Protein 8TND (pdb70)

Nearest PDB structures (foldseek):
  8tn1-assembly1_B  TM=9.957E-01  e=1.513E-16  synthetic construct
  8tn6-assembly1_C  TM=9.786E-01  e=1.488E-15  synthetic construct
  6x8n-assembly2_B  TM=9.108E-01  e=9.954E-04  synthetic construct
  8jh6-assembly1_B  TM=8.944E-01  e=1.155E-03  synthetic construct
  7jh6-assembly4_D  TM=4.848E-01  e=1.777E-02  synthetic construct

Sequence (441 aa):
SDAQEILSRLNSVLEAAWKTILNLASATDAAEKAYKEGREEDLATYLDQAASYQSQVDQYAVETVRLLAELKKVFPDEEADRALQIAEKLLKTVQEASKTLDTAVAAAANGDEETFAKAFNQFVSLGNQADTLFTQLQRTLTNLNKKSDAQEILSRLNSVLEAAWKTILNLASATDAAEKAYKEGREEDLATYLDQAASYQSQVDQYAVETVRLLAELKKVFPDEEADRALQIAEKLLKTVQEASKTLDTAVAAAANGDEETFAKAFNQFVSLGNQADTLFTQLQRTLTNLNKKSDAQEILSRLNSVLEAAWKTILNLASATDAAEKAYKEGREEDLATYLDQAASYQSQVDQYAVETVRLLAELKKVFPDEEADRALQIAEKLLKTVQEASKTLDTAVAAAANGDEETFAKAFNQFVSLGNQADTLFTQLQRTLTNLNKK

Solvent-accessible surface area: 22398 Å² total; per-residue (Å²): 160,52,12,126,102,6,11,68,98,0,72,63,6,9,106,32,4,91,118,11,37,93,62,20,49,69,8,18,98,23,0,45,120,0,60,157,103,56,81,116,151,55,15,20,81,79,0,30,86,1,23,60,53,6,37,84,10,14,51,53,6,5,32,1,0,52,20,0,18,66,7,69,153,64,112,112,77,141,58,2,43,120,0,10,87,13,1,27,126,7,1,150,12,4,22,79,3,13,90,8,2,26,59,0,4,16,6,36,7,62,67,51,102,140,53,5,28,134,2,5,91,76,7,58,57,14,32,95,90,12,56,88,14,5,45,53,0,80,154,4,5,94,88,30,39,150,238,108,90,15,57,102,6,1,64,155,0,58,68,20,8,127,35,4,93,113,8,40,14,17,22,42,9,4,15,50,5,1,50,88,0,72,168,99,59,74,125,148,17,14,21,21,7,0,28,42,0,26,53,26,6,33,75,11,14,48,57,6,4,50,1,0,51,24,0,23,81,0,81,154,62,41,136,83,133,112,0,28,144,0,10,105,10,1,27,127,8,1,137,8,4,20,63,3,15,89,14,2,25,59,0,5,16,6,36,12,63,69,48,105,135,53,4,28,133,3,10,97,71,8,52,53,20,32,98,89,14,64,87,17,7,46,48,0,73,149,26,2,94,132,22,33,151,229,105,71,24,108,95,3,11,60,129,1,55,66,17,10,89,31,3,75,91,10,35,9,17,22,42,9,3,16,46,6,0,51,93,0,73,163,102,59,78,130,142,20,16,44,31,10,2,92,31,0,27,55,30,5,66,76,9,17,92,57,5,66,56,1,28,140,1,1,44,43,0,70,182,70,84,104,41,154,42,0,64,118,0,12,96,14,1,68,112,8,44,127,4,4,96,78,2,12,149,19,2,88,57,0,49,51,3,31,87,119,63,56,132,152,56,6,30,140,3,10,103,79,8,55,57,23,31,95,91,12,66,74,22,5,61,51,2,69,127,3,12,77,55,2,57,145,214

Foldseek 3Di:
DPLVVLLVVLVVLLVVLVVLLVQLVVLLVQLVVCVVVVVLVSNLVSLVSNLVSLVSNLVSLVVNLVSLVVNCVVPVDPLSVVLNVLSVVLNVLSVVLNVLSVQLSVCSVVVNVVSNVVSSVVSVVSSVVSVVSSVVSVVSSCVVNVD/DVLLVLLVVLVVLLVVLVVLLVQLVVLLVQLVVCVVVVVLVSNLVSLVSNLVSLVVNLVSLVVNLVSLVVSVVPDPDCLSVVLNVLSVVLNVLSVLLNVLSVQLSVCSVVVNVVSNVVSSVSSVVSSVVSVVSSVVSVVSSVVVNVD/DALVVLLVVLVVLLVVLVVLLVQLVVLLVQLVVCVVVVPLVSNLVSLVSNLVSLVVNLVSLVVNLVSLVVNCVNPNDVLSVVLNVLSVVLNVLSVVLSVLSVQLNVCSVVVPVVSNVVSSVVSVVSSVVSVVSSVVNVVSSVCVVPD

Structure (mmCIF, N/CA/C/O backbone):
data_8TND
#
_entry.id   8TND
#
_cell.length_a   90.750
_cell.length_b   90.750
_cell.length_c   202.353
_cell.angle_alpha   90.000
_cell.angle_beta   90.000
_cell.angle_gamma   120.000
#
_symmetry.space_group_name_H-M   'P 61 2 2'
#
loop_
_entity.id
_entity.type
_entity.pdbx_description
1 polymer 'De novo designed protein'
2 non-polymer (2R)-2-(7-carbamoyl-1H-benzimidazol-2-yl)-2-methylpyrrolidinium
3 non-polymer 'SULFATE ION'
4 water water
#
loop_
_atom_site.group_PDB
_atom_site.id
_atom_site.type_symbol
_atom_site.label_atom_id
_atom_site.label_alt_id
_atom_site.label_comp_id
_atom_site.label_asym_id
_atom_site.label_entity_id
_atom_site.label_seq_id
_atom_site.pdbx_PDB_ins_code
_atom_site.Cartn_x
_atom_site.Cartn_y
_atom_site.Cartn_z
_atom_site.occupancy
_atom_site.B_iso_or_equiv
_atom_site.auth_seq_id
_atom_site.auth_comp_id
_atom_site.auth_asym_id
_atom_site.auth_atom_id
_atom_site.pdbx_PDB_model_num
ATOM 1 N N . SER A 1 1 ? 45.64430 14.15957 15.04489 1.000 69.86000 1 SER A N 1
ATOM 2 C CA . SER A 1 1 ? 46.71291 13.91140 14.03857 1.000 77.83000 1 SER A CA 1
ATOM 3 C C . SER A 1 1 ? 46.21749 13.95481 12.58541 1.000 71.61000 1 SER A C 1
ATOM 4 O O . SER A 1 1 ? 46.93769 13.52284 11.68215 1.000 74.77000 1 SER A O 1
ATOM 14 N N . ASP A 1 2 ? 45.00805 14.47223 12.34197 1.000 64.15000 2 ASP A N 1
ATOM 15 C CA . ASP A 1 2 ? 44.48147 14.48642 10.97998 1.000 55.61000 2 ASP A CA 1
ATOM 16 C C . ASP A 1 2 ? 43.21407 15.31587 10.80413 1.000 42.66000 2 ASP A C 1
ATOM 17 O O . ASP A 1 2 ? 43.01364 15.92654 9.74715 1.000 33.32000 2 ASP A O 1
ATOM 26 N N . ALA A 1 3 ? 42.33824 15.33374 11.80940 1.000 43.01000 3 ALA A N 1
ATOM 27 C CA . ALA A 1 3 ? 41.03645 15.96227 11.61775 1.000 40.39000 3 ALA A CA 1
ATOM 28 C C . ALA A 1 3 ? 41.15308 17.45797 11.36342 1.000 38.85000 3 ALA A C 1
ATOM 29 O O . ALA A 1 3 ? 40.35002 18.01567 10.60753 1.000 28.77000 3 ALA A O 1
ATOM 36 N N . GLN A 1 4 ? 42.12319 18.13253 11.98207 1.000 33.85000 4 GLN A N 1
ATOM 37 C CA . GLN A 1 4 ? 42.23834 19.57166 11.76749 1.000 38.22000 4 GLN A CA 1
ATOM 38 C C . GLN A 1 4 ? 42.65336 19.87181 10.33166 1.000 36.31000 4 GLN A C 1
ATOM 39 O O . GLN A 1 4 ? 42.16408 20.83267 9.72357 1.000 31.00000 4 GLN A O 1
ATOM 53 N N . GLU A 1 5 ? 43.53646 19.04647 9.76477 1.000 31.23000 5 GLU A N 1
ATOM 54 C CA . GLU A 1 5 ? 43.91788 19.21711 8.36936 1.000 36.47000 5 GLU A CA 1
ATOM 55 C C . GLU A 1 5 ? 42.75096 18.90009 7.44574 1.000 26.24000 5 GLU A C 1
ATOM 56 O O . GLU A 1 5 ? 42.53421 19.59727 6.44701 1.000 27.11000 5 GLU A O 1
ATOM 68 N N . ILE A 1 6 ? 41.99073 17.85245 7.75216 1.000 24.90000 6 ILE A N 1
ATOM 69 C CA . ILE A 1 6 ? 40.81455 17.54852 6.94069 1.000 22.26000 6 ILE A CA 1
ATOM 70 C C . ILE A 1 6 ? 39.87126 18.74288 6.91730 1.000 23.25000 6 ILE A C 1
ATOM 71 O O . ILE A 1 6 ? 39.39282 19.15292 5.85151 1.000 21.69000 6 ILE A O 1
ATOM 87 N N . LEU A 1 7 ? 39.60013 19.32444 8.09004 1.000 21.99000 7 LEU A N 1
ATOM 88 C CA . LEU A 1 7 ? 38.66194 20.43643 8.19727 1.000 21.03000 7 LEU A CA 1
ATOM 89 C C . LEU A 1 7 ? 39.17345 21.66244 7.45346 1.000 23.64000 7 LEU A C 1
ATOM 90 O O . LEU A 1 7 ? 38.39076 22.38974 6.82390 1.000 21.35000 7 LEU A O 1
ATOM 106 N N . SER A 1 8 ? 40.48071 21.90438 7.49647 1.000 21.44000 8 SER A N 1
ATOM 107 C CA . SER A 1 8 ? 41.04939 23.04339 6.78822 1.000 25.52000 8 SER A CA 1
ATOM 108 C C . SER A 1 8 ? 40.98329 22.83325 5.27859 1.000 25.72000 8 SER A C 1
ATOM 109 O O . SER A 1 8 ? 40.65375 23.76410 4.52855 1.000 22.74000 8 SER A O 1
ATOM 117 N N . ARG A 1 9 ? 41.30810 21.62576 4.80978 1.000 22.12000 9 ARG A N 1
ATOM 118 C CA . ARG A 1 9 ? 41.11402 21.30203 3.40033 1.000 22.56000 9 ARG A CA 1
ATOM 119 C C . ARG A 1 9 ? 39.65727 21.48553 2.98787 1.000 22.25000 9 ARG A C 1
ATOM 120 O O . ARG A 1 9 ? 39.38484 22.04051 1.91833 1.000 20.62000 9 ARG A O 1
ATOM 141 N N . LEU A 1 10 ? 38.71317 21.02772 3.80292 1.000 19.40000 10 LEU A N 1
ATOM 142 C CA . LEU A 1 10 ? 37.29821 21.19975 3.47672 1.000 18.89000 10 LEU A CA 1
ATOM 143 C C . LEU A 1 10 ? 36.95621 22.66954 3.29388 1.000 20.58000 10 LEU A C 1
ATOM 144 O O . LEU A 1 10 ? 36.23168 23.04042 2.36452 1.000 19.84000 10 LEU A O 1
ATOM 160 N N . ASN A 1 11 ? 37.42124 23.52345 4.20055 1.000 20.61000 11 ASN A N 1
ATOM 161 C CA . ASN A 1 11 ? 37.11644 24.94213 4.07079 1.000 21.28000 11 ASN A CA 1
ATOM 162 C C . ASN A 1 11 ? 37.69303 25.49735 2.77461 1.000 22.10000 11 ASN A C 1
ATOM 163 O O . ASN A 1 11 ? 37.03866 26.28477 2.07439 1.000 20.94000 11 ASN A O 1
ATOM 174 N N . SER A 1 12 ? 38.89341 25.05961 2.40359 1.000 17.84000 12 SER A N 1
ATOM 175 C CA . SER A 1 12 ? 39.51124 25.52780 1.17089 1.000 20.09000 12 SER A CA 1
ATOM 176 C C . SER A 1 12 ? 38.72831 25.03991 -0.04120 1.000 18.38000 12 SER A C 1
ATOM 177 O O . SER A 1 12 ? 38.55461 25.77568 -1.03025 1.000 18.81000 12 SER A O 1
ATOM 185 N N . VAL A 1 13 ? 38.29499 23.78258 -0.02159 1.000 18.49000 13 VAL A N 1
ATOM 186 C CA . VAL A 1 13 ? 37.53246 23.23955 -1.14210 1.000 17.89000 13 VAL A CA 1
ATOM 187 C C . VAL A 1 13 ? 36.22838 24.00037 -1.30134 1.000 16.67000 13 VAL A C 1
ATOM 188 O O . VAL A 1 13 ? 35.84130 24.36511 -2.42291 1.000 17.43000 13 VAL A O 1
ATOM 201 N N . LEU A 1 14 ? 35.51659 24.23546 -0.20156 1.000 16.55000 14 LEU A N 1
ATOM 202 C CA . LEU A 1 14 ? 34.23676 24.91607 -0.31173 1.000 17.75000 14 LEU A CA 1
ATOM 203 C C . LEU A 1 14 ? 34.41053 26.36733 -0.73441 1.000 18.31000 14 LEU A C 1
ATOM 204 O O . LEU A 1 14 ? 33.56216 26.90808 -1.46512 1.000 16.66000 14 LEU A O 1
ATOM 220 N N . GLU A 1 15 ? 35.49532 27.01798 -0.33157 1.000 18.24000 15 GLU A N 1
ATOM 221 C CA . GLU A 1 15 ? 35.72962 28.38207 -0.79779 1.000 19.64000 15 GLU A CA 1
ATOM 222 C C . GLU A 1 15 ? 35.98671 28.39420 -2.30233 1.000 19.36000 15 GLU A C 1
ATOM 223 O O . GLU A 1 15 ? 35.47142 29.25445 -3.03228 1.000 20.23000 15 GLU A O 1
ATOM 235 N N . ALA A 1 16 ? 36.77792 27.44577 -2.79403 1.000 17.45000 16 ALA A N 1
ATOM 236 C CA . ALA A 1 16 ? 37.03080 27.36783 -4.22540 1.000 17.90000 16 ALA A CA 1
ATOM 237 C C . ALA A 1 16 ? 35.76462 26.98849 -4.98466 1.000 15.66000 16 ALA A C 1
ATOM 238 O O . ALA A 1 16 ? 35.49423 27.52383 -6.07134 1.000 16.47000 16 ALA A O 1
ATOM 245 N N . ALA A 1 17 ? 34.97655 26.06607 -4.43891 1.000 15.07000 17 ALA A N 1
ATOM 246 C CA . ALA A 1 17 ? 33.74089 25.65192 -5.08469 1.000 14.95000 17 ALA A CA 1
ATOM 247 C C . ALA A 1 17 ? 32.76784 26.81103 -5.19633 1.000 15.46000 17 ALA A C 1
ATOM 248 O O . ALA A 1 17 ? 32.08110 26.94884 -6.21687 1.000 14.94000 17 ALA A O 1
ATOM 255 N N . TRP A 1 18 ? 32.70116 27.66742 -4.18635 1.000 15.42000 18 TRP A N 1
ATOM 256 C CA . TRP A 1 18 ? 31.76990 28.77921 -4.26273 1.000 16.01000 18 TRP A CA 1
ATOM 257 C C . TRP A 1 18 ? 32.17062 29.73886 -5.37657 1.000 16.06000 18 TRP A C 1
ATOM 258 O O . TRP A 1 18 ? 31.31055 30.22557 -6.11212 1.000 16.31000 18 TRP A O 1
ATOM 279 N N . LYS A 1 19 ? 33.46238 30.00177 -5.55498 1.000 15.34000 19 LYS A N 1
ATOM 280 C CA . LYS A 1 19 ? 33.87277 30.84841 -6.67572 1.000 17.39000 19 LYS A CA 1
ATOM 281 C C . LYS A 1 19 ? 33.48891 30.21036 -8.00630 1.000 16.63000 19 LYS A C 1
ATOM 282 O O . LYS A 1 19 ? 33.03589 30.89652 -8.93511 1.000 15.75000 19 LYS A O 1
ATOM 301 N N . THR A 1 20 ? 33.68054 28.90190 -8.13995 1.000 14.71000 20 THR A N 1
ATOM 302 C CA . THR A 1 20 ? 33.27513 28.20702 -9.35393 1.000 14.34000 20 THR A CA 1
ATOM 303 C C . THR A 1 20 ? 31.76912 28.30280 -9.57509 1.000 12.13000 20 THR A C 1
ATOM 304 O O . THR A 1 20 ? 31.32269 28.52881 -10.70560 1.000 13.63000 20 THR A O 1
ATOM 315 N N . ILE A 1 21 ? 30.98031 28.19077 -8.50930 1.000 13.43000 21 ILE A N 1
ATOM 316 C CA . ILE A 1 21 ? 29.53155 28.35030 -8.59489 1.000 14.07000 21 ILE A CA 1
ATOM 317 C C . ILE A 1 21 ? 29.17270 29.74718 -9.08187 1.000 14.59000 21 ILE A C 1
ATOM 318 O O . ILE A 1 21 ? 28.27787 29.92006 -9.92037 1.000 13.12000 21 ILE A O 1
ATOM 334 N N . LEU A 1 22 ? 29.86419 30.77328 -8.59175 1.000 14.22000 22 LEU A N 1
ATOM 335 C CA . LEU A 1 22 ? 29.61009 32.11712 -9.09789 1.000 14.82000 22 LEU A CA 1
ATOM 336 C C . LEU A 1 22 ? 29.92857 32.21239 -10.57240 1.000 13.65000 22 LEU A C 1
ATOM 337 O O . LEU A 1 22 ? 29.17212 32.82877 -11.34072 1.000 14.60000 22 LEU A O 1
ATOM 353 N N . ASN A 1 23 ? 31.02405 31.61968 -11.00321 1.000 13.96000 23 ASN A N 1
ATOM 354 C CA . ASN A 1 23 ? 31.36929 31.65905 -12.42129 1.000 16.29000 23 ASN A CA 1
ATOM 355 C C . ASN A 1 23 ? 30.33345 30.90775 -13.23630 1.000 14.70000 23 ASN A C 1
ATOM 356 O O . ASN A 1 23 ? 29.95465 31.33542 -14.33846 1.000 14.86000 23 ASN A O 1
ATOM 367 N N . LEU A 1 24 ? 29.86518 29.77868 -12.72976 1.000 14.62000 24 LEU A N 1
ATOM 368 C CA . LEU A 1 24 ? 28.81075 29.03652 -13.39143 1.000 12.89000 24 LEU A CA 1
ATOM 369 C C . LEU A 1 24 ? 27.54828 29.87649 -13.52689 1.000 13.90000 24 LEU A C 1
ATOM 370 O O . LEU A 1 24 ? 26.90326 29.86820 -14.58713 1.000 14.15000 24 LEU A O 1
ATOM 386 N N . ALA A 1 25 ? 27.19271 30.62544 -12.49720 1.000 13.04000 25 ALA A N 1
ATOM 387 C CA . ALA A 1 25 ? 26.00078 31.46145 -12.56786 1.000 14.51000 25 ALA A CA 1
ATOM 388 C C . ALA A 1 25 ? 26.14778 32.53060 -13.62836 1.000 14.77000 25 ALA A C 1
ATOM 389 O O . ALA A 1 25 ? 25.19645 32.84737 -14.34683 1.000 15.28000 25 ALA A O 1
ATOM 396 N N . SER A 1 26 ? 27.32444 33.12517 -13.74247 1.000 12.45000 26 SER A N 1
ATOM 397 C CA . SER A 1 26 ? 27.51769 34.13500 -14.77228 1.000 13.78000 26 SER A CA 1
ATOM 398 C C . SER A 1 26 ? 27.40825 33.53467 -16.16905 1.000 13.08000 26 SER A C 1
ATOM 399 O O . SER A 1 26 ? 26.85112 34.16994 -17.07841 1.000 13.46000 26 SER A O 1
ATOM 407 N N . ALA A 1 27 ? 27.97399 32.34723 -16.37846 1.000 11.88000 27 ALA A N 1
ATOM 408 C CA . ALA A 1 27 ? 27.88672 31.69213 -17.67440 1.000 12.51000 27 ALA A CA 1
ATOM 409 C C . ALA A 1 27 ? 26.45808 31.30556 -17.97607 1.000 12.58000 27 ALA A C 1
ATOM 410 O O . ALA A 1 27 ? 26.00898 31.42852 -19.11632 1.000 12.89000 27 ALA A O 1
ATOM 417 N N . THR A 1 28 ? 25.72160 30.86311 -16.97625 1.000 12.70000 28 THR A N 1
ATOM 418 C CA . THR A 1 28 ? 24.32128 30.47105 -17.13591 1.000 13.80000 28 THR A CA 1
ATOM 419 C C . THR A 1 28 ? 23.47587 31.68112 -17.51831 1.000 12.98000 28 THR A C 1
ATOM 420 O O . THR A 1 28 ? 22.63818 31.60938 -18.43293 1.000 13.47000 28 THR A O 1
ATOM 431 N N . ASP A 1 29 ? 23.68188 32.80640 -16.84048 1.000 12.99000 29 ASP A N 1
ATOM 432 C CA . ASP A 1 29 ? 22.94095 34.02337 -17.16399 1.000 14.49000 29 ASP A CA 1
ATOM 433 C C . ASP A 1 29 ? 23.24690 34.47172 -18.58382 1.000 13.43000 29 ASP A C 1
ATOM 434 O O . ASP A 1 29 ? 22.35061 34.88519 -19.33021 1.000 14.00000 29 ASP A O 1
ATOM 443 N N . ALA A 1 30 ? 24.50597 34.37303 -18.99642 1.000 12.24000 30 ALA A N 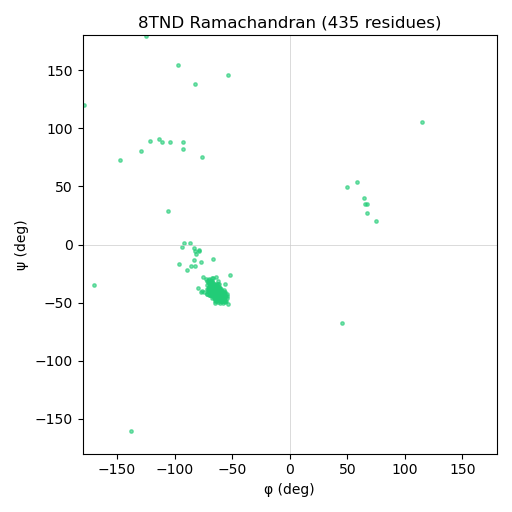1
ATOM 444 C CA . ALA A 1 30 ? 24.88875 34.80552 -20.32401 1.000 12.74000 30 ALA A CA 1
ATOM 445 C C . ALA A 1 30 ? 24.32016 33.86558 -21.38011 1.000 11.53000 30 ALA A C 1
ATOM 446 O O . ALA A 1 30 ? 23.88890 34.31132 -22.45022 1.000 13.08000 30 ALA A O 1
ATOM 453 N N . ALA A 1 31 ? 24.27090 32.56649 -21.08573 1.000 11.12000 31 ALA A N 1
ATOM 454 C CA . ALA A 1 31 ? 23.64866 31.62308 -22.00390 1.000 12.45000 31 ALA A CA 1
ATOM 455 C C . ALA A 1 31 ? 22.16328 31.92123 -22.15619 1.000 13.04000 31 ALA A C 1
ATOM 456 O O . ALA A 1 31 ? 21.64562 31.90788 -23.28018 1.000 13.51000 31 ALA A O 1
ATOM 463 N N . GLU A 1 32 ? 21.46363 32.19658 -21.06116 1.000 13.32000 32 GLU A N 1
ATOM 464 C CA . GLU A 1 32 ? 20.04004 32.51582 -21.15490 1.000 16.03000 32 GLU A CA 1
ATOM 465 C C . GLU A 1 32 ? 19.81202 33.73770 -22.03370 1.000 15.64000 32 GLU A C 1
ATOM 466 O O . GLU A 1 32 ? 18.91105 33.74072 -22.88640 1.000 16.21000 32 GLU A O 1
ATOM 478 N N . LYS A 1 33 ? 20.65235 34.75819 -21.89935 1.000 13.08000 33 LYS A N 1
ATOM 479 C CA . LYS A 1 33 ? 20.49672 35.95916 -22.68341 1.000 15.93000 33 LYS A CA 1
ATOM 480 C C . LYS A 1 33 ? 20.77167 35.66288 -24.14681 1.000 15.38000 33 LYS A C 1
ATOM 481 O O . LYS A 1 33 ? 20.03468 36.12456 -25.03904 1.000 16.32000 33 LYS A O 1
ATOM 500 N N . ALA A 1 34 ? 21.82171 34.89852 -24.43813 1.000 13.46000 34 ALA A N 1
ATOM 501 C CA . ALA A 1 34 ? 22.13896 34.57850 -25.82824 1.000 14.66000 34 ALA A CA 1
ATOM 502 C C . ALA A 1 34 ? 21.01998 33.76150 -26.46486 1.000 14.57000 34 ALA A C 1
ATOM 503 O O . ALA A 1 34 ? 20.67482 33.96211 -27.64048 1.000 15.13000 34 ALA A O 1
ATOM 510 N N . TYR A 1 35 ? 20.43878 32.83831 -25.71166 1.000 13.58000 35 TYR A N 1
ATOM 511 C CA . TYR A 1 35 ? 19.30159 32.05981 -26.18918 1.000 15.46000 35 TYR A CA 1
ATOM 512 C C . TYR A 1 35 ? 18.13234 32.97282 -26.52990 1.000 16.22000 35 TYR A C 1
ATOM 513 O O . TYR A 1 35 ? 17.55742 32.88965 -27.62446 1.000 16.39000 35 TYR A O 1
ATOM 531 N N . LYS A 1 36 ? 17.77336 33.85733 -25.61344 1.000 15.72000 36 LYS A N 1
ATOM 532 C CA . LYS A 1 36 ? 16.63299 34.74230 -25.85290 1.000 18.31000 36 LYS A CA 1
ATOM 533 C C . LYS A 1 36 ? 16.86760 35.63391 -27.05227 1.000 18.65000 36 LYS A C 1
ATOM 534 O O . LYS A 1 36 ? 15.93540 35.89715 -27.83242 1.000 20.56000 36 LYS A O 1
ATOM 553 N N . GLU A 1 37 ? 18.09049 36.10266 -27.25088 1.000 16.77000 37 GLU A N 1
ATOM 554 C CA . GLU A 1 37 ? 18.41852 36.98770 -28.35935 1.000 18.25000 37 GLU A CA 1
ATOM 555 C C . GLU A 1 37 ? 18.69431 36.23508 -29.65858 1.000 17.51000 37 GLU A C 1
ATOM 556 O O . GLU A 1 37 ? 18.87129 36.87515 -30.70664 1.000 19.53000 37 GLU A O 1
ATOM 568 N N . GLY A 1 38 ? 18.67674 34.90912 -29.63514 1.000 17.56000 38 GLY A N 1
ATOM 569 C CA . GLY A 1 38 ? 18.87465 34.12817 -30.83616 1.000 19.09000 38 GLY A CA 1
ATOM 570 C C . GLY A 1 38 ? 20.29617 34.07050 -31.33884 1.000 19.05000 38 GLY A C 1
ATOM 571 O O . GLY A 1 38 ? 20.52754 33.76040 -32.52005 1.000 20.65000 38 GLY A O 1
ATOM 575 N N . ARG A 1 39 ? 21.28484 34.35863 -30.48606 1.000 16.38000 39 ARG A N 1
ATOM 576 C CA . ARG A 1 39 ? 22.68256 34.36512 -30.91086 1.000 17.01000 39 ARG A CA 1
ATOM 577 C C . ARG A 1 39 ? 23.27634 32.98468 -30.63182 1.000 15.49000 39 ARG A C 1
ATOM 578 O O . ARG A 1 39 ? 23.86237 32.73048 -29.56665 1.000 14.43000 39 ARG A O 1
ATOM 599 N N . GLU A 1 40 ? 23.14668 32.07866 -31.58670 1.000 15.08000 40 GLU A N 1
ATOM 600 C CA . GLU A 1 40 ? 23.49389 30.67553 -31.37612 1.000 15.64000 40 GLU A CA 1
ATOM 601 C C . GLU A 1 40 ? 24.98078 30.45761 -31.15519 1.000 14.55000 40 GLU A C 1
ATOM 602 O O . GLU A 1 40 ? 25.35847 29.54806 -30.40553 1.000 15.13000 40 GLU A O 1
ATOM 614 N N . GLU A 1 41 ? 25.83767 31.19337 -31.82884 1.000 14.34000 41 GLU A N 1
ATOM 615 C CA . GLU A 1 41 ? 27.26460 30.99221 -31.64094 1.000 16.03000 41 GLU A CA 1
ATOM 616 C C . GLU A 1 41 ? 27.69715 31.47821 -30.26799 1.000 14.56000 41 GLU A C 1
ATOM 617 O O . GLU A 1 41 ? 28.50384 30.82112 -29.59388 1.000 16.46000 41 GLU A O 1
ATOM 629 N N . ASP A 1 42 ? 27.13770 32.59397 -29.80872 1.000 13.90000 42 ASP A N 1
ATOM 630 C CA . ASP A 1 42 ? 27.41313 33.04356 -28.45637 1.000 15.23000 42 ASP A CA 1
ATOM 631 C C . ASP A 1 42 ? 26.91826 32.00711 -27.46559 1.000 13.21000 42 ASP A C 1
ATOM 632 O O . ASP A 1 42 ? 27.59711 31.68654 -26.48510 1.000 13.86000 42 ASP A O 1
ATOM 641 N N . LEU A 1 43 ? 25.71139 31.50479 -27.66832 1.000 12.60000 43 LEU A N 1
ATOM 642 C CA . LEU A 1 43 ? 25.16537 30.49559 -26.78310 1.000 13.43000 43 LEU A CA 1
ATOM 643 C C . LEU A 1 43 ? 26.11101 29.31219 -26.67879 1.000 11.79000 43 LEU A C 1
ATOM 644 O O . LEU A 1 43 ? 26.33234 28.78371 -25.57272 1.000 12.55000 43 LEU A O 1
ATOM 660 N N . ALA A 1 44 ? 26.65860 28.85806 -27.79652 1.000 11.91000 44 ALA A N 1
ATOM 661 C CA . ALA A 1 44 ? 27.55648 27.70055 -27.76047 1.000 13.10000 44 ALA A CA 1
ATOM 662 C C . ALA A 1 44 ? 28.75097 27.97555 -26.87210 1.000 12.66000 44 ALA A C 1
ATOM 663 O O . ALA A 1 44 ? 29.17702 27.10348 -26.09950 1.000 13.31000 44 ALA A O 1
ATOM 670 N N . THR A 1 45 ? 29.31028 29.17308 -26.95328 1.000 12.62000 45 THR A N 1
ATOM 671 C CA . THR A 1 45 ? 30.46791 29.52017 -26.12780 1.000 14.23000 45 THR A CA 1
ATOM 672 C C . THR A 1 45 ? 30.08800 29.50834 -24.66103 1.000 13.09000 45 THR A C 1
ATOM 673 O O . THR A 1 45 ? 30.83154 28.98946 -23.81137 1.000 13.60000 45 THR A O 1
ATOM 684 N N . TYR A 1 46 ? 28.96034 30.10373 -24.33000 1.000 11.30000 46 TYR A N 1
ATOM 685 C CA . TYR A 1 46 ? 28.57704 30.17130 -22.93675 1.000 11.77000 46 TYR A CA 1
ATOM 686 C C . TYR A 1 46 ? 28.19493 28.80789 -22.39216 1.000 11.27000 46 TYR A C 1
ATOM 687 O O . TYR A 1 46 ? 28.49644 28.50714 -21.22790 1.000 12.13000 46 TYR A O 1
ATOM 705 N N . LEU A 1 47 ? 27.58908 27.95136 -23.20631 1.000 11.89000 47 LEU A N 1
ATOM 706 C CA . LEU A 1 47 ? 27.29000 26.59720 -22.75688 1.000 12.72000 47 LEU A CA 1
ATOM 707 C C . LEU A 1 47 ? 28.56645 25.79999 -22.53494 1.000 12.87000 47 LEU A C 1
ATOM 708 O O . LEU A 1 47 ? 28.65433 25.01718 -21.57247 1.000 12.95000 47 LEU A O 1
ATOM 724 N N . ASP A 1 48 ? 29.57180 25.99986 -23.35893 1.000 13.60000 48 ASP A N 1
ATOM 725 C CA . ASP A 1 48 ? 30.81409 25.27028 -23.13174 1.000 15.24000 48 ASP A CA 1
ATOM 726 C C . ASP A 1 48 ? 31.48498 25.74334 -21.86005 1.000 13.85000 48 ASP A C 1
ATOM 727 O O . ASP A 1 48 ? 32.02998 24.93892 -21.08799 1.000 14.37000 48 ASP A O 1
ATOM 736 N N . GLN A 1 49 ? 31.45590 27.03131 -21.59464 1.000 12.25000 49 GLN A N 1
ATOM 737 C CA . GLN A 1 49 ? 31.97718 27.53352 -20.32988 1.000 14.30000 49 GLN A CA 1
ATOM 738 C C . GLN A 1 49 ? 31.19250 26.96685 -19.15819 1.000 12.46000 49 GLN A C 1
ATOM 739 O O . GLN A 1 49 ? 31.77126 26.51961 -18.15593 1.000 13.37000 49 GLN A O 1
ATOM 753 N N . ALA A 1 50 ? 29.87241 26.98705 -19.23080 1.000 11.91000 50 ALA A N 1
ATOM 754 C CA . ALA A 1 50 ? 29.05844 26.42526 -18.16095 1.000 12.51000 50 ALA A CA 1
ATOM 755 C C . ALA A 1 50 ? 29.39438 24.96179 -17.92249 1.000 12.66000 50 ALA A C 1
ATOM 756 O O . ALA A 1 50 ? 29.53279 24.52125 -16.76967 1.000 13.32000 50 ALA A O 1
ATOM 763 N N . ALA A 1 51 ? 29.56948 24.18834 -18.98332 1.000 12.64000 51 ALA A N 1
ATOM 764 C CA . ALA A 1 51 ? 29.89066 22.77131 -18.81641 1.000 14.44000 51 ALA A CA 1
ATOM 765 C C . ALA A 1 51 ? 31.23699 22.59389 -18.12409 1.000 13.98000 51 ALA A C 1
ATOM 766 O O . ALA A 1 51 ? 31.40825 21.67860 -17.29657 1.000 14.08000 51 ALA A O 1
ATOM 773 N N . SER A 1 52 ? 32.20384 23.43460 -18.45023 1.000 13.38000 52 SER A N 1
ATOM 774 C CA . SER A 1 52 ? 33.50954 23.33606 -17.80813 1.000 13.93000 52 SER A CA 1
ATOM 775 C C . SER A 1 52 ? 33.38703 23.63634 -16.32387 1.000 14.98000 52 SER A C 1
ATOM 776 O O . SER A 1 52 ? 33.91732 22.89563 -15.48075 1.000 14.92000 52 SER A O 1
ATOM 784 N N . TYR A 1 53 ? 32.71312 24.73395 -15.96387 1.000 13.89000 53 TYR A N 1
ATOM 785 C CA . TYR A 1 53 ? 32.54684 25.06133 -14.55767 1.000 13.16000 53 TYR A CA 1
ATOM 786 C C . TYR A 1 53 ? 31.74487 23.98876 -13.84168 1.000 13.31000 53 TYR A C 1
ATOM 787 O O . TYR A 1 53 ? 32.06035 23.61301 -12.70816 1.000 12.57000 53 TYR A O 1
ATOM 805 N N . GLN A 1 54 ? 30.70390 23.47594 -14.46182 1.000 11.90000 54 GLN A N 1
ATOM 806 C CA . GLN A 1 54 ? 29.93081 22.42221 -13.83661 1.000 13.04000 54 GLN A CA 1
ATOM 807 C C . GLN A 1 54 ? 30.79804 21.20185 -13.55312 1.000 13.26000 54 GLN A C 1
ATOM 808 O O . GLN A 1 54 ? 30.65010 20.56424 -12.50014 1.000 13.36000 54 GLN A O 1
ATOM 822 N N . SER A 1 55 ? 31.68346 20.82828 -14.47573 1.000 14.07000 55 SER A N 1
ATOM 823 C CA . SER A 1 55 ? 32.55898 19.68227 -14.23125 1.000 14.02000 55 SER A CA 1
ATOM 824 C C . SER A 1 55 ? 33.45780 19.94756 -13.03424 1.000 15.17000 55 SER A C 1
ATOM 825 O O . SER A 1 55 ? 33.74516 19.03031 -12.24354 1.000 14.93000 55 SER A O 1
ATOM 833 N N . GLN A 1 56 ? 33.90198 21.18815 -12.86247 1.000 12.37000 56 GLN A N 1
ATOM 834 C CA . GLN A 1 56 ? 34.70247 21.53752 -11.69386 1.000 13.37000 56 GLN A CA 1
ATOM 835 C C . GLN A 1 56 ? 33.88677 21.48343 -10.40844 1.000 13.76000 56 GLN A C 1
ATOM 836 O O . GLN A 1 56 ? 34.38962 21.01048 -9.38076 1.000 14.28000 56 GLN A O 1
ATOM 850 N N . VAL A 1 57 ? 32.64690 21.96804 -10.41488 1.000 13.36000 57 VAL A N 1
ATOM 851 C CA . VAL A 1 57 ? 31.78899 21.83468 -9.24250 1.000 13.50000 57 VAL A CA 1
ATOM 852 C C . VAL A 1 57 ? 31.62110 20.37152 -8.89584 1.000 13.48000 57 VAL A C 1
ATOM 853 O O . VAL A 1 57 ? 31.66081 20.00127 -7.71252 1.000 13.63000 57 VAL A O 1
ATOM 866 N N . ASP A 1 58 ? 31.41646 19.52294 -9.88914 1.000 12.91000 58 ASP A N 1
ATOM 867 C CA . ASP A 1 58 ? 31.25343 18.08619 -9.68137 1.000 14.58000 58 ASP A CA 1
ATOM 868 C C . ASP A 1 58 ? 32.46967 17.51987 -8.96156 1.000 13.95000 58 ASP A C 1
ATOM 869 O O . ASP A 1 58 ? 32.34966 16.77912 -7.97510 1.000 14.58000 58 ASP A O 1
ATOM 878 N N . GLN A 1 59 ? 33.66219 17.90978 -9.41116 1.000 12.69000 59 GLN A N 1
ATOM 879 C CA . GLN A 1 59 ? 34.90120 17.44446 -8.79285 1.000 14.64000 59 GLN A CA 1
ATOM 880 C C . GLN A 1 59 ? 35.01049 17.93267 -7.35488 1.000 14.94000 59 GLN A C 1
ATOM 881 O O . GLN A 1 59 ? 35.40284 17.16741 -6.46865 1.000 13.71000 59 GLN A O 1
ATOM 895 N N . TYR A 1 60 ? 34.72044 19.20449 -7.09592 1.000 12.69000 60 TYR A N 1
ATOM 896 C CA . TYR A 1 60 ? 34.78754 19.70483 -5.72523 1.000 13.98000 60 TYR A CA 1
ATOM 897 C C . TYR A 1 60 ? 33.77828 19.00717 -4.84028 1.000 12.46000 60 TYR A C 1
ATOM 898 O O . TYR A 1 60 ? 34.05845 18.75339 -3.66375 1.000 13.00000 60 TYR A O 1
ATOM 916 N N . ALA A 1 61 ? 32.60395 18.69644 -5.34914 1.000 12.30000 61 ALA A N 1
ATOM 917 C CA . ALA A 1 61 ? 31.59231 18.01441 -4.55364 1.000 12.30000 61 ALA A CA 1
ATOM 918 C C . ALA A 1 61 ? 32.02126 16.59325 -4.19881 1.000 13.02000 61 ALA A C 1
ATOM 919 O O . ALA A 1 61 ? 31.76243 16.11049 -3.08843 1.000 13.79000 61 ALA A O 1
ATOM 926 N N . VAL A 1 62 ? 32.70655 15.92106 -5.11382 1.000 12.66000 62 VAL A N 1
ATOM 927 C CA . VAL A 1 62 ? 33.27949 14.60621 -4.84517 1.000 12.44000 62 VAL A CA 1
ATOM 928 C C . VAL A 1 62 ? 34.33833 14.71651 -3.75652 1.000 13.74000 62 VAL A C 1
ATOM 929 O O . VAL A 1 62 ? 34.37511 13.91851 -2.81274 1.000 13.49000 62 VAL A O 1
ATOM 942 N N . GLU A 1 63 ? 35.21636 15.70388 -3.87475 1.000 13.19000 63 GLU A N 1
ATOM 943 C CA . GLU A 1 63 ? 36.29010 15.90346 -2.90469 1.000 14.40000 63 GLU A CA 1
ATOM 944 C C . GLU A 1 63 ? 35.71693 16.18686 -1.52937 1.000 14.33000 63 GLU A C 1
ATOM 945 O O . GLU A 1 63 ? 36.25584 15.72421 -0.50624 1.000 15.29000 63 GLU A O 1
ATOM 957 N N . THR A 1 64 ? 34.61575 16.92690 -1.47734 1.000 13.16000 64 THR A N 1
ATOM 958 C CA . THR A 1 64 ? 33.94772 17.26558 -0.22585 1.000 12.79000 64 THR A CA 1
ATOM 959 C C . THR A 1 64 ? 33.42931 16.00360 0.44365 1.000 12.69000 64 THR A C 1
ATOM 960 O O . THR A 1 64 ? 33.61280 15.80768 1.66458 1.000 13.96000 64 THR A O 1
ATOM 971 N N . VAL A 1 65 ? 32.77727 15.12605 -0.32281 1.000 13.69000 65 VAL A N 1
ATOM 972 C CA . VAL A 1 65 ? 32.31513 13.86007 0.23122 1.000 13.24000 65 VAL A CA 1
ATOM 973 C C . VAL A 1 65 ? 33.49278 13.04967 0.74569 1.000 14.65000 65 VAL A C 1
ATOM 974 O O . VAL A 1 65 ? 33.42830 12.46307 1.83034 1.000 14.39000 65 VAL A O 1
ATOM 987 N N . ARG A 1 66 ? 34.56654 12.95859 -0.03281 1.000 14.47000 66 ARG A N 1
ATOM 988 C CA . ARG A 1 66 ? 35.68127 12.13350 0.40281 1.000 15.29000 66 ARG A CA 1
ATOM 989 C C . ARG A 1 66 ? 36.28419 12.67158 1.69499 1.000 15.71000 66 ARG A C 1
ATOM 990 O O . ARG A 1 66 ? 36.68306 11.89485 2.57204 1.000 16.41000 66 ARG A O 1
ATOM 1011 N N . LEU A 1 67 ? 36.39536 13.99362 1.83001 1.000 15.12000 67 LEU A N 1
ATOM 1012 C CA . LEU A 1 67 ? 36.97592 14.57464 3.03775 1.000 16.00000 67 LEU A CA 1
ATOM 1013 C C . LEU A 1 67 ? 36.08274 14.32968 4.23532 1.000 14.69000 67 LEU A C 1
ATOM 1014 O O . LEU A 1 67 ? 36.57338 13.95912 5.31620 1.000 15.88000 67 LEU A O 1
ATOM 1030 N N . LEU A 1 68 ? 34.77657 14.48424 4.07746 1.000 14.36000 68 LEU A N 1
ATOM 1031 C CA . LEU A 1 68 ? 33.88225 14.25479 5.20376 1.000 15.33000 68 LEU A CA 1
ATOM 1032 C C . LEU A 1 68 ? 33.75764 12.77464 5.51555 1.000 13.87000 68 LEU A C 1
ATOM 1033 O O . LEU A 1 68 ? 33.52732 12.40886 6.67662 1.000 16.12000 68 LEU A O 1
ATOM 1049 N N . ALA A 1 69 ? 33.89942 11.90670 4.51811 1.000 14.75000 69 ALA A N 1
ATOM 1050 C CA . ALA A 1 69 ? 33.92769 10.48153 4.80793 1.000 17.00000 69 ALA A CA 1
ATOM 1051 C C . ALA A 1 69 ? 35.15966 10.13851 5.62847 1.000 16.22000 69 ALA A C 1
ATOM 1052 O O . ALA A 1 69 ? 35.06992 9.35574 6.59389 1.000 18.70000 69 ALA A O 1
ATOM 1059 N N . GLU A 1 70 ? 36.30434 10.73695 5.30992 1.000 16.43000 70 GLU A N 1
ATOM 1060 C CA . GLU A 1 70 ? 37.49354 10.52127 6.11926 1.000 20.14000 70 GLU A CA 1
ATOM 1061 C C . GLU A 1 70 ? 37.27973 11.04244 7.52888 1.000 18.89000 70 GLU A C 1
ATOM 1062 O O . GLU A 1 70 ? 37.63068 10.37036 8.51313 1.000 18.89000 70 GLU A O 1
ATOM 1074 N N . LEU A 1 71 ? 36.70020 12.23098 7.66347 1.000 17.13000 71 LEU A N 1
ATOM 1075 C CA . LEU A 1 71 ? 36.47569 12.78368 8.99736 1.000 18.43000 71 LEU A CA 1
ATOM 1076 C C . LEU A 1 71 ? 35.60085 11.86093 9.83773 1.000 16.59000 71 LEU A C 1
ATOM 1077 O O . LEU A 1 71 ? 35.83939 11.67937 11.04830 1.000 18.52000 71 LEU A O 1
ATOM 1093 N N . LYS A 1 72 ? 34.58136 11.26850 9.22826 1.000 17.79000 72 LYS A N 1
ATOM 1094 C CA . LYS A 1 72 ? 33.67833 10.36749 9.93450 1.000 18.21000 72 LYS A CA 1
ATOM 1095 C C . LYS A 1 72 ? 34.37901 9.08327 10.36217 1.000 17.42000 72 LYS A C 1
ATOM 1096 O O . LYS A 1 72 ? 33.98925 8.47608 11.37855 1.000 19.94000 72 LYS A O 1
ATOM 1115 N N . LYS A 1 73 ? 35.39495 8.65660 9.63241 1.000 18.74000 73 LYS A N 1
ATOM 1116 C CA . LYS A 1 73 ? 36.16737 7.49632 10.06170 1.000 20.44000 73 LYS A CA 1
ATOM 1117 C C . LYS A 1 73 ? 36.98131 7.83615 11.30364 1.000 23.67000 73 LYS A C 1
ATOM 1118 O O . LYS A 1 73 ? 37.09579 7.01323 12.22089 1.000 26.26000 73 LYS A O 1
ATOM 1137 N N . VAL A 1 74 ? 37.53871 9.04760 11.36797 1.000 20.19000 74 VAL A N 1
ATOM 1138 C CA . VAL A 1 74 ? 38.38421 9.44572 12.49121 1.000 25.54000 74 VAL A CA 1
ATOM 1139 C C . VAL A 1 74 ? 37.54396 9.76974 13.71881 1.000 23.65000 74 VAL A C 1
ATOM 1140 O O . VAL A 1 74 ? 37.90938 9.41123 14.85254 1.000 26.22000 74 VAL A O 1
ATOM 1153 N N . PHE A 1 75 ? 36.40539 10.43294 13.53178 1.000 22.16000 75 PHE A N 1
ATOM 1154 C CA . PHE A 1 75 ? 35.52049 10.85742 14.61560 1.000 22.32000 75 PHE A CA 1
ATOM 1155 C C . PHE A 1 75 ? 34.10409 10.39912 14.31475 1.000 25.25000 75 PHE A C 1
ATOM 1156 O O . PHE A 1 75 ? 33.26582 11.16648 13.82429 1.000 24.28000 75 PHE A O 1
ATOM 1173 N N . PRO A 1 76 ? 33.80395 9.13836 14.58908 1.000 21.87000 76 PRO A N 1
ATOM 1174 C CA . PRO A 1 76 ? 32.48847 8.56235 14.24679 1.000 22.16000 76 PRO A CA 1
ATOM 1175 C C . PRO A 1 76 ? 31.34958 8.97309 15.16427 1.000 33.26000 76 PRO A C 1
ATOM 1176 O O . PRO A 1 76 ? 30.85371 8.21864 16.01591 1.000 33.19000 76 PRO A O 1
ATOM 1187 N N . ASP A 1 77 ? 30.89052 10.20200 14.99885 1.000 27.36000 77 ASP A N 1
ATOM 1188 C CA . ASP A 1 77 ? 29.80499 10.74744 15.79916 1.000 36.37000 77 ASP A CA 1
ATOM 1189 C C . ASP A 1 77 ? 28.67322 11.25070 14.90169 1.000 42.41000 77 ASP A C 1
ATOM 1190 O O . ASP A 1 77 ? 28.72654 11.16154 13.66751 1.000 30.01000 77 ASP A O 1
ATOM 1199 N N . GLU A 1 78 ? 27.62500 11.76373 15.55377 1.000 42.94000 78 GLU A N 1
ATOM 1200 C CA . GLU A 1 78 ? 26.43302 12.20452 14.83820 1.000 44.47000 78 GLU A CA 1
ATOM 1201 C C . GLU A 1 78 ? 26.71205 13.45807 14.02324 1.000 40.04000 78 GLU A C 1
ATOM 1202 O O . GLU A 1 78 ? 26.16030 13.62996 12.93132 1.000 40.47000 78 GLU A O 1
ATOM 1214 N N . GLU A 1 79 ? 27.55626 14.35222 14.53228 1.000 39.32000 79 GLU A N 1
ATOM 1215 C CA . GLU A 1 79 ? 27.88359 15.54726 13.76662 1.000 44.66000 79 GLU A CA 1
ATOM 1216 C C . GLU A 1 79 ? 28.51426 15.16195 12.43636 1.000 39.66000 79 GLU A C 1
ATOM 1217 O O . GLU A 1 79 ? 28.10846 15.64603 11.37024 1.000 30.64000 79 GLU A O 1
ATOM 1229 N N . ALA A 1 80 ? 29.50260 14.26676 12.48483 1.000 32.42000 80 ALA A N 1
ATOM 1230 C CA . ALA A 1 80 ? 30.20220 13.85935 11.27177 1.000 28.80000 80 ALA A CA 1
ATOM 1231 C C . ALA A 1 80 ? 29.26985 13.12572 10.32409 1.000 25.86000 80 ALA A C 1
ATOM 1232 O O . ALA A 1 80 ? 29.33004 13.33106 9.10846 1.000 21.29000 80 ALA A O 1
ATOM 1239 N N . ASP A 1 81 ? 28.40247 12.26601 10.84131 1.000 23.92000 81 ASP A N 1
ATOM 1240 C CA . ASP A 1 81 ? 27.51108 11.52617 9.96192 1.000 25.88000 81 ASP A CA 1
ATOM 1241 C C . ASP A 1 81 ? 26.51779 12.45902 9.28386 1.000 29.82000 81 ASP A C 1
ATOM 1242 O O . ASP A 1 81 ? 26.20459 12.29489 8.09205 1.000 24.24000 81 ASP A O 1
ATOM 1251 N N . ARG A 1 82 ? 26.02677 13.44985 10.02618 1.000 26.78000 82 ARG A N 1
ATOM 1252 C CA . ARG A 1 82 ? 25.08702 14.40679 9.46230 1.000 30.53000 82 ARG A CA 1
ATOM 1253 C C . ARG A 1 82 ? 25.75389 15.21907 8.36811 1.000 22.13000 82 ARG A C 1
ATOM 1254 O O . ARG A 1 82 ? 25.16660 15.42699 7.29837 1.000 23.27000 82 ARG A O 1
ATOM 1275 N N . ALA A 1 83 ? 26.96130 15.72121 8.62591 1.000 22.47000 83 ALA A N 1
ATOM 1276 C CA . ALA A 1 83 ? 27.66427 16.49405 7.60847 1.000 22.10000 83 ALA A CA 1
ATOM 1277 C C . ALA A 1 83 ? 27.88162 15.66387 6.34835 1.000 19.40000 83 ALA A C 1
ATOM 1278 O O . ALA A 1 83 ? 27.65098 16.14587 5.23099 1.000 17.84000 83 ALA A O 1
ATOM 1285 N N . LEU A 1 84 ? 28.29908 14.40944 6.49677 1.000 17.28000 84 LEU A N 1
ATOM 1286 C CA . LEU A 1 84 ? 28.52364 13.55115 5.33053 1.000 16.88000 84 LEU A CA 1
ATOM 1287 C C . LEU A 1 84 ? 27.22557 13.32660 4.56603 1.000 18.55000 84 LEU A C 1
ATOM 1288 O O . LEU A 1 84 ? 27.21910 13.32881 3.32477 1.000 16.46000 84 LEU A O 1
ATOM 1304 N N . GLN A 1 85 ? 26.10671 13.14442 5.26710 1.000 18.90000 85 GLN A N 1
ATOM 1305 C CA . GLN A 1 85 ? 24.86071 12.91212 4.55644 1.000 20.79000 85 GLN A CA 1
ATOM 1306 C C . GLN A 1 85 ? 24.46587 14.13459 3.73101 1.000 17.79000 85 GLN A C 1
ATOM 1307 O O . GLN A 1 85 ? 23.99044 13.99453 2.60110 1.000 17.66000 85 GLN A O 1
ATOM 1321 N N . ILE A 1 86 ? 24.68988 15.33563 4.25056 1.000 15.70000 86 ILE A N 1
ATOM 1322 C CA . ILE A 1 86 ? 24.37276 16.54103 3.48942 1.000 18.08000 86 ILE A CA 1
ATOM 1323 C C . ILE A 1 86 ? 25.27475 16.61541 2.27038 1.000 16.63000 86 ILE A C 1
ATOM 1324 O O . ILE A 1 86 ? 24.81680 16.91063 1.16124 1.000 16.06000 86 ILE A O 1
ATOM 1340 N N . ALA A 1 87 ? 26.56802 16.34669 2.45063 1.000 14.97000 87 ALA A N 1
ATOM 1341 C CA . ALA A 1 87 ? 27.50224 16.40564 1.33230 1.000 14.34000 87 ALA A CA 1
ATOM 1342 C C . ALA A 1 87 ? 27.16155 15.37253 0.27153 1.000 15.22000 87 ALA A C 1
ATOM 1343 O O . ALA A 1 87 ? 27.29692 15.64735 -0.92559 1.000 14.32000 87 ALA A O 1
ATOM 1350 N N . GLU A 1 88 ? 26.72377 14.18642 0.66750 1.000 14.38000 88 GLU A N 1
ATOM 1351 C CA . GLU A 1 88 ? 26.30413 13.17919 -0.29628 1.000 15.67000 88 GLU A CA 1
ATOM 1352 C C . GLU A 1 88 ? 25.06599 13.61929 -1.07309 1.000 16.10000 88 GLU A C 1
ATOM 1353 O O . GLU A 1 88 ? 24.96719 13.36464 -2.28279 1.000 15.83000 88 GLU A O 1
ATOM 1365 N N . LYS A 1 89 ? 24.12418 14.29420 -0.42375 1.000 16.88000 89 LYS A N 1
ATOM 1366 C CA . LYS A 1 89 ? 22.94900 14.79880 -1.12748 1.000 16.59000 89 LYS A CA 1
ATOM 1367 C C . LYS A 1 89 ? 23.32472 15.94536 -2.04556 1.000 15.47000 89 LYS A C 1
ATOM 1368 O O . LYS A 1 89 ? 22.80340 16.04817 -3.16717 1.000 14.91000 89 LYS A O 1
ATOM 1387 N N . LEU A 1 90 ? 24.25353 16.78868 -1.60857 1.000 14.39000 90 LEU A N 1
ATOM 1388 C CA . LEU A 1 90 ? 24.78432 17.83255 -2.47764 1.000 14.58000 90 LEU A CA 1
ATOM 1389 C C . LEU A 1 90 ? 25.40183 17.22623 -3.73045 1.000 14.99000 90 LEU A C 1
ATOM 1390 O O . LEU A 1 90 ? 25.11729 17.66939 -4.84666 1.000 14.86000 90 LEU A O 1
ATOM 1406 N N . LEU A 1 91 ? 26.24302 16.20913 -3.56502 1.000 13.55000 91 LEU A N 1
ATOM 1407 C CA . LEU A 1 91 ? 26.88871 15.59472 -4.72249 1.000 13.48000 91 LEU A CA 1
ATOM 1408 C C . LEU A 1 91 ? 25.84922 14.98400 -5.65544 1.000 14.44000 91 LEU A C 1
ATOM 1409 O O . LEU A 1 91 ? 25.95137 15.10696 -6.88479 1.000 14.39000 91 LEU A O 1
ATOM 1425 N N . LYS A 1 92 ? 24.84646 14.30768 -5.10542 1.000 15.39000 92 LYS A N 1
ATOM 1426 C CA . LYS A 1 92 ? 23.77890 13.75510 -5.93528 1.000 15.41000 92 LYS A CA 1
ATOM 1427 C C . LYS A 1 92 ? 23.11394 14.84163 -6.77126 1.000 14.81000 92 LYS A C 1
ATOM 1428 O O . LYS A 1 92 ? 22.85770 14.65407 -7.97529 1.000 15.31000 92 LYS A O 1
ATOM 1447 N N . THR A 1 93 ? 22.83295 15.98935 -6.15710 1.000 14.97000 93 THR A N 1
ATOM 1448 C CA . THR A 1 93 ? 22.11636 17.05568 -6.83227 1.000 15.47000 93 THR A CA 1
ATOM 1449 C C . THR A 1 93 ? 23.00806 17.70191 -7.87539 1.000 13.97000 93 THR A C 1
ATOM 1450 O O . THR A 1 93 ? 22.56933 17.98460 -8.99381 1.000 14.60000 93 THR A O 1
ATOM 1461 N N . VAL A 1 94 ? 24.26330 17.93338 -7.53937 1.000 13.54000 94 VAL A N 1
ATOM 1462 C CA . VAL A 1 94 ? 25.23021 18.46414 -8.49187 1.000 13.58000 94 VAL A CA 1
ATOM 1463 C C . VAL A 1 94 ? 25.35235 17.55235 -9.70697 1.000 13.88000 94 VAL A C 1
ATOM 1464 O O . VAL A 1 94 ? 25.38555 18.02068 -10.85407 1.000 13.83000 94 VAL A O 1
ATOM 1477 N N . GLN A 1 95 ? 25.42531 16.24064 -9.49622 1.000 13.01000 95 GLN A N 1
ATOM 1478 C CA . GLN A 1 95 ? 25.54702 15.34364 -10.64195 1.000 13.87000 95 GLN A CA 1
ATOM 1479 C C . GLN A 1 95 ? 24.25989 15.29261 -11.45361 1.000 14.03000 95 GLN A C 1
ATOM 1480 O O . GLN A 1 95 ? 24.31871 15.09863 -12.68365 1.000 13.49000 95 GLN A O 1
ATOM 1494 N N . GLU A 1 96 ? 23.10460 15.48739 -10.82929 1.000 14.35000 96 GLU A N 1
ATOM 1495 C CA . GLU A 1 96 ? 21.87473 15.58399 -11.60813 1.000 14.73000 96 GLU A CA 1
ATOM 1496 C C . GLU A 1 96 ? 21.88397 16.85468 -12.44417 1.000 14.96000 96 GLU A C 1
ATOM 1497 O O . GLU A 1 96 ? 21.51207 16.84171 -13.62489 1.000 15.30000 96 GLU A O 1
ATOM 1509 N N . ALA A 1 97 ? 22.36569 17.95043 -11.87303 1.000 13.37000 97 ALA A N 1
ATOM 1510 C CA . ALA A 1 97 ? 22.53212 19.17888 -12.64398 1.000 13.93000 97 ALA A CA 1
ATOM 1511 C C . ALA A 1 97 ? 23.49252 18.96348 -13.80813 1.000 13.85000 97 ALA A C 1
ATOM 1512 O O . ALA A 1 97 ? 23.24612 19.43419 -14.92645 1.000 14.72000 97 ALA A O 1
ATOM 1519 N N . SER A 1 98 ? 24.57089 18.23379 -13.58945 1.000 14.49000 98 SER A N 1
ATOM 1520 C CA . SER A 1 98 ? 25.55128 17.99838 -14.63565 1.000 15.11000 98 SER A CA 1
ATOM 1521 C C . SER A 1 98 ? 24.94968 17.21046 -15.79956 1.000 15.63000 98 SER A C 1
ATOM 1522 O O . SER A 1 98 ? 25.16844 17.54605 -16.97263 1.000 15.88000 98 SER A O 1
ATOM 1530 N N . LYS A 1 99 ? 24.17437 16.17214 -15.50603 1.000 13.83000 99 LYS A N 1
ATOM 1531 C CA . LYS A 1 99 ? 23.58090 15.35986 -16.56366 1.000 15.97000 99 LYS A CA 1
ATOM 1532 C C . LYS A 1 99 ? 22.56472 16.17777 -17.33712 1.000 14.49000 99 LYS A C 1
ATOM 1533 O O . LYS A 1 99 ? 22.40066 16.00304 -18.55020 1.000 14.93000 99 LYS A O 1
ATOM 1552 N N . THR A 1 100 ? 21.84015 17.03266 -16.64026 1.000 13.37000 100 THR A N 1
ATOM 1553 C CA . THR A 1 100 ? 20.81360 17.85339 -17.26998 1.000 13.20000 100 THR A CA 1
ATOM 1554 C C . THR A 1 100 ? 21.45095 18.91462 -18.14615 1.000 14.18000 100 THR A C 1
ATOM 1555 O O . THR A 1 100 ? 20.98241 19.17065 -19.26248 1.000 13.66000 100 THR A O 1
ATOM 1566 N N . LEU A 1 101 ? 22.53059 19.52602 -17.69591 1.000 12.87000 101 LEU A N 1
ATOM 1567 C CA . LEU A 1 101 ? 23.25372 20.44854 -18.54852 1.000 13.69000 101 LEU A CA 1
ATOM 1568 C C . LEU A 1 101 ? 23.77413 19.72970 -19.78015 1.000 14.67000 101 LEU A C 1
ATOM 1569 O O . LEU A 1 101 ? 23.69771 20.26251 -20.89861 1.000 13.91000 101 LEU A O 1
ATOM 1585 N N . ASP A 1 102 ? 24.26739 18.49855 -19.63700 1.000 14.00000 102 ASP A N 1
ATOM 1586 C CA . ASP A 1 102 ? 24.69189 17.73071 -20.80487 1.000 17.12000 102 ASP A CA 1
ATOM 1587 C C . ASP A 1 102 ? 23.56741 17.60948 -21.82186 1.000 14.60000 102 ASP A C 1
ATOM 1588 O O . ASP A 1 102 ? 23.78054 17.80078 -23.02633 1.000 14.64000 102 ASP A O 1
ATOM 1597 N N . THR A 1 103 ? 22.37703 17.24001 -21.37492 1.000 14.31000 103 THR A N 1
ATOM 1598 C CA . THR A 1 103 ? 21.23272 17.16564 -22.27658 1.000 15.78000 103 THR A CA 1
ATOM 1599 C C . THR A 1 103 ? 20.99709 18.49260 -22.98732 1.000 15.73000 103 THR A C 1
ATOM 1600 O O . THR A 1 103 ? 20.73428 18.51911 -24.20422 1.000 15.23000 103 THR A O 1
ATOM 1611 N N . ALA A 1 104 ? 21.09848 19.60304 -22.25774 1.000 14.11000 104 ALA A N 1
ATOM 1612 C CA . ALA A 1 104 ? 20.87900 20.91295 -22.85357 1.000 14.36000 104 ALA A CA 1
ATOM 1613 C C . ALA A 1 104 ? 21.94178 21.23845 -23.88219 1.000 12.01000 104 ALA A C 1
ATOM 1614 O O . ALA A 1 104 ? 21.62035 21.70105 -24.98590 1.000 13.77000 104 ALA A O 1
ATOM 1621 N N . VAL A 1 105 ? 23.20918 20.98328 -23.57295 1.000 13.36000 105 VAL A N 1
ATOM 1622 C CA . VAL A 1 105 ? 24.29718 21.25452 -24.50533 1.000 14.22000 105 VAL A CA 1
ATOM 1623 C C . VAL A 1 105 ? 24.14022 20.43319 -25.77768 1.000 13.84000 105 VAL A C 1
ATOM 1624 O O . VAL A 1 105 ? 24.32173 20.94541 -26.89662 1.000 14.07000 105 VAL A O 1
ATOM 1637 N N . ALA A 1 106 ? 23.78808 19.16269 -25.63652 1.000 13.26000 106 ALA A N 1
ATOM 1638 C CA . ALA A 1 106 ? 23.60332 18.33085 -26.80710 1.000 14.55000 106 ALA A CA 1
ATOM 1639 C C . ALA A 1 106 ? 22.43495 18.82698 -27.62663 1.000 15.10000 106 ALA A C 1
ATOM 1640 O O . ALA A 1 106 ? 22.50003 18.81819 -28.86040 1.000 15.56000 106 ALA A O 1
ATOM 1647 N N . ALA A 1 107 ? 21.34509 19.21285 -26.96775 1.000 14.56000 107 ALA A N 1
ATOM 1648 C CA . ALA A 1 107 ? 20.19109 19.69841 -27.71490 1.000 16.04000 107 ALA A CA 1
ATOM 1649 C C . ALA A 1 107 ? 20.53266 20.95934 -28.48705 1.000 15.66000 107 ALA A C 1
ATOM 1650 O O . ALA A 1 107 ? 20.13271 21.10297 -29.65719 1.000 18.15000 107 ALA A O 1
ATOM 1657 N N . ALA A 1 108 ? 21.26664 21.88516 -27.87904 1.000 15.10000 108 ALA A N 1
ATOM 1658 C CA . ALA A 1 108 ? 21.66803 23.09265 -28.57851 1.000 15.76000 108 ALA A CA 1
ATOM 1659 C C . ALA A 1 108 ? 22.54295 22.75006 -29.77552 1.000 16.08000 108 ALA A C 1
ATOM 1660 O O . ALA A 1 108 ? 22.40605 23.35032 -30.85006 1.000 18.24000 108 ALA A O 1
ATOM 1667 N N . ALA A 1 109 ? 23.44749 21.78927 -29.62413 1.000 15.36000 109 ALA A N 1
ATOM 1668 C CA . ALA A 1 109 ? 24.32263 21.39801 -30.72245 1.000 17.91000 109 ALA A CA 1
ATOM 1669 C C . ALA A 1 109 ? 23.52674 20.72568 -31.84083 1.000 16.90000 109 ALA A C 1
ATOM 1670 O O . ALA A 1 109 ? 23.83467 20.92598 -33.01927 1.000 21.34000 109 ALA A O 1
ATOM 1677 N N . ASN A 1 110 ? 22.50219 19.94170 -31.48272 1.000 19.15000 110 ASN A N 1
ATOM 1678 C CA . ASN A 1 110 ? 21.60567 19.20801 -32.38370 1.000 23.47000 110 ASN A CA 1
ATOM 1679 C C . ASN A 1 110 ? 20.53360 20.10871 -32.99373 1.000 25.27000 110 ASN A C 1
ATOM 1680 O O . ASN A 1 110 ? 19.75023 19.63126 -33.82995 1.000 28.17000 110 ASN A O 1
ATOM 1691 N N . GLY A 1 111 ? 20.45216 21.37459 -32.57940 1.000 20.60000 111 GLY A N 1
ATOM 1692 C CA . GLY A 1 111 ? 19.38883 22.26353 -33.02251 1.000 24.40000 111 GLY A CA 1
ATOM 1693 C C . GLY A 1 111 ? 17.98993 21.88581 -32.57430 1.000 25.15000 111 GLY A C 1
ATOM 1694 O O . GLY A 1 111 ? 17.02427 22.10224 -33.32371 1.000 27.95000 111 GLY A O 1
ATOM 1698 N N . ASP A 1 112 ? 17.83921 21.33072 -31.37984 1.000 22.51000 112 ASP A N 1
ATOM 1699 C CA . ASP A 1 112 ? 16.56204 20.88157 -30.82925 1.000 20.54000 112 ASP A CA 1
ATOM 1700 C C . ASP A 1 112 ? 16.17420 21.79610 -29.65804 1.000 22.37000 112 ASP A C 1
ATOM 1701 O O . ASP A 1 112 ? 16.47842 21.51996 -28.49285 1.000 20.39000 112 ASP A O 1
ATOM 1710 N N . GLU A 1 113 ? 15.48042 22.89684 -29.95665 1.000 22.05000 113 GLU A N 1
ATOM 1711 C CA . GLU A 1 113 ? 15.24563 23.92683 -28.94487 1.000 21.16000 113 GLU A CA 1
ATOM 1712 C C . GLU A 1 113 ? 14.28928 23.46952 -27.85330 1.000 24.73000 113 GLU A C 1
ATOM 1713 O O . GLU A 1 113 ? 14.44075 23.86019 -26.69045 1.000 24.51000 113 GLU A O 1
ATOM 1725 N N . GLU A 1 114 ? 13.28669 22.66319 -28.19017 1.000 25.16000 114 GLU A N 1
ATOM 1726 C CA . GLU A 1 114 ? 12.34846 22.21511 -27.16784 1.000 25.75000 114 GLU A CA 1
ATOM 1727 C C . GLU A 1 114 ? 13.07750 21.43051 -26.08059 1.000 23.38000 114 GLU A C 1
ATOM 1728 O O . GLU A 1 114 ? 12.86207 21.65676 -24.88434 1.000 25.32000 114 GLU A O 1
ATOM 1740 N N . THR A 1 115 ? 13.95795 20.51289 -26.47908 1.000 21.65000 115 THR A N 1
ATOM 1741 C CA . THR A 1 115 ? 14.72279 19.77446 -25.48235 1.000 20.64000 115 THR A CA 1
ATOM 1742 C C . THR A 1 115 ? 15.68220 20.69743 -24.74537 1.000 19.04000 115 THR A C 1
ATOM 1743 O O . THR A 1 115 ? 15.83738 20.57374 -23.52667 1.000 19.93000 115 THR A O 1
ATOM 1754 N N . PHE A 1 116 ? 16.31288 21.63074 -25.46471 1.000 17.17000 116 PHE A N 1
ATOM 1755 C CA . PHE A 1 116 ? 17.26389 22.55096 -24.84217 1.000 18.31000 116 PHE A CA 1
ATOM 1756 C C . PHE A 1 116 ? 16.58572 23.36856 -23.75633 1.000 19.30000 116 PHE A C 1
ATOM 1757 O O . PHE A 1 116 ? 17.09081 23.48475 -22.63759 1.000 16.87000 116 PHE A O 1
ATOM 1774 N N . ALA A 1 117 ? 15.43298 23.95930 -24.05541 1.000 20.56000 117 ALA A N 1
ATOM 1775 C CA . ALA A 1 117 ? 14.81531 24.85594 -23.08374 1.000 21.30000 117 ALA A CA 1
ATOM 1776 C C . ALA A 1 117 ? 14.35594 24.10393 -21.84857 1.000 21.58000 117 ALA A C 1
ATOM 1777 O O . ALA A 1 117 ? 14.54042 24.57258 -20.71656 1.000 21.14000 117 ALA A O 1
ATOM 1784 N N . LYS A 1 118 ? 13.76077 22.93091 -22.04328 1.000 19.64000 118 LYS A N 1
ATOM 1785 C CA . LYS A 1 118 ? 13.30043 22.11999 -20.92909 1.000 21.74000 118 LYS A CA 1
ATOM 1786 C C . LYS A 1 118 ? 14.47016 21.71624 -20.04435 1.000 18.79000 118 LYS A C 1
ATOM 1787 O O . LYS A 1 118 ? 14.40129 21.83063 -18.81772 1.000 20.30000 118 LYS A O 1
ATOM 1806 N N . ALA A 1 119 ? 15.54943 21.22391 -20.66150 1.000 18.35000 119 ALA A N 1
ATOM 1807 C CA . ALA A 1 119 ? 16.70686 20.77558 -19.89759 1.000 17.56000 119 ALA A CA 1
ATOM 1808 C C . ALA A 1 119 ? 17.39725 21.94858 -19.22200 1.000 14.94000 119 ALA A C 1
ATOM 1809 O O . ALA A 1 119 ? 17.84563 21.83837 -18.07183 1.000 16.46000 119 ALA A O 1
ATOM 1816 N N . PHE A 1 120 ? 17.52786 23.06943 -19.92348 1.000 15.24000 120 PHE A N 1
ATOM 1817 C CA . PHE A 1 120 ? 18.20813 24.21516 -19.32967 1.000 17.22000 120 PHE A CA 1
ATOM 1818 C C . PHE A 1 120 ? 17.45803 24.71400 -18.09615 1.000 17.40000 120 PHE A C 1
ATOM 1819 O O . PHE A 1 120 ? 18.06466 25.02604 -17.05571 1.000 17.99000 120 PHE A O 1
ATOM 1836 N N . ASN A 1 121 ? 16.13122 24.74721 -18.15567 1.000 17.80000 121 ASN A N 1
ATOM 1837 C CA . ASN A 1 121 ? 15.34698 25.17332 -17.00341 1.000 20.60000 121 ASN A CA 1
ATOM 1838 C C . ASN A 1 121 ? 15.41526 24.15697 -15.87319 1.000 18.47000 121 ASN A C 1
ATOM 1839 O O . ASN A 1 121 ? 15.44193 24.53951 -14.69620 1.000 21.13000 121 ASN A O 1
ATOM 1850 N N . GLN A 1 122 ? 15.46196 22.86527 -16.19755 1.000 18.89000 122 GLN A N 1
ATOM 1851 C CA . GLN A 1 122 ? 15.69389 21.86950 -15.16022 1.000 18.28000 122 GLN A CA 1
ATOM 1852 C C . GLN A 1 122 ? 17.06194 22.06755 -14.50676 1.000 17.05000 122 GLN A C 1
ATOM 1853 O O . GLN A 1 122 ? 17.20493 21.94670 -13.28988 1.000 19.08000 122 GLN A O 1
ATOM 1867 N N . PHE A 1 123 ? 18.07977 22.33928 -15.31256 1.000 15.28000 123 PHE A N 1
ATOM 1868 C CA . PHE A 1 123 ? 19.42225 22.59719 -14.79956 1.000 15.55000 123 PHE A CA 1
ATOM 1869 C C . PHE A 1 123 ? 19.41628 23.76741 -13.83051 1.000 16.17000 123 PHE A C 1
ATOM 1870 O O . PHE A 1 123 ? 20.04075 23.70601 -12.75526 1.000 17.03000 123 PHE A O 1
ATOM 1887 N N . VAL A 1 124 ? 18.73304 24.85414 -14.18039 1.000 17.87000 124 VAL A N 1
ATOM 1888 C CA . VAL A 1 124 ? 18.66679 25.99005 -13.26998 1.000 20.85000 124 VAL A CA 1
ATOM 1889 C C . VAL A 1 124 ? 18.01592 25.58161 -11.95291 1.000 17.20000 124 VAL A C 1
ATOM 1890 O O . VAL A 1 124 ? 18.50964 25.92776 -10.86425 1.000 19.66000 124 VAL A O 1
ATOM 1903 N N . SER A 1 125 ? 16.91843 24.83058 -12.00901 1.000 20.11000 125 SER A N 1
ATOM 1904 C CA . SER A 1 125 ? 16.23318 24.43413 -10.78202 1.000 22.86000 125 SER A CA 1
ATOM 1905 C C . SER A 1 125 ? 17.12699 23.56052 -9.90424 1.000 18.75000 125 SER A C 1
ATOM 1906 O O . SER A 1 125 ? 17.17221 23.71603 -8.67415 1.000 19.54000 125 SER A O 1
ATOM 1914 N N . LEU A 1 126 ? 17.82768 22.61033 -10.51730 1.000 18.71000 126 LEU A N 1
ATOM 1915 C CA . LEU A 1 126 ? 18.71883 21.74485 -9.75955 1.000 17.22000 126 LEU A CA 1
ATOM 1916 C C . LEU A 1 126 ? 19.86194 22.53348 -9.15067 1.000 16.30000 126 LEU A C 1
ATOM 1917 O O . LEU A 1 126 ? 20.30360 22.23085 -8.03638 1.000 17.11000 126 LEU A O 1
ATOM 1933 N N . GLY A 1 127 ? 20.36476 23.53994 -9.85897 1.000 16.19000 127 GLY A N 1
ATOM 1934 C CA . GLY A 1 127 ? 21.37584 24.41324 -9.29566 1.000 19.34000 127 GLY A CA 1
ATOM 1935 C C . GLY A 1 127 ? 20.89946 25.11812 -8.03970 1.000 18.83000 127 GLY A C 1
ATOM 1936 O O . GLY A 1 127 ? 21.64427 25.24585 -7.06298 1.000 18.66000 127 GLY A O 1
ATOM 1940 N N . ASN A 1 128 ? 19.65821 25.59624 -8.04766 1.000 18.11000 128 ASN A N 1
ATOM 1941 C CA . ASN A 1 128 ? 19.14263 26.26378 -6.86380 1.000 18.89000 128 ASN A CA 1
ATOM 1942 C C . ASN A 1 128 ? 18.97942 25.27392 -5.72019 1.000 16.82000 128 ASN A C 1
ATOM 1943 O O . ASN A 1 128 ? 19.25138 25.61209 -4.56641 1.000 17.82000 128 ASN A O 1
ATOM 1954 N N . GLN A 1 129 ? 18.56350 24.04419 -6.00833 1.000 18.20000 129 GLN A N 1
ATOM 1955 C CA . GLN A 1 129 ? 18.53793 23.00014 -4.99449 1.000 17.05000 129 GLN A CA 1
ATOM 1956 C C . GLN A 1 129 ? 19.92352 22.75051 -4.41564 1.000 16.51000 129 GLN A C 1
ATOM 1957 O O . GLN A 1 129 ? 20.07695 22.56003 -3.19492 1.000 17.46000 129 GLN A O 1
ATOM 1971 N N . ALA A 1 130 ? 20.94193 22.70039 -5.27821 1.000 15.08000 130 ALA A N 1
ATOM 1972 C CA . ALA A 1 130 ? 22.30536 22.47638 -4.81108 1.000 15.10000 130 ALA A CA 1
ATOM 1973 C C . ALA A 1 130 ? 22.76977 23.61958 -3.92558 1.000 17.51000 130 ALA A C 1
ATOM 1974 O O . ALA A 1 130 ? 23.45028 23.39364 -2.91136 1.000 16.29000 130 ALA A O 1
ATOM 1981 N N . ASP A 1 131 ? 22.42148 24.85713 -4.28540 1.000 18.83000 131 ASP A N 1
ATOM 1982 C CA . ASP A 1 131 ? 22.78344 26.00999 -3.46964 1.000 20.14000 131 ASP A CA 1
ATOM 1983 C C . ASP A 1 131 ? 22.23304 25.87906 -2.05234 1.000 17.38000 131 ASP A C 1
ATOM 1984 O O . ASP A 1 131 ? 22.93534 26.16114 -1.07158 1.000 18.37000 131 ASP A O 1
ATOM 1993 N N . THR A 1 132 ? 20.99414 25.40689 -1.91601 1.000 17.00000 132 THR A N 1
ATOM 1994 C CA . THR A 1 132 ? 20.41652 25.21355 -0.58945 1.000 19.61000 132 THR A CA 1
ATOM 1995 C C . THR A 1 132 ? 21.23597 24.22437 0.22821 1.000 17.78000 132 THR A C 1
ATOM 1996 O O . THR A 1 132 ? 21.52181 24.46231 1.41001 1.000 19.22000 132 THR A O 1
ATOM 2007 N N . LEU A 1 133 ? 21.60861 23.09814 -0.38085 1.000 16.62000 133 LEU A N 1
ATOM 2008 C CA . LEU A 1 133 ? 22.41432 22.09446 0.31237 1.000 16.41000 133 LEU A CA 1
ATOM 2009 C C . LEU A 1 133 ? 23.81047 22.61328 0.61571 1.000 15.41000 133 LEU A C 1
ATOM 2010 O O . LEU A 1 133 ? 24.37473 22.29714 1.66943 1.000 15.37000 133 LEU A O 1
ATOM 2026 N N . PHE A 1 134 ? 24.38715 23.40657 -0.27454 1.000 15.37000 134 PHE A N 1
ATOM 2027 C CA . PHE A 1 134 ? 25.70583 23.97462 -0.03972 1.000 15.90000 134 PHE A CA 1
ATOM 2028 C C . PHE A 1 134 ? 25.70317 24.85419 1.20692 1.000 18.03000 134 PHE A C 1
ATOM 2029 O O . PHE A 1 134 ? 26.56961 24.72963 2.09264 1.000 17.91000 134 PHE A O 1
ATOM 2046 N N . THR A 1 135 ? 24.70328 25.72663 1.32906 1.000 17.44000 135 THR A N 1
ATOM 2047 C CA . THR A 1 135 ? 24.64191 26.57865 2.51417 1.000 18.29000 135 THR A CA 1
ATOM 2048 C C . THR A 1 135 ? 24.35127 25.76661 3.76823 1.000 16.87000 135 THR A C 1
ATOM 2049 O O . THR A 1 135 ? 24.90445 26.05676 4.83514 1.000 19.03000 135 THR A O 1
ATOM 2060 N N . GLN A 1 136 ? 23.50700 24.74365 3.67006 1.000 16.06000 136 GLN A N 1
ATOM 2061 C CA . GLN A 1 136 ? 23.27720 23.86492 4.80255 1.000 18.48000 136 GLN A CA 1
ATOM 2062 C C . GLN A 1 136 ? 24.57558 23.20859 5.24239 1.000 19.65000 136 GLN A C 1
ATOM 2063 O O . GLN A 1 136 ? 24.84642 23.07061 6.44584 1.000 20.13000 136 GLN A O 1
ATOM 2077 N N . LEU A 1 137 ? 25.40070 22.79139 4.28218 1.000 17.74000 137 LEU A N 1
ATOM 2078 C CA . LEU A 1 137 ? 26.65996 22.14220 4.63220 1.000 17.07000 137 LEU A CA 1
ATOM 2079 C C . LEU A 1 137 ? 27.57903 23.12473 5.34880 1.000 19.15000 137 LEU A C 1
ATOM 2080 O O . LEU A 1 137 ? 28.16543 22.79208 6.40098 1.000 21.48000 137 LEU A O 1
ATOM 2096 N N . GLN A 1 138 ? 27.65606 24.35765 4.85637 1.000 19.32000 138 GLN A N 1
ATOM 2097 C CA . GLN A 1 138 ? 28.46906 25.38003 5.51001 1.000 21.80000 138 GLN A CA 1
ATOM 2098 C C . GLN A 1 138 ? 28.04701 25.57945 6.96628 1.000 22.72000 138 GLN A C 1
ATOM 2099 O O . GLN A 1 138 ? 28.90104 25.70935 7.86095 1.000 23.44000 138 GLN A O 1
ATOM 2113 N N . ARG A 1 139 ? 26.74091 25.58466 7.24016 1.000 20.77000 139 ARG A N 1
ATOM 2114 C CA . ARG A 1 139 ? 26.28872 25.79700 8.61288 1.000 22.77000 139 ARG A CA 1
ATOM 2115 C C . ARG A 1 139 ? 26.67790 24.62539 9.49486 1.000 28.51000 139 ARG A C 1
ATOM 2116 O O . ARG A 1 139 ? 27.04416 24.81002 10.66057 1.000 26.88000 139 ARG A O 1
ATOM 2137 N N . THR A 1 140 ? 26.60902 23.41139 8.96290 1.000 23.25000 140 THR A N 1
ATOM 2138 C CA . THR A 1 140 ? 26.99812 22.24261 9.74466 1.000 28.55000 140 THR A CA 1
ATOM 2139 C C . THR A 1 140 ? 28.49184 22.25546 10.03669 1.000 29.04000 140 THR A C 1
ATOM 2140 O O . THR A 1 140 ? 28.91452 21.91223 11.15039 1.000 27.61000 140 THR A O 1
ATOM 2151 N N . LEU A 1 141 ? 29.30417 22.67210 9.06660 1.000 25.25000 141 LEU A N 1
ATOM 2152 C CA . LEU A 1 141 ? 30.74877 22.69858 9.26443 1.000 30.36000 141 LEU A CA 1
ATOM 2153 C C . LEU A 1 141 ? 31.15557 23.74373 10.28803 1.000 30.90000 141 LEU A C 1
ATOM 2154 O O . LEU A 1 141 ? 32.15375 23.56025 10.99785 1.000 28.79000 141 LEU A O 1
ATOM 2170 N N . THR A 1 142 ? 30.40997 24.84357 10.37376 1.000 24.10000 142 THR A N 1
ATOM 2171 C CA . THR A 1 142 ? 30.64782 25.80049 11.44650 1.000 31.51000 142 THR A CA 1
ATOM 2172 C C . THR A 1 142 ? 30.55711 25.11860 12.80242 1.000 30.83000 142 THR A C 1
ATOM 2173 O O . THR A 1 142 ? 31.39982 25.35314 13.68007 1.000 27.82000 142 THR A O 1
ATOM 2184 N N . ASN A 1 143 ? 29.54038 24.27004 12.99410 1.000 24.97000 143 ASN A N 1
ATOM 2185 C CA . ASN A 1 143 ? 29.40304 23.52734 14.24244 1.000 31.53000 143 ASN A CA 1
ATOM 2186 C C . ASN A 1 143 ? 30.52348 22.51186 14.41453 1.000 35.76000 143 ASN A C 1
ATOM 2187 O O . ASN A 1 143 ? 30.89564 22.19277 15.54882 1.000 34.10000 143 ASN A O 1
ATOM 2198 N N . LEU A 1 144 ? 31.08078 22.00109 13.31667 1.000 34.03000 144 LEU A N 1
ATOM 2199 C CA . LEU A 1 144 ? 32.14898 21.00936 13.42557 1.000 32.45000 144 LEU A CA 1
ATOM 2200 C C . LEU A 1 144 ? 33.50305 21.64939 13.72498 1.000 32.46000 144 LEU A C 1
ATOM 2201 O O . LEU A 1 144 ? 34.29766 21.08206 14.48679 1.000 38.89000 144 LEU A O 1
ATOM 2217 N N . ASN A 1 145 ? 33.79247 22.81653 13.14131 1.000 35.16000 145 ASN A N 1
ATOM 2218 C CA . ASN A 1 145 ? 35.07316 23.48400 13.35938 1.000 36.85000 145 ASN A CA 1
ATOM 2219 C C . ASN A 1 145 ? 35.15180 24.14715 14.72816 1.000 42.23000 145 ASN A C 1
ATOM 2220 O O . ASN A 1 145 ? 36.25102 24.32125 15.26899 1.000 41.12000 145 ASN A O 1
ATOM 2231 N N . LYS A 1 146 ? 34.01006 24.55177 15.27563 1.000 38.39000 146 LYS A N 1
ATOM 2232 C CA . LYS A 1 146 ? 33.94538 25.20279 16.58437 1.000 45.18000 146 LYS A CA 1
ATOM 2233 C C . LYS A 1 146 ? 34.94865 26.35207 16.67693 1.000 51.63000 146 LYS A C 1
ATOM 2234 O O . LYS A 1 146 ? 35.71830 26.47887 17.63474 1.000 51.86000 146 LYS A O 1
ATOM 2253 N N . LYS A 1 147 ? 34.91333 27.20228 15.64917 1.000 50.63000 147 LYS A N 1
ATOM 2254 C CA . LYS A 1 147 ? 35.76691 28.38411 15.51925 1.000 56.61000 147 LYS A CA 1
ATOM 2255 C C . LYS A 1 147 ? 37.19164 27.99579 15.13750 1.000 54.49000 147 LYS A C 1
ATOM 2256 O O . LYS A 1 147 ? 37.50388 27.85644 13.95122 1.000 53.20000 147 LYS A O 1
ATOM 2275 N N . SER B 1 1 ? 36.87334 26.22258 -50.18679 1.000 65.33000 1 SER B N 1
ATOM 2276 C CA . SER B 1 1 ? 35.43096 26.27293 -49.81060 1.000 58.94000 1 SER B CA 1
ATOM 2277 C C . SER B 1 1 ? 35.29377 26.16375 -48.29950 1.000 56.78000 1 SER B C 1
ATOM 2278 O O . SER B 1 1 ? 36.16369 25.60161 -47.62898 1.000 55.56000 1 SER B O 1
ATOM 2288 N N . ASP B 1 2 ? 34.20212 26.70745 -47.75611 1.000 54.06000 2 ASP B N 1
ATOM 2289 C CA . ASP B 1 2 ? 33.94878 26.52916 -46.33282 1.000 53.30000 2 ASP B CA 1
ATOM 2290 C C . ASP B 1 2 ? 33.76792 25.05663 -45.99220 1.000 47.93000 2 ASP B C 1
ATOM 2291 O O . ASP B 1 2 ? 34.12865 24.63169 -44.89192 1.000 42.79000 2 ASP B O 1
ATOM 2300 N N . ALA B 1 3 ? 33.23599 24.26331 -46.92828 1.000 43.53000 3 ALA B N 1
ATOM 2301 C CA . ALA B 1 3 ? 32.97565 22.85445 -46.64679 1.000 42.78000 3 ALA B CA 1
ATOM 2302 C C . ALA B 1 3 ? 34.25476 22.10921 -46.28441 1.000 43.36000 3 ALA B C 1
ATOM 2303 O O . ALA B 1 3 ? 34.25904 21.27689 -45.36672 1.000 32.11000 3 ALA B O 1
ATOM 2310 N N . GLN B 1 4 ? 35.34937 22.37318 -46.99657 1.000 42.16000 4 GLN B N 1
ATOM 2311 C CA . GLN B 1 4 ? 36.59487 21.68044 -46.67532 1.000 45.81000 4 GLN B CA 1
ATOM 2312 C C . GLN B 1 4 ? 37.38726 22.36658 -45.56551 1.000 41.64000 4 GLN B C 1
ATOM 2313 O O . GLN B 1 4 ? 38.23438 21.71679 -44.93888 1.000 41.16000 4 GLN B O 1
ATOM 2327 N N . GLU B 1 5 ? 37.11740 23.64055 -45.27238 1.000 42.25000 5 GLU B N 1
ATOM 2328 C CA . GLU B 1 5 ? 37.61360 24.20518 -44.02077 1.000 43.54000 5 GLU B CA 1
ATOM 2329 C C . GLU B 1 5 ? 36.95832 23.51520 -42.82499 1.000 37.94000 5 GLU B C 1
ATOM 2330 O O . GLU B 1 5 ? 37.61813 23.23411 -41.81753 1.000 33.45000 5 GLU B O 1
ATOM 2342 N N . ILE B 1 6 ? 35.66022 23.23381 -42.92466 1.000 32.32000 6 ILE B N 1
ATOM 2343 C CA . ILE B 1 6 ? 34.95521 22.55541 -41.84131 1.000 30.05000 6 ILE B CA 1
ATOM 2344 C C . ILE B 1 6 ? 35.44722 21.12000 -41.69711 1.000 30.56000 6 ILE B C 1
ATOM 2345 O O . ILE B 1 6 ? 35.69587 20.64444 -40.58345 1.000 25.51000 6 ILE B O 1
ATOM 2361 N N . LEU B 1 7 ? 35.58382 20.39469 -42.81233 1.000 26.02000 7 LEU B N 1
ATOM 2362 C CA . LEU B 1 7 ? 36.09425 19.02663 -42.73760 1.000 27.86000 7 LEU B CA 1
ATOM 2363 C C . LEU B 1 7 ? 37.50578 18.99238 -42.17338 1.000 27.09000 7 LEU B C 1
ATOM 2364 O O . LEU B 1 7 ? 37.86548 18.06158 -41.43362 1.000 25.10000 7 LEU B O 1
ATOM 2380 N N . SER B 1 8 ? 38.30865 20.01389 -42.46869 1.000 27.49000 8 SER B N 1
ATOM 2381 C CA . SER B 1 8 ? 39.64772 20.09554 -41.90130 1.000 30.50000 8 SER B CA 1
ATOM 2382 C C . SER B 1 8 ? 39.58944 20.25583 -40.38393 1.000 27.49000 8 SER B C 1
ATOM 2383 O O . SER B 1 8 ? 40.27269 19.53123 -39.64098 1.000 26.80000 8 SER B O 1
ATOM 2391 N N . ARG B 1 9 ? 38.78835 21.21345 -39.90482 1.000 28.10000 9 ARG B N 1
ATOM 2392 C CA . ARG B 1 9 ? 38.60252 21.37347 -38.46367 1.000 27.71000 9 ARG B CA 1
ATOM 2393 C C . ARG B 1 9 ? 38.10595 20.08367 -37.82263 1.000 22.90000 9 ARG B C 1
ATOM 2394 O O . ARG B 1 9 ? 38.52298 19.73778 -36.70433 1.000 23.32000 9 ARG B O 1
ATOM 2415 N N . LEU B 1 10 ? 37.18691 19.38411 -38.48767 1.000 22.40000 10 LEU B N 1
ATOM 2416 C CA . LEU B 1 10 ? 36.66771 18.13093 -37.95093 1.000 20.52000 10 LEU B CA 1
ATOM 2417 C C . LEU B 1 10 ? 37.78001 17.10682 -37.78534 1.000 21.50000 10 LEU B C 1
ATOM 2418 O O . LEU B 1 10 ? 37.84959 16.41267 -36.76273 1.000 19.38000 10 LEU B O 1
ATOM 2434 N N . ASN B 1 11 ? 38.67903 17.00331 -38.75946 1.000 22.94000 11 ASN B N 1
ATOM 2435 C CA . ASN B 1 11 ? 39.77045 16.04291 -38.63249 1.000 22.68000 11 ASN B CA 1
ATOM 2436 C C . ASN B 1 11 ? 40.67849 16.38971 -37.45301 1.000 21.75000 11 ASN B C 1
ATOM 2437 O O . ASN B 1 11 ? 41.12573 15.49429 -36.72389 1.000 22.84000 11 ASN B O 1
ATOM 2448 N N . SER B 1 12 ? 40.89096 17.67764 -37.18959 1.000 20.75000 12 SER B N 1
ATOM 2449 C CA . SER B 1 12 ? 41.71068 18.08814 -36.05393 1.000 23.94000 12 SER B CA 1
ATOM 2450 C C . SER B 1 12 ? 41.02787 17.76509 -34.73008 1.000 21.04000 12 SER B C 1
ATOM 2451 O O . SER B 1 12 ? 41.67920 17.32347 -33.76629 1.000 20.50000 12 SER B O 1
ATOM 2459 N N . VAL B 1 13 ? 39.72224 18.00793 -34.65111 1.000 19.63000 13 VAL B N 1
ATOM 2460 C CA . VAL B 1 13 ? 38.97443 17.68864 -33.44034 1.000 19.03000 13 VAL B CA 1
ATOM 2461 C C . VAL B 1 13 ? 39.04362 16.19566 -33.16081 1.000 17.04000 13 VAL B C 1
ATOM 2462 O O . VAL B 1 13 ? 39.29524 15.76888 -32.01704 1.000 16.26000 13 VAL B O 1
ATOM 2475 N N . LEU B 1 14 ? 38.82717 15.37423 -34.18073 1.000 16.62000 14 LEU B N 1
ATOM 2476 C CA . LEU B 1 14 ? 38.80978 13.93214 -33.96782 1.000 16.27000 14 LEU B CA 1
ATOM 2477 C C . LEU B 1 14 ? 40.18286 13.39100 -33.62296 1.000 17.49000 14 LEU B C 1
ATOM 2478 O O . LEU B 1 14 ? 40.28629 12.47162 -32.80037 1.000 17.44000 14 LEU B O 1
ATOM 2494 N N . GLU B 1 15 ? 41.24708 13.95681 -34.18608 1.000 18.35000 15 GLU B N 1
ATOM 2495 C CA . GLU B 1 15 ? 42.58172 13.53138 -33.78780 1.000 19.10000 15 GLU B CA 1
ATOM 2496 C C . GLU B 1 15 ? 42.83333 13.84737 -32.32253 1.000 17.42000 15 GLU B C 1
ATOM 2497 O O . GLU B 1 15 ? 43.39799 13.03262 -31.58561 1.000 17.85000 15 GLU B O 1
ATOM 2509 N N . ALA B 1 16 ? 42.41428 15.02606 -31.87818 1.000 17.92000 16 ALA B N 1
ATOM 2510 C CA . ALA B 1 16 ? 42.57074 15.38499 -30.47965 1.000 16.88000 16 ALA B CA 1
ATOM 2511 C C . ALA B 1 16 ? 41.71083 14.49898 -29.59149 1.000 15.68000 16 ALA B C 1
ATOM 2512 O O . ALA B 1 16 ? 42.15161 14.07729 -28.52192 1.000 15.84000 16 ALA B O 1
ATOM 2519 N N . ALA B 1 17 ? 40.48146 14.21681 -30.00839 1.000 14.78000 17 ALA B N 1
ATOM 2520 C CA . ALA B 1 17 ? 39.61588 13.33065 -29.25997 1.000 15.33000 17 ALA B CA 1
ATOM 2521 C C . ALA B 1 17 ? 40.23605 11.95075 -29.11534 1.000 14.34000 17 ALA B C 1
ATOM 2522 O O . ALA B 1 17 ? 40.14561 11.34641 -28.03737 1.000 15.09000 17 ALA B O 1
ATOM 2529 N N . TRP B 1 18 ? 40.88236 11.43786 -30.16526 1.000 15.52000 18 TRP B N 1
ATOM 2530 C CA . TRP B 1 18 ? 41.46756 10.10553 -30.07558 1.000 16.09000 18 TRP B CA 1
ATOM 2531 C C . TRP B 1 18 ? 42.56007 10.06436 -29.01709 1.000 15.17000 18 TRP B C 1
ATOM 2532 O O . TRP B 1 18 ? 42.66600 9.09399 -28.25110 1.000 15.49000 18 TRP B O 1
ATOM 2553 N N . LYS B 1 19 ? 43.39106 11.10039 -28.94706 1.000 15.00000 19 LYS B N 1
ATOM 2554 C CA . LYS B 1 19 ? 44.42328 11.15578 -27.91827 1.000 15.50000 19 LYS B CA 1
ATOM 2555 C C . LYS B 1 19 ? 43.79249 11.14815 -26.53609 1.000 14.25000 19 LYS B C 1
ATOM 2556 O O . LYS B 1 19 ? 44.24858 10.44567 -25.62035 1.000 15.04000 19 LYS B O 1
ATOM 2575 N N . THR B 1 20 ? 42.71435 11.90419 -26.36441 1.000 14.17000 20 THR B N 1
ATOM 2576 C CA . THR B 1 20 ? 42.03631 11.92074 -25.08808 1.000 14.38000 20 THR B CA 1
ATOM 2577 C C . THR B 1 20 ? 41.45579 10.55544 -24.76790 1.000 12.93000 20 THR B C 1
ATOM 2578 O O . THR B 1 20 ? 41.50434 10.11785 -23.61705 1.000 12.88000 20 THR B O 1
ATOM 2589 N N . ILE B 1 21 ? 40.91830 9.86338 -25.76606 1.000 13.69000 21 ILE B N 1
ATOM 2590 C CA . ILE B 1 21 ? 40.37295 8.52716 -25.56245 1.000 13.35000 21 ILE B CA 1
ATOM 2591 C C . ILE B 1 21 ? 41.47041 7.56781 -25.11551 1.000 13.78000 21 ILE B C 1
ATOM 2592 O O . ILE B 1 21 ? 41.25075 6.72675 -24.23995 1.000 13.12000 21 ILE B O 1
ATOM 2608 N N . LEU B 1 22 ? 42.66865 7.68946 -25.67806 1.000 13.97000 22 LEU B N 1
ATOM 2609 C CA . LEU B 1 22 ? 43.76344 6.84223 -25.21931 1.000 13.61000 22 LEU B CA 1
ATOM 2610 C C . LEU B 1 22 ? 44.07217 7.12548 -23.76199 1.000 12.84000 22 LEU B C 1
ATOM 2611 O O . LEU B 1 22 ? 44.34214 6.19800 -22.99172 1.000 13.62000 22 LEU B O 1
ATOM 2627 N N . ASN B 1 23 ? 44.01401 8.39153 -23.34465 1.000 12.27000 23 ASN B N 1
ATOM 2628 C CA . ASN B 1 23 ? 44.25747 8.71477 -21.93561 1.000 14.83000 23 ASN B CA 1
ATOM 2629 C C . ASN B 1 23 ? 43.13869 8.18528 -21.04345 1.000 13.02000 23 ASN B 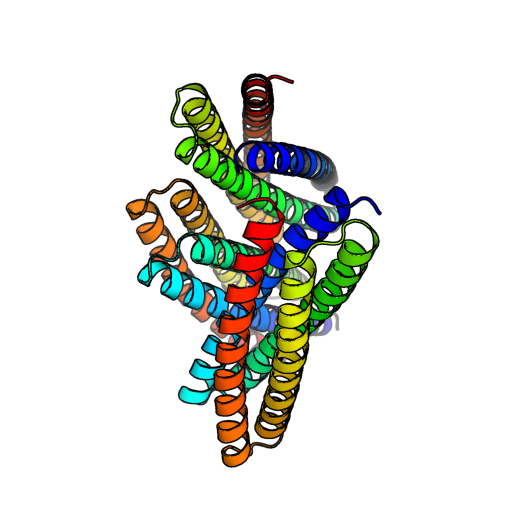C 1
ATOM 2630 O O . ASN B 1 23 ? 43.38829 7.69050 -19.93913 1.000 13.32000 23 ASN B O 1
ATOM 2641 N N . LEU B 1 24 ? 41.90258 8.28289 -21.50650 1.000 12.56000 24 LEU B N 1
ATOM 2642 C CA . LEU B 1 24 ? 40.77683 7.73270 -20.77190 1.000 12.05000 24 LEU B CA 1
ATOM 2643 C C . LEU B 1 24 ? 40.92749 6.22963 -20.61300 1.000 13.23000 24 LEU B C 1
ATOM 2644 O O . LEU B 1 24 ? 40.62639 5.69202 -19.55283 1.000 13.75000 24 LEU B O 1
ATOM 2660 N N . ALA B 1 25 ? 41.41006 5.54281 -21.64888 1.000 12.96000 25 ALA B N 1
ATOM 2661 C CA . ALA B 1 25 ? 41.62814 4.09200 -21.56979 1.000 13.60000 25 ALA B CA 1
ATOM 2662 C C . ALA B 1 25 ? 42.67962 3.74879 -20.52074 1.000 12.56000 25 ALA B C 1
ATOM 2663 O O . ALA B 1 25 ? 42.49528 2.82865 -19.71434 1.000 13.97000 25 ALA B O 1
ATOM 2670 N N . SER B 1 26 ? 43.76926 4.51023 -20.48312 1.000 13.12000 26 SER B N 1
ATOM 2671 C CA . SER B 1 26 ? 44.81000 4.29406 -19.49937 1.000 14.11000 26 SER B CA 1
ATOM 2672 C C . SER B 1 26 ? 44.24598 4.46582 -18.10167 1.000 12.52000 26 SER B C 1
ATOM 2673 O O . SER B 1 26 ? 44.52808 3.66862 -17.19961 1.000 12.97000 26 SER B O 1
ATOM 2681 N N . ALA B 1 27 ? 43.50308 5.55659 -17.87684 1.000 12.78000 27 ALA B N 1
ATOM 2682 C CA . ALA B 1 27 ? 42.97681 5.83460 -16.54761 1.000 13.33000 27 ALA B CA 1
ATOM 2683 C C . ALA B 1 27 ? 41.94902 4.78456 -16.13584 1.000 12.04000 27 ALA B C 1
ATOM 2684 O O . ALA B 1 27 ? 41.88234 4.39112 -14.96824 1.000 13.06000 27 ALA B O 1
ATOM 2691 N N . THR B 1 28 ? 41.14168 4.33058 -17.10053 1.000 12.64000 28 THR B N 1
ATOM 2692 C CA . THR B 1 28 ? 40.13040 3.30911 -16.82463 1.000 12.77000 28 THR B CA 1
ATOM 2693 C C . THR B 1 28 ? 40.80125 1.99844 -16.41715 1.000 12.24000 28 THR B C 1
ATOM 2694 O O . THR B 1 28 ? 40.41862 1.36989 -15.42425 1.000 12.91000 28 THR B O 1
ATOM 2705 N N . ASP B 1 29 ? 41.82701 1.59941 -17.15796 1.000 13.16000 29 ASP B N 1
ATOM 2706 C CA . ASP B 1 29 ? 42.55243 0.38098 -16.80966 1.000 14.38000 29 ASP B CA 1
ATOM 2707 C C . ASP B 1 29 ? 43.19378 0.49714 -15.43670 1.000 13.35000 29 ASP B C 1
ATOM 2708 O O . ASP B 1 29 ? 43.18873 -0.45026 -14.64919 1.000 13.45000 29 ASP B O 1
ATOM 2717 N N . ALA B 1 30 ? 43.77643 1.65505 -15.12570 1.000 12.77000 30 ALA B N 1
ATOM 2718 C CA . ALA B 1 30 ? 44.40764 1.84547 -13.83122 1.000 12.99000 30 ALA B CA 1
ATOM 2719 C C . ALA B 1 30 ? 43.38489 1.81540 -12.70284 1.000 11.51000 30 ALA B C 1
ATOM 2720 O O . ALA B 1 30 ? 43.66613 1.28070 -11.62982 1.000 12.70000 30 ALA B O 1
ATOM 2727 N N . ALA B 1 31 ? 42.19609 2.37931 -12.92551 1.000 12.34000 31 ALA B N 1
ATOM 2728 C CA . ALA B 1 31 ? 41.14299 2.32227 -11.92828 1.000 12.74000 31 ALA B CA 1
ATOM 2729 C C . ALA B 1 31 ? 40.73222 0.88358 -11.68872 1.000 12.44000 31 ALA B C 1
ATOM 2730 O O . ALA B 1 31 ? 40.55135 0.46892 -10.53878 1.000 13.36000 31 ALA B O 1
ATOM 2737 N N . GLU B 1 32 ? 40.56800 0.11515 -12.75808 1.000 13.18000 32 GLU B N 1
ATOM 2738 C CA . GLU B 1 32 ? 40.19766 -1.28863 -12.58578 1.000 15.03000 32 GLU B CA 1
ATOM 2739 C C . GLU B 1 32 ? 41.23030 -2.03401 -11.75218 1.000 15.75000 32 GLU B C 1
ATOM 2740 O O . GLU B 1 32 ? 40.88039 -2.83190 -10.87067 1.000 16.49000 32 GLU B O 1
ATOM 2752 N N . LYS B 1 33 ? 42.52011 -1.77568 -12.00086 1.000 14.27000 33 LYS B N 1
ATOM 2753 C CA . LYS B 1 33 ? 43.57849 -2.44206 -11.23868 1.000 15.38000 33 LYS B CA 1
ATOM 2754 C C . LYS B 1 33 ? 43.56027 -2.02635 -9.77287 1.000 17.06000 33 LYS B C 1
ATOM 2755 O O . LYS B 1 33 ? 43.67559 -2.86584 -8.87267 1.000 17.68000 33 LYS B O 1
ATOM 2774 N N . ALA B 1 34 ? 43.38735 -0.73872 -9.49022 1.000 14.78000 34 ALA B N 1
ATOM 2775 C CA . ALA B 1 34 ? 43.33824 -0.27899 -8.11542 1.000 15.94000 34 ALA B CA 1
ATOM 2776 C C . ALA B 1 34 ? 42.12209 -0.84620 -7.40175 1.000 13.29000 34 ALA B C 1
ATOM 2777 O O . ALA B 1 34 ? 42.18830 -1.20527 -6.21744 1.000 15.38000 34 ALA B O 1
ATOM 2784 N N . TYR B 1 35 ? 41.00321 -0.94540 -8.10473 1.000 14.17000 35 TYR B N 1
ATOM 2785 C CA . TYR B 1 35 ? 39.80599 -1.54852 -7.55051 1.000 14.86000 35 TYR B CA 1
ATOM 2786 C C . TYR B 1 35 ? 40.04839 -3.01471 -7.20100 1.000 14.85000 35 TYR B C 1
ATOM 2787 O O . TYR B 1 35 ? 39.76429 -3.44606 -6.07521 1.000 16.66000 35 TYR B O 1
ATOM 2805 N N . LYS B 1 36 ? 40.59902 -3.78046 -8.12377 1.000 16.10000 36 LYS B N 1
ATOM 2806 C CA . LYS B 1 36 ? 40.89076 -5.18183 -7.83549 1.000 18.48000 36 LYS B CA 1
ATOM 2807 C C . LYS B 1 36 ? 41.80210 -5.31241 -6.62131 1.000 20.68000 36 LYS B C 1
ATOM 2808 O O . LYS B 1 36 ? 41.61403 -6.21388 -5.78970 1.000 23.59000 36 LYS B O 1
ATOM 2827 N N . GLU B 1 37 ? 42.78943 -4.42729 -6.48121 1.000 18.88000 37 GLU B N 1
ATOM 2828 C CA . GLU B 1 37 ? 43.79830 -4.54489 -5.43062 1.000 21.06000 37 GLU B CA 1
ATOM 2829 C C . GLU B 1 37 ? 43.38134 -3.89937 -4.11642 1.000 20.05000 37 GLU B C 1
ATOM 2830 O O . GLU B 1 37 ? 44.14375 -3.96117 -3.14024 1.000 23.54000 37 GLU B O 1
ATOM 2842 N N . GLY B 1 38 ? 42.18138 -3.33407 -4.02621 1.000 17.04000 38 GLY B N 1
ATOM 2843 C CA . GLY B 1 38 ? 41.69772 -2.71381 -2.81413 1.000 17.82000 38 GLY B CA 1
ATOM 2844 C C . GLY B 1 38 ? 42.44157 -1.45958 -2.41606 1.000 17.81000 38 GLY B C 1
ATOM 2845 O O . GLY B 1 38 ? 42.50471 -1.12326 -1.22670 1.000 21.91000 38 GLY B O 1
ATOM 2849 N N . ARG B 1 39 ? 43.01391 -0.75812 -3.40105 1.000 18.31000 39 ARG B N 1
ATOM 2850 C CA . ARG B 1 39 ? 43.78393 0.46516 -3.17698 1.000 18.90000 39 ARG B CA 1
ATOM 2851 C C . ARG B 1 39 ? 42.80311 1.63553 -3.32087 1.000 17.43000 39 ARG B C 1
ATOM 2852 O O . ARG B 1 39 ? 42.69298 2.25793 -4.38419 1.000 17.18000 39 ARG B O 1
ATOM 2873 N N . GLU B 1 40 ? 42.06279 1.93162 -2.24307 1.000 17.04000 40 GLU B N 1
ATOM 2874 C CA . GLU B 1 40 ? 40.91567 2.83884 -2.34432 1.000 18.73000 40 GLU B CA 1
ATOM 2875 C C . GLU B 1 40 ? 41.34820 4.25641 -2.68180 1.000 17.20000 40 GLU B C 1
ATOM 2876 O O . GLU B 1 40 ? 40.67939 4.95961 -3.46274 1.000 15.72000 40 GLU B O 1
ATOM 2888 N N . GLU B 1 41 ? 42.42810 4.71979 -2.08529 1.000 17.04000 41 GLU B N 1
ATOM 2889 C CA . GLU B 1 41 ? 42.84871 6.08364 -2.33311 1.000 16.91000 41 GLU B CA 1
ATOM 2890 C C . GLU B 1 41 ? 43.38868 6.21118 -3.75180 1.000 14.93000 41 GLU B C 1
ATOM 2891 O O . GLU B 1 41 ? 43.13435 7.21160 -4.43118 1.000 15.49000 41 GLU B O 1
ATOM 2903 N N . ASP B 1 42 ? 44.11336 5.19859 -4.24005 1.000 14.21000 42 ASP B N 1
ATOM 2904 C CA . ASP B 1 42 ? 44.61354 5.25903 -5.60435 1.000 13.70000 42 ASP B CA 1
ATOM 2905 C C . ASP B 1 42 ? 43.44478 5.22553 -6.59125 1.000 13.90000 42 ASP B C 1
ATOM 2906 O O . ASP B 1 42 ? 43.44050 5.94258 -7.60631 1.000 13.48000 42 ASP B O 1
ATOM 2915 N N . LEU B 1 43 ? 42.44002 4.39956 -6.30754 1.000 13.13000 43 LEU B N 1
ATOM 2916 C CA . LEU B 1 43 ? 41.25520 4.32268 -7.14999 1.000 13.04000 43 LEU B CA 1
ATOM 2917 C C . LEU B 1 43 ? 40.59334 5.68932 -7.25690 1.000 13.23000 43 LEU B C 1
ATOM 2918 O O . LEU B 1 43 ? 40.18588 6.09248 -8.34621 1.000 12.57000 43 LEU B O 1
ATOM 2934 N N . ALA B 1 44 ? 40.47486 6.41869 -6.15150 1.000 13.18000 44 ALA B N 1
ATOM 2935 C CA . ALA B 1 44 ? 39.87218 7.74715 -6.20550 1.000 14.57000 44 ALA B CA 1
ATOM 2936 C C . ALA B 1 44 ? 40.62535 8.64043 -7.17768 1.000 13.39000 44 ALA B C 1
ATOM 2937 O O . ALA B 1 44 ? 40.00677 9.39036 -7.95062 1.000 13.97000 44 ALA B O 1
ATOM 2944 N N . THR B 1 45 ? 41.95325 8.59033 -7.16573 1.000 13.63000 45 THR B N 1
ATOM 2945 C CA . THR B 1 45 ? 42.72064 9.44929 -8.05244 1.000 14.33000 45 THR B CA 1
ATOM 2946 C C . THR B 1 45 ? 42.49482 9.05990 -9.49983 1.000 14.35000 45 THR B C 1
ATOM 2947 O O . THR B 1 45 ? 42.32301 9.92583 -10.37535 1.000 13.70000 45 THR B O 1
ATOM 2958 N N . TYR B 1 46 ? 42.49116 7.76105 -9.79713 1.000 12.24000 46 TYR B N 1
ATOM 2959 C CA . TYR B 1 46 ? 42.28661 7.32988 -11.16756 1.000 11.77000 46 TYR B CA 1
ATOM 2960 C C . TYR B 1 46 ? 40.88364 7.61531 -11.64910 1.000 11.98000 46 TYR B C 1
ATOM 2961 O O . TYR B 1 46 ? 40.70579 7.96490 -12.81955 1.000 12.20000 46 TYR B O 1
ATOM 2979 N N . LEU B 1 47 ? 39.89516 7.52940 -10.77434 1.000 11.84000 47 LEU B N 1
ATOM 2980 C CA . LEU B 1 47 ? 38.53482 7.89405 -11.15480 1.000 12.52000 47 LEU B CA 1
ATOM 2981 C C . LEU B 1 47 ? 38.42664 9.37696 -11.46237 1.000 12.05000 47 LEU B C 1
ATOM 2982 O O . LEU B 1 47 ? 37.72869 9.77073 -12.40940 1.000 12.52000 47 LEU B O 1
ATOM 2998 N N . ASP B 1 48 ? 39.12354 10.21558 -10.71313 1.000 12.33000 48 ASP B N 1
ATOM 2999 C CA . ASP B 1 48 ? 39.07997 11.64759 -11.01537 1.000 14.59000 48 ASP B CA 1
ATOM 3000 C C . ASP B 1 48 ? 39.75876 11.92497 -12.34124 1.000 12.99000 48 ASP B C 1
ATOM 3001 O O . ASP B 1 48 ? 39.28319 12.75484 -13.12685 1.000 13.53000 48 ASP B O 1
ATOM 3010 N N . GLN B 1 49 ? 40.86068 11.24468 -12.62134 1.000 12.17000 49 GLN B N 1
ATOM 3011 C CA . GLN B 1 49 ? 41.50581 11.39224 -13.91141 1.000 13.60000 49 GLN B CA 1
ATOM 3012 C C . GLN B 1 49 ? 40.58885 10.93987 -15.03518 1.000 12.26000 49 GLN B C 1
ATOM 3013 O O . GLN B 1 49 ? 40.45589 11.62196 -16.05640 1.000 13.20000 49 GLN B O 1
ATOM 3027 N N . ALA B 1 50 ? 39.93576 9.79592 -14.87080 1.000 11.98000 50 ALA B N 1
ATOM 3028 C CA . ALA B 1 50 ? 39.00922 9.31924 -15.88827 1.000 13.29000 50 ALA B CA 1
ATOM 3029 C C . ALA B 1 50 ? 37.90246 10.33220 -16.10373 1.000 12.41000 50 ALA B C 1
ATOM 3030 O O . ALA B 1 50 ? 37.54049 10.61401 -17.24907 1.000 13.11000 50 ALA B O 1
ATOM 3037 N N . ALA B 1 51 ? 37.36343 10.91512 -15.03112 1.000 12.65000 51 ALA B N 1
ATOM 3038 C CA . ALA B 1 51 ? 36.27170 11.87426 -15.17179 1.000 12.81000 51 ALA B CA 1
ATOM 3039 C C . ALA B 1 51 ? 36.74056 13.11925 -15.90738 1.000 13.27000 51 ALA B C 1
ATOM 3040 O O . ALA B 1 51 ? 35.98542 13.68873 -16.71261 1.000 12.59000 51 ALA B O 1
ATOM 3047 N N . SER B 1 52 ? 37.97307 13.54236 -15.67680 1.000 12.71000 52 SER B N 1
ATOM 3048 C CA . SER B 1 52 ? 38.51140 14.69298 -16.38463 1.000 14.08000 52 SER B CA 1
ATOM 3049 C C . SER B 1 52 ? 38.61569 14.39661 -17.87255 1.000 13.23000 52 SER B C 1
ATOM 3050 O O . SER B 1 52 ? 38.19536 15.20890 -18.72301 1.000 13.88000 52 SER B O 1
ATOM 3058 N N . TYR B 1 53 ? 39.19411 13.24804 -18.24203 1.000 12.94000 53 TYR B N 1
ATOM 3059 C CA . TYR B 1 53 ? 39.30341 12.90787 -19.65548 1.000 12.88000 53 TYR B CA 1
ATOM 3060 C C . TYR B 1 53 ? 37.94113 12.70873 -20.27512 1.000 12.23000 53 TYR B C 1
ATOM 3061 O O . TYR B 1 53 ? 37.72425 13.10451 -21.42896 1.000 12.72000 53 TYR B O 1
ATOM 3079 N N . GLN B 1 54 ? 37.00980 12.10375 -19.55355 1.000 12.10000 54 GLN B N 1
ATOM 3080 C CA . GLN B 1 54 ? 35.67411 11.91038 -20.09187 1.000 12.40000 54 GLN B CA 1
ATOM 3081 C C . GLN B 1 54 ? 35.00266 13.25816 -20.35771 1.000 13.01000 54 GLN B C 1
ATOM 3082 O O . GLN B 1 54 ? 34.32446 13.42587 -21.37363 1.000 12.92000 54 GLN B O 1
ATOM 3096 N N . SER B 1 55 ? 35.20061 14.23581 -19.48901 1.000 13.24000 55 SER B N 1
ATOM 3097 C CA . SER B 1 55 ? 34.64171 15.55891 -19.73517 1.000 13.65000 55 SER B CA 1
ATOM 3098 C C . SER B 1 55 ? 35.22610 16.16621 -21.00599 1.000 14.91000 55 SER B C 1
ATOM 3099 O O . SER B 1 55 ? 34.53245 16.87008 -21.76720 1.000 13.84000 55 SER B O 1
ATOM 3107 N N . GLN B 1 56 ? 36.50093 15.91657 -21.26804 1.000 12.92000 56 GLN B N 1
ATOM 3108 C CA . GLN B 1 56 ? 37.12437 16.41894 -22.48395 1.000 14.31000 56 GLN B CA 1
ATOM 3109 C C . GLN B 1 56 ? 36.58477 15.70684 -23.71464 1.000 12.94000 56 GLN B C 1
ATOM 3110 O O . GLN B 1 56 ? 36.33435 16.35147 -24.73564 1.000 13.22000 56 GLN B O 1
ATOM 3124 N N . VAL B 1 57 ? 36.36541 14.38885 -23.65117 1.000 12.58000 57 VAL B N 1
ATOM 3125 C CA . VAL B 1 57 ? 35.72317 13.67680 -24.75365 1.000 13.06000 57 VAL B CA 1
ATOM 3126 C C . VAL B 1 57 ? 34.34251 14.25267 -25.01303 1.000 12.10000 57 VAL B C 1
ATOM 3127 O O . VAL B 1 57 ? 33.96399 14.46103 -26.17181 1.000 13.15000 57 VAL B O 1
ATOM 3140 N N . ASP B 1 58 ? 33.56722 14.49092 -23.96489 1.000 12.88000 58 ASP B N 1
ATOM 3141 C CA . ASP B 1 58 ? 32.24474 15.08393 -24.11338 1.000 14.98000 58 ASP B CA 1
ATOM 3142 C C . ASP B 1 58 ? 32.33748 16.38946 -24.89726 1.000 13.62000 58 ASP B C 1
ATOM 3143 O O . ASP B 1 58 ? 31.55379 16.61867 -25.82622 1.000 13.45000 58 ASP B O 1
ATOM 3152 N N . GLN B 1 59 ? 33.30005 17.24993 -24.53962 1.000 12.81000 59 GLN B N 1
ATOM 3153 C CA . GLN B 1 59 ? 33.43649 18.54444 -25.20770 1.000 13.40000 59 GLN B CA 1
ATOM 3154 C C . GLN B 1 59 ? 33.78530 18.36239 -26.66732 1.000 13.64000 59 GLN B C 1
ATOM 3155 O O . GLN B 1 59 ? 33.23286 19.05167 -27.54049 1.000 13.40000 59 GLN B O 1
ATOM 3169 N N . TYR B 1 60 ? 34.70798 17.45124 -26.97215 1.000 12.33000 60 TYR B N 1
ATOM 3170 C CA . TYR B 1 60 ? 35.05216 17.19730 -28.36356 1.000 13.04000 60 TYR B CA 1
ATOM 3171 C C . TYR B 1 60 ? 33.86643 16.64009 -29.13219 1.000 12.80000 60 TYR B C 1
ATOM 3172 O O . TYR B 1 60 ? 33.70732 16.94172 -30.32883 1.000 13.01000 60 TYR B O 1
ATOM 3190 N N . ALA B 1 61 ? 33.06800 15.78797 -28.51451 1.000 12.39000 61 ALA B N 1
ATOM 3191 C CA . ALA B 1 61 ? 31.89847 15.23008 -29.17405 1.000 13.63000 61 ALA B CA 1
ATOM 3192 C C . ALA B 1 61 ? 30.86229 16.31088 -29.46929 1.000 13.17000 61 ALA B C 1
ATOM 3193 O O . ALA B 1 61 ? 30.21732 16.29338 -30.52444 1.000 13.09000 61 ALA B O 1
ATOM 3200 N N . VAL B 1 62 ? 30.68972 17.26734 -28.56780 1.000 12.97000 62 VAL B N 1
ATOM 3201 C CA . VAL B 1 62 ? 29.82359 18.41891 -28.83284 1.000 12.86000 62 VAL B CA 1
ATOM 3202 C C . VAL B 1 62 ? 30.37303 19.23324 -29.99525 1.000 12.70000 62 VAL B C 1
ATOM 3203 O O . VAL B 1 62 ? 29.62550 19.61964 -30.91098 1.000 13.81000 62 VAL B O 1
ATOM 3216 N N . GLU B 1 63 ? 31.67150 19.50666 -30.00709 1.000 12.84000 63 GLU B N 1
ATOM 3217 C CA . GLU B 1 63 ? 32.26003 20.28031 -31.09392 1.000 14.99000 63 GLU B CA 1
ATOM 3218 C C . GLU B 1 63 ? 32.08989 19.56480 -32.42655 1.000 14.54000 63 GLU B C 1
ATOM 3219 O O . GLU B 1 63 ? 31.91505 20.21569 -33.46500 1.000 15.24000 63 GLU B O 1
ATOM 3231 N N . THR B 1 64 ? 32.18731 18.23766 -32.43575 1.000 14.31000 64 THR B N 1
ATOM 3232 C CA . THR B 1 64 ? 32.03167 17.44565 -33.64974 1.000 14.79000 64 THR B CA 1
ATOM 3233 C C . THR B 1 64 ? 30.62214 17.59454 -34.20078 1.000 13.77000 64 THR B C 1
ATOM 3234 O O . THR B 1 64 ? 30.43805 17.80924 -35.42023 1.000 14.64000 64 THR B O 1
ATOM 3245 N N . VAL B 1 65 ? 29.60720 17.49030 -33.34640 1.000 13.88000 65 VAL B N 1
ATOM 3246 C CA . VAL B 1 65 ? 28.23126 17.71689 -33.77544 1.000 13.75000 65 VAL B CA 1
ATOM 3247 C C . VAL B 1 65 ? 28.07933 19.12753 -34.32692 1.000 15.09000 65 VAL B C 1
ATOM 3248 O O . VAL B 1 65 ? 27.48489 19.33254 -35.39298 1.000 15.68000 65 VAL B O 1
ATOM 3261 N N . ARG B 1 66 ? 28.62659 20.12912 -33.63758 1.000 13.58000 66 ARG B N 1
ATOM 3262 C CA . ARG B 1 66 ? 28.43900 21.50250 -34.09245 1.000 16.90000 66 ARG B CA 1
ATOM 3263 C C . ARG B 1 66 ? 29.07443 21.69660 -35.45391 1.000 14.67000 66 ARG B C 1
ATOM 3264 O O . ARG B 1 66 ? 28.50385 22.37557 -36.32712 1.000 17.60000 66 ARG B O 1
ATOM 3285 N N . LEU B 1 67 ? 30.25192 21.12196 -35.67665 1.000 15.20000 67 LEU B N 1
ATOM 3286 C CA . LEU B 1 67 ? 30.91191 21.25058 -36.97234 1.000 16.04000 67 LEU B CA 1
ATOM 3287 C C . LEU B 1 67 ? 30.12853 20.54913 -38.07529 1.000 15.53000 67 LEU B C 1
ATOM 3288 O O . LEU B 1 67 ? 30.03852 21.06698 -39.20718 1.000 16.22000 67 LEU B O 1
ATOM 3304 N N . LEU B 1 68 ? 29.58248 19.37472 -37.80490 1.000 14.40000 68 LEU B N 1
ATOM 3305 C CA . LEU B 1 68 ? 28.81398 18.67644 -38.83260 1.000 16.35000 68 LEU B CA 1
ATOM 3306 C C . LEU B 1 68 ? 27.47713 19.35464 -39.08027 1.000 19.11000 68 LEU B C 1
ATOM 3307 O O . LEU B 1 68 ? 26.97643 19.32231 -40.21485 1.000 19.32000 68 LEU B O 1
ATOM 3323 N N . ALA B 1 69 ? 26.87980 19.97742 -38.07056 1.000 17.82000 69 ALA B N 1
ATOM 3324 C CA . ALA B 1 69 ? 25.69644 20.79046 -38.30356 1.000 21.43000 69 ALA B CA 1
ATOM 3325 C C . ALA B 1 69 ? 26.03567 21.96297 -39.19967 1.000 19.49000 69 ALA B C 1
ATOM 3326 O O . ALA B 1 69 ? 25.24882 22.31995 -40.09059 1.000 21.86000 69 ALA B O 1
ATOM 3333 N N . GLU B 1 70 ? 27.21186 22.55773 -39.01868 1.000 18.36000 70 GLU B N 1
ATOM 3334 C CA . GLU B 1 70 ? 27.62530 23.65139 -39.88732 1.000 22.83000 70 GLU B CA 1
ATOM 3335 C C . GLU B 1 70 ? 27.86367 23.14107 -41.30421 1.000 21.12000 70 GLU B C 1
ATOM 3336 O O . GLU B 1 70 ? 27.42902 23.77235 -42.28235 1.000 22.35000 70 GLU B O 1
ATOM 3348 N N . LEU B 1 71 ? 28.52773 21.98663 -41.44113 1.000 20.83000 71 LEU B N 1
ATOM 3349 C CA . LEU B 1 71 ? 28.76817 21.41285 -42.76310 1.000 24.40000 71 LEU B CA 1
ATOM 3350 C C . LEU B 1 71 ? 27.46303 21.15997 -43.49737 1.000 23.84000 71 LEU B C 1
ATOM 3351 O O . LEU B 1 71 ? 27.35925 21.44051 -44.70253 1.000 22.55000 71 LEU B O 1
ATOM 3367 N N . LYS B 1 72 ? 26.46074 20.63085 -42.81032 1.000 20.76000 72 LYS B N 1
ATOM 3368 C CA . LYS B 1 72 ? 25.16485 20.36752 -43.41385 1.000 28.31000 72 LYS B CA 1
ATOM 3369 C C . LYS B 1 72 ? 24.50189 21.65230 -43.89353 1.000 29.71000 72 LYS B C 1
ATOM 3370 O O . LYS B 1 72 ? 23.80359 21.64256 -44.91942 1.000 29.16000 72 LYS B O 1
ATOM 3389 N N . LYS B 1 73 ? 24.71340 22.76627 -43.18574 1.000 24.69000 73 LYS B N 1
ATOM 3390 C CA . LYS B 1 73 ? 24.11355 24.02621 -43.61842 1.000 29.23000 73 LYS B CA 1
ATOM 3391 C C . LYS B 1 73 ? 24.75724 24.53759 -44.89670 1.000 31.37000 73 LYS B C 1
ATOM 3392 O O . LYS B 1 73 ? 24.08865 25.20946 -45.69217 1.000 27.63000 73 LYS B O 1
ATOM 3411 N N . VAL B 1 74 ? 26.03952 24.24416 -45.12485 1.000 28.57000 74 VAL B N 1
ATOM 3412 C CA . VAL B 1 74 ? 26.67086 24.66626 -46.37129 1.000 33.71000 74 VAL B CA 1
ATOM 3413 C C . VAL B 1 74 ? 26.37245 23.70793 -47.51758 1.000 39.98000 74 VAL B C 1
ATOM 3414 O O . VAL B 1 74 ? 26.52181 24.09159 -48.68195 1.000 39.87000 74 VAL B O 1
ATOM 3427 N N . PHE B 1 75 ? 25.94280 22.47784 -47.22407 1.000 35.89000 75 PHE B N 1
ATOM 3428 C CA . PHE B 1 75 ? 25.59248 21.52615 -48.27589 1.000 40.63000 75 PHE B CA 1
ATOM 3429 C C . PHE B 1 75 ? 24.16599 21.78027 -48.77521 1.000 45.59000 75 PHE B C 1
ATOM 3430 O O . PHE B 1 75 ? 23.25879 22.02183 -47.97519 1.000 40.24000 75 PHE B O 1
ATOM 3447 N N . PRO B 1 76 ? 23.93542 21.71464 -50.09614 1.000 50.38000 76 PRO B N 1
ATOM 3448 C CA . PRO B 1 76 ? 22.56724 21.88709 -50.61951 1.000 50.56000 76 PRO B CA 1
ATOM 3449 C C . PRO B 1 76 ? 21.70065 20.65064 -50.49319 1.000 52.15000 76 PRO B C 1
ATOM 3450 O O . PRO B 1 76 ? 20.50467 20.71119 -50.81894 1.000 50.89000 76 PRO B O 1
ATOM 3461 N N . ASP B 1 77 ? 22.26538 19.53905 -50.03914 1.000 52.03000 77 ASP B N 1
ATOM 3462 C CA . ASP B 1 77 ? 21.60828 18.24086 -50.09136 1.000 55.68000 77 ASP B CA 1
ATOM 3463 C C . ASP B 1 77 ? 21.86545 17.53487 -48.76284 1.000 54.46000 77 ASP B C 1
ATOM 3464 O O . ASP B 1 77 ? 22.21285 18.16403 -47.75794 1.000 49.76000 77 ASP B O 1
ATOM 3473 N N . GLU B 1 78 ? 21.70372 16.21040 -48.75234 1.000 54.48000 78 GLU B N 1
ATOM 3474 C CA . GLU B 1 78 ? 21.83091 15.40714 -47.54202 1.000 57.20000 78 GLU B CA 1
ATOM 3475 C C . GLU B 1 78 ? 23.12938 14.60326 -47.50473 1.000 54.10000 78 GLU B C 1
ATOM 3476 O O . GLU B 1 78 ? 23.18879 13.54084 -46.88096 1.000 59.74000 78 GLU B O 1
ATOM 3488 N N . GLU B 1 79 ? 24.18297 15.10052 -48.15212 1.000 49.49000 79 GLU B N 1
ATOM 3489 C CA . GLU B 1 79 ? 25.44025 14.36037 -48.16505 1.000 50.24000 79 GLU B CA 1
ATOM 3490 C C . GLU B 1 79 ? 26.00902 14.20356 -46.75727 1.000 45.33000 79 GLU B C 1
ATOM 3491 O O . GLU B 1 79 ? 26.57866 13.15746 -46.42601 1.000 38.15000 79 GLU B O 1
ATOM 3503 N N . ALA B 1 80 ? 25.86759 15.23001 -45.91778 1.000 39.91000 80 ALA B N 1
ATOM 3504 C CA . ALA B 1 80 ? 26.43054 15.22007 -44.57288 1.000 30.06000 80 ALA B CA 1
ATOM 3505 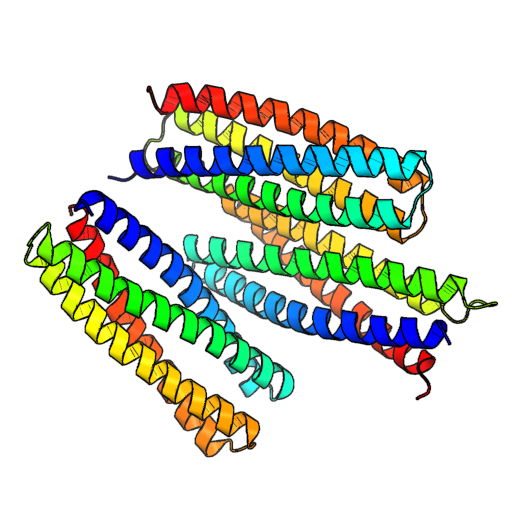C C . ALA B 1 80 ? 25.44470 14.74089 -43.52593 1.000 28.52000 80 ALA B C 1
ATOM 3506 O O . ALA B 1 80 ? 25.82960 14.61919 -42.35552 1.000 23.51000 80 ALA B O 1
ATOM 3513 N N . ASP B 1 81 ? 24.20083 14.43753 -43.90590 1.000 26.35000 81 ASP B N 1
ATOM 3514 C CA . ASP B 1 81 ? 23.19690 14.04973 -42.92239 1.000 33.04000 81 ASP B CA 1
ATOM 3515 C C . ASP B 1 81 ? 23.59024 12.76676 -42.19703 1.000 28.47000 81 ASP B C 1
ATOM 3516 O O . ASP B 1 81 ? 23.39132 12.64657 -40.98278 1.000 25.70000 81 ASP B O 1
ATOM 3525 N N . ARG B 1 82 ? 24.14908 11.79593 -42.91698 1.000 24.80000 82 ARG B N 1
ATOM 3526 C CA . ARG B 1 82 ? 24.54233 10.53636 -42.29830 1.000 27.64000 82 ARG B CA 1
ATOM 3527 C C . ARG B 1 82 ? 25.65645 10.75575 -41.27910 1.000 20.72000 82 ARG B C 1
ATOM 3528 O O . ARG B 1 82 ? 25.59009 10.23814 -40.15343 1.000 22.03000 82 ARG B O 1
ATOM 3549 N N . ALA B 1 83 ? 26.67799 11.52957 -41.64838 1.000 21.48000 83 ALA B N 1
ATOM 3550 C CA . ALA B 1 83 ? 27.75957 11.83208 -40.70991 1.000 19.05000 83 ALA B CA 1
ATOM 3551 C C . ALA B 1 83 ? 27.22204 12.53773 -39.47565 1.000 19.07000 83 ALA B C 1
ATOM 3552 O O . ALA B 1 83 ? 27.59402 12.19261 -38.34730 1.000 17.78000 83 ALA B O 1
ATOM 3559 N N . LEU B 1 84 ? 26.35163 13.52778 -39.66402 1.000 16.86000 84 LEU B N 1
ATOM 3560 C CA . LEU B 1 84 ? 25.77333 14.21344 -38.51348 1.000 17.90000 84 LEU B CA 1
ATOM 3561 C C . LEU B 1 84 ? 24.99914 13.24227 -37.63916 1.000 19.62000 84 LEU B C 1
ATOM 3562 O O . LEU B 1 84 ? 25.09689 13.29404 -36.40568 1.000 17.23000 84 LEU B O 1
ATOM 3578 N N . GLN B 1 85 ? 24.23812 12.32990 -38.23528 1.000 18.90000 85 GLN B N 1
ATOM 3579 C CA . GLN B 1 85 ? 23.46606 11.38908 -37.44590 1.000 19.72000 85 GLN B CA 1
ATOM 3580 C C . GLN B 1 85 ? 24.38495 10.48527 -36.62615 1.000 18.63000 85 GLN B C 1
ATOM 3581 O O . GLN B 1 85 ? 24.10591 10.21213 -35.44553 1.000 18.54000 85 GLN B O 1
ATOM 3595 N N . ILE B 1 86 ? 25.48795 10.02992 -37.22118 1.000 18.58000 86 ILE B N 1
ATOM 3596 C CA . ILE B 1 86 ? 26.45375 9.23214 -36.46939 1.000 18.41000 86 ILE B CA 1
ATOM 3597 C C . ILE B 1 86 ? 27.01534 10.05688 -35.32208 1.000 15.09000 86 ILE B C 1
ATOM 3598 O O . ILE B 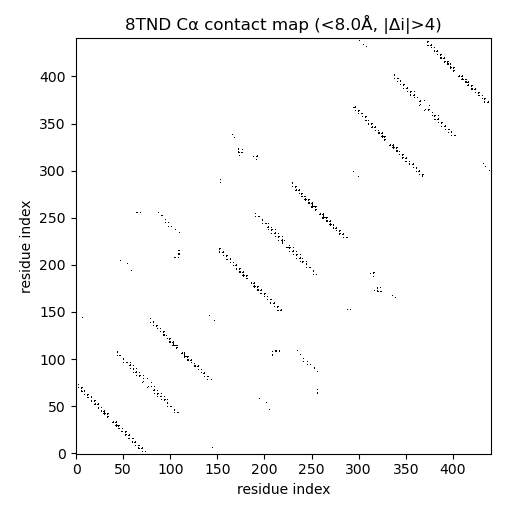1 86 ? 27.12475 9.58103 -34.18949 1.000 15.64000 86 ILE B O 1
ATOM 3614 N N . ALA B 1 87 ? 27.41070 11.28738 -35.61460 1.000 14.44000 87 ALA B N 1
ATOM 3615 C CA . ALA B 1 87 ? 28.00857 12.14525 -34.59085 1.000 14.30000 87 ALA B CA 1
ATOM 3616 C C . ALA B 1 87 ? 27.03856 12.42434 -33.46843 1.000 14.67000 87 ALA B C 1
ATOM 3617 O O . ALA B 1 87 ? 27.44857 12.50880 -32.30631 1.000 13.98000 87 ALA B O 1
ATOM 3624 N N . GLU B 1 88 ? 25.75883 12.57232 -33.77266 1.000 15.97000 88 GLU B N 1
ATOM 3625 C CA . GLU B 1 88 ? 24.77856 12.80530 -32.72566 1.000 17.22000 88 GLU B CA 1
ATOM 3626 C C . GLU B 1 88 ? 24.60844 11.56928 -31.85543 1.000 16.04000 88 GLU B C 1
ATOM 3627 O O . GLU B 1 88 ? 24.43528 11.68004 -30.63203 1.000 16.53000 88 GLU B O 1
ATOM 3639 N N . LYS B 1 89 ? 24.64516 10.38003 -32.45724 1.000 16.00000 89 LYS B N 1
ATOM 3640 C CA . LYS B 1 89 ? 24.55708 9.15051 -31.68009 1.000 15.94000 89 LYS B CA 1
ATOM 3641 C C . LYS B 1 89 ? 25.82209 8.94592 -30.85233 1.000 15.09000 89 LYS B C 1
ATOM 3642 O O . LYS B 1 89 ? 25.75262 8.49973 -29.69284 1.000 15.97000 89 LYS B O 1
ATOM 3661 N N . LEU B 1 90 ? 26.98037 9.28668 -31.42303 1.000 14.14000 90 LEU B N 1
ATOM 3662 C CA . LEU B 1 90 ? 28.22314 9.28571 -30.65227 1.000 13.97000 90 LEU B CA 1
ATOM 3663 C C . LEU B 1 90 ? 28.09797 10.18454 -29.42564 1.000 13.97000 90 LEU B C 1
ATOM 3664 O O . LEU B 1 90 ? 28.43368 9.78376 -28.30992 1.000 13.98000 90 LEU B O 1
ATOM 3680 N N . LEU B 1 91 ? 27.61022 11.40708 -29.61637 1.000 12.76000 91 LEU B N 1
ATOM 3681 C CA . LEU B 1 91 ? 27.49307 12.33114 -28.49619 1.000 13.81000 91 LEU B CA 1
ATOM 3682 C C . LEU B 1 91 ? 26.54154 11.78534 -27.44388 1.000 13.15000 91 LEU B C 1
ATOM 3683 O O . LEU B 1 91 ? 26.81054 11.88004 -26.23320 1.000 13.24000 91 LEU B O 1
ATOM 3699 N N . LYS B 1 92 ? 25.41421 11.21443 -27.85664 1.000 14.28000 92 LYS B N 1
ATOM 3700 C CA . LYS B 1 92 ? 24.47281 10.64155 -26.89915 1.000 14.85000 92 LYS B CA 1
ATOM 3701 C C . LYS B 1 92 ? 25.13807 9.54244 -26.07620 1.000 13.86000 92 LYS B C 1
ATOM 3702 O O . LYS B 1 92 ? 24.97521 9.47351 -24.84927 1.000 14.70000 92 LYS B O 1
ATOM 3721 N N . THR B 1 93 ? 25.93194 8.70355 -26.73231 1.000 13.76000 93 THR B N 1
ATOM 3722 C CA . THR B 1 93 ? 26.58101 7.58924 -26.05809 1.000 14.32000 93 THR B CA 1
ATOM 3723 C C . THR B 1 93 ? 27.67218 8.09123 -25.11576 1.000 13.25000 93 THR B C 1
ATOM 3724 O O . THR B 1 93 ? 27.80563 7.61689 -23.97479 1.000 13.44000 93 THR B O 1
ATOM 3735 N N . VAL B 1 94 ? 28.47521 9.04662 -25.57381 1.000 13.61000 94 VAL B N 1
ATOM 3736 C CA . VAL B 1 94 ? 29.50076 9.66449 -24.74600 1.000 12.82000 94 VAL B CA 1
ATOM 3737 C C . VAL B 1 94 ? 28.89144 10.31059 -23.51007 1.000 13.39000 94 VAL B C 1
ATOM 3738 O O . VAL B 1 94 ? 29.40792 10.15771 -22.39665 1.000 13.64000 94 VAL B O 1
ATOM 3751 N N . GLN B 1 95 ? 27.78153 11.02581 -23.66188 1.000 12.88000 95 GLN B N 1
ATOM 3752 C CA . GLN B 1 95 ? 27.16322 11.63978 -22.49145 1.000 14.49000 95 GLN B CA 1
ATOM 3753 C C . GLN B 1 95 ? 26.56676 10.59336 -21.55775 1.000 13.78000 95 GLN B C 1
ATOM 3754 O O . GLN B 1 95 ? 26.57679 10.79857 -20.33537 1.000 14.10000 95 GLN B O 1
ATOM 3768 N N . GLU B 1 96 ? 26.07091 9.47124 -22.08777 1.000 13.19000 96 GLU B N 1
ATOM 3769 C CA . GLU B 1 96 ? 25.64257 8.38482 -21.20671 1.000 14.39000 96 GLU B CA 1
ATOM 3770 C C . GLU B 1 96 ? 26.83450 7.81343 -20.44424 1.000 15.70000 96 GLU B C 1
ATOM 3771 O O . GLU B 1 96 ? 26.73177 7.52975 -19.23983 1.000 14.08000 96 GLU B O 1
ATOM 3783 N N . ALA B 1 97 ? 27.97748 7.66013 -21.11445 1.000 14.39000 97 ALA B N 1
ATOM 3784 C CA . ALA B 1 97 ? 29.17785 7.19866 -20.42781 1.000 13.91000 97 ALA B CA 1
ATOM 3785 C C . ALA B 1 97 ? 29.57226 8.17221 -19.33277 1.000 13.59000 97 ALA B C 1
ATOM 3786 O O . ALA B 1 97 ? 29.93246 7.76909 -18.22128 1.000 14.44000 97 ALA B O 1
ATOM 3793 N N . SER B 1 98 ? 29.44552 9.46562 -19.60235 1.000 13.49000 98 SER B N 1
ATOM 3794 C CA . SER B 1 98 ? 29.78632 10.47800 -18.61009 1.000 15.04000 98 SER B CA 1
ATOM 3795 C C . SER B 1 98 ? 28.89116 10.37640 -17.37901 1.000 13.89000 98 SER B C 1
ATOM 3796 O O . SER B 1 98 ? 29.36593 10.45025 -16.23595 1.000 14.10000 98 SER B O 1
ATOM 3804 N N . LYS B 1 99 ? 27.59291 10.23572 -17.58900 1.000 13.23000 99 LYS B N 1
ATOM 3805 C CA . LYS B 1 99 ? 26.64389 10.14986 -16.48677 1.000 15.32000 99 LYS B CA 1
ATOM 3806 C C . LYS B 1 99 ? 26.91458 8.91205 -15.64324 1.000 14.35000 99 LYS B C 1
ATOM 3807 O O . LYS B 1 99 ? 26.84922 8.95613 -14.40348 1.000 15.03000 99 LYS B O 1
ATOM 3826 N N . THR B 1 100 ? 27.19183 7.79430 -16.29561 1.000 13.32000 100 THR B N 1
ATOM 3827 C CA . THR B 1 100 ? 27.40031 6.55037 -15.57073 1.000 13.28000 100 THR B CA 1
ATOM 3828 C C . THR B 1 100 ? 28.72460 6.58447 -14.83567 1.000 13.82000 100 THR B C 1
ATOM 3829 O O . THR B 1 100 ? 28.80673 6.12938 -13.69295 1.000 13.76000 100 THR B O 1
ATOM 3840 N N . LEU B 1 101 ? 29.76524 7.15552 -15.43756 1.000 13.19000 101 LEU B N 1
ATOM 3841 C CA . LEU B 1 101 ? 31.00880 7.34124 -14.69844 1.000 14.74000 101 LEU B CA 1
ATOM 3842 C C . LEU B 1 101 ? 30.78085 8.22286 -13.47873 1.000 14.60000 101 LEU B C 1
ATOM 3843 O O . LEU B 1 101 ? 31.31991 7.95610 -12.39371 1.000 14.05000 101 LEU B O 1
ATOM 3859 N N . ASP B 1 102 ? 29.96224 9.25850 -13.59388 1.000 13.93000 102 ASP B N 1
ATOM 3860 C CA . ASP B 1 102 ? 29.68870 10.10444 -12.43790 1.000 16.01000 102 ASP B CA 1
ATOM 3861 C C . ASP B 1 102 ? 29.03171 9.30232 -11.32596 1.000 14.04000 102 ASP B C 1
ATOM 3862 O O . ASP B 1 102 ? 29.39435 9.43928 -10.14667 1.000 14.70000 102 ASP B O 1
ATOM 3871 N N . THR B 1 103 ? 28.06469 8.45945 -11.67234 1.000 13.95000 103 THR B N 1
ATOM 3872 C CA . THR B 1 103 ? 27.44645 7.56976 -10.69390 1.000 15.71000 103 THR B CA 1
ATOM 3873 C C . THR B 1 103 ? 28.48909 6.68782 -10.02109 1.000 14.62000 103 THR B C 1
ATOM 3874 O O . THR B 1 103 ? 28.46621 6.50505 -8.79209 1.000 14.84000 103 THR B O 1
ATOM 3885 N N . ALA B 1 104 ? 29.43119 6.16829 -10.78947 1.000 13.36000 104 ALA B N 1
ATOM 3886 C CA . ALA B 1 104 ? 30.49253 5.34126 -10.22453 1.000 13.64000 104 ALA B CA 1
ATOM 3887 C C . ALA B 1 104 ? 31.37652 6.13520 -9.28170 1.000 13.07000 104 ALA B C 1
ATOM 3888 O O . ALA B 1 104 ? 31.70150 5.67072 -8.18496 1.000 14.22000 104 ALA B O 1
ATOM 3895 N N . VAL B 1 105 ? 31.80990 7.32665 -9.67714 1.000 13.66000 105 VAL B N 1
ATOM 3896 C CA . VAL B 1 105 ? 32.64048 8.16356 -8.82324 1.000 13.92000 105 VAL B CA 1
ATOM 3897 C C . VAL B 1 105 ? 31.92892 8.47515 -7.51847 1.000 13.90000 105 VAL B C 1
ATOM 3898 O O . VAL B 1 105 ? 32.52576 8.38963 -6.43211 1.000 14.24000 105 VAL B O 1
ATOM 3911 N N . ALA B 1 106 ? 30.65338 8.81405 -7.57868 1.000 14.02000 106 ALA B N 1
ATOM 3912 C CA . ALA B 1 106 ? 29.92637 9.09899 -6.35174 1.000 15.35000 106 ALA B CA 1
ATOM 3913 C C . ALA B 1 106 ? 29.80799 7.84641 -5.49741 1.000 15.19000 106 ALA B C 1
ATOM 3914 O O . ALA B 1 106 ? 29.94703 7.91315 -4.25754 1.000 15.71000 106 ALA B O 1
ATOM 3921 N N . ALA B 1 107 ? 29.52820 6.70133 -6.10615 1.000 14.61000 107 ALA B N 1
ATOM 3922 C CA . ALA B 1 107 ? 29.38394 5.46931 -5.32931 1.000 16.34000 107 ALA B CA 1
ATOM 3923 C C . ALA B 1 107 ? 30.69373 5.09449 -4.64832 1.000 16.84000 107 ALA B C 1
ATOM 3924 O O . ALA B 1 107 ? 30.69592 4.66482 -3.48236 1.000 18.68000 107 ALA B O 1
ATOM 3931 N N . ALA B 1 108 ? 31.81875 5.24239 -5.33429 1.000 15.29000 108 ALA B N 1
ATOM 3932 C CA . ALA B 1 108 ? 33.10624 4.97575 -4.71119 1.000 18.12000 108 ALA B CA 1
ATOM 3933 C C . ALA B 1 108 ? 33.34339 5.91336 -3.53681 1.000 17.09000 108 ALA B C 1
ATOM 3934 O O . ALA B 1 108 ? 33.81556 5.47934 -2.46919 1.000 18.18000 108 ALA B O 1
ATOM 3941 N N . ALA B 1 109 ? 32.96808 7.18982 -3.67080 1.000 15.63000 109 ALA B N 1
ATOM 3942 C CA . ALA B 1 109 ? 33.14066 8.16525 -2.59912 1.000 18.32000 109 ALA B CA 1
ATOM 3943 C C . ALA B 1 109 ? 32.22228 7.86056 -1.42352 1.000 18.60000 109 ALA B C 1
ATOM 3944 O O . ALA B 1 109 ? 32.60536 8.08969 -0.25486 1.000 19.86000 109 ALA B O 1
ATOM 3951 N N . ASN B 1 110 ? 31.02725 7.33649 -1.70208 1.000 18.60000 110 ASN B N 1
ATOM 3952 C CA . ASN B 1 110 ? 30.03838 6.98437 -0.69005 1.000 24.25000 110 ASN B CA 1
ATOM 3953 C C . ASN B 1 110 ? 30.32446 5.62446 -0.07178 1.000 22.49000 110 ASN B C 1
ATOM 3954 O O . ASN B 1 110 ? 29.64712 5.25161 0.90105 1.000 28.82000 110 ASN B O 1
ATOM 3965 N N . GLY B 1 111 ? 31.30994 4.89075 -0.57606 1.000 20.95000 111 GLY B N 1
ATOM 3966 C CA . GLY B 1 111 ? 31.57399 3.53664 -0.11576 1.000 27.66000 111 GLY B CA 1
ATOM 3967 C C . GLY B 1 111 ? 30.45538 2.55685 -0.39352 1.000 31.23000 111 GLY B C 1
ATOM 3968 O O . GLY B 1 111 ? 30.13979 1.71857 0.46259 1.000 30.53000 111 GLY B O 1
ATOM 3972 N N . ASP B 1 112 ? 29.83655 2.64592 -1.56835 1.000 23.54000 112 ASP B N 1
ATOM 3973 C CA . ASP B 1 112 ? 28.79259 1.71924 -2.01124 1.000 27.05000 112 ASP B CA 1
ATOM 3974 C C . ASP B 1 112 ? 29.29755 0.90907 -3.20499 1.000 25.76000 112 ASP B C 1
ATOM 3975 O O . ASP B 1 112 ? 29.12022 1.28429 -4.37147 1.000 21.55000 112 ASP B O 1
ATOM 3984 N N . GLU B 1 113 ? 29.89726 -0.23869 -2.92038 1.000 24.24000 113 GLU B N 1
ATOM 3985 C CA . GLU B 1 113 ? 30.60147 -0.98460 -3.94536 1.000 23.68000 113 GLU B CA 1
ATOM 3986 C C . GLU B 1 113 ? 29.66285 -1.61265 -4.97658 1.000 25.22000 113 GLU B C 1
ATOM 3987 O O . GLU B 1 113 ? 30.01260 -1.72738 -6.16311 1.000 25.09000 113 GLU B O 1
ATOM 3999 N N . GLU B 1 114 ? 28.46952 -2.01954 -4.56148 1.000 24.92000 114 GLU B N 1
ATOM 4000 C CA . GLU B 1 114 ? 27.55674 -2.64628 -5.50909 1.000 26.07000 114 GLU B CA 1
ATOM 4001 C C . GLU B 1 114 ? 27.11547 -1.64244 -6.57763 1.000 19.80000 114 GLU B C 1
ATOM 4002 O O . GLU B 1 114 ? 27.07782 -1.96915 -7.77294 1.000 22.48000 114 GLU B O 1
ATOM 4014 N N . THR B 1 115 ? 26.78637 -0.42866 -6.15192 1.000 19.85000 115 THR B N 1
ATOM 4015 C CA . THR B 1 115 ? 26.44095 0.61661 -7.11341 1.000 19.45000 115 THR B CA 1
ATOM 4016 C C . THR B 1 115 ? 27.64986 1.00328 -7.95190 1.000 17.90000 115 THR B C 1
ATOM 4017 O O . THR B 1 115 ? 27.51709 1.22836 -9.16412 1.000 16.39000 115 THR B O 1
ATOM 4028 N N . PHE B 1 116 ? 28.82650 1.13237 -7.32453 1.000 16.99000 116 PHE B N 1
ATOM 4029 C CA . PHE B 1 116 ? 30.04304 1.42964 -8.08129 1.000 15.39000 116 PHE B CA 1
ATOM 4030 C C . PHE B 1 116 ? 30.26202 0.44688 -9.21114 1.000 16.66000 116 PHE B C 1
ATOM 4031 O O . PHE B 1 116 ? 30.49140 0.84000 -10.35750 1.000 17.64000 116 PHE B O 1
ATOM 4048 N N . ALA B 1 117 ? 30.21755 -0.84986 -8.91623 1.000 17.99000 117 ALA B N 1
ATOM 4049 C CA . ALA B 1 117 ? 30.54929 -1.83699 -9.92427 1.000 20.59000 117 ALA B CA 1
ATOM 4050 C C . ALA B 1 117 ? 29.54511 -1.81520 -11.05563 1.000 18.45000 117 ALA B C 1
ATOM 4051 O O . ALA B 1 117 ? 29.91859 -1.91865 -12.22937 1.000 20.22000 117 ALA B O 1
ATOM 4058 N N . LYS B 1 118 ? 28.26307 -1.68240 -10.71474 1.000 19.67000 118 LYS B N 1
ATOM 4059 C CA . LYS B 1 118 ? 27.23425 -1.66123 -11.73997 1.000 19.80000 118 LYS B CA 1
ATOM 4060 C C . LYS B 1 118 ? 27.46147 -0.49081 -12.68673 1.000 16.26000 118 LYS B C 1
ATOM 4061 O O . LYS B 1 118 ? 27.45984 -0.65880 -13.90426 1.000 19.08000 118 LYS B O 1
ATOM 4080 N N . ALA B 1 119 ? 27.68676 0.69735 -12.11937 1.000 15.56000 119 ALA B N 1
ATOM 4081 C CA . ALA B 1 119 ? 27.88563 1.88237 -12.95138 1.000 16.00000 119 ALA B CA 1
ATOM 4082 C C . ALA B 1 119 ? 29.19737 1.81508 -13.72382 1.000 15.47000 119 ALA B C 1
ATOM 4083 O O . ALA B 1 119 ? 29.24508 2.18913 -14.90564 1.000 15.92000 119 ALA B O 1
ATOM 4090 N N . PHE B 1 120 ? 30.27623 1.37123 -13.08209 1.000 15.99000 120 PHE B N 1
ATOM 4091 C CA . PHE B 1 120 ? 31.55970 1.30250 -13.77434 1.000 15.55000 120 PHE B CA 1
ATOM 4092 C C . PHE B 1 120 ? 31.50759 0.33800 -14.94838 1.000 17.96000 120 PHE B C 1
ATOM 4093 O O . PHE B 1 120 ? 32.03281 0.62551 -16.03526 1.000 18.27000 120 PHE B O 1
ATOM 4110 N N . ASN B 1 121 ? 30.83874 -0.80335 -14.77425 1.000 19.90000 121 ASN B N 1
ATOM 4111 C CA . ASN B 1 121 ? 30.71132 -1.75589 -15.86689 1.000 21.00000 121 ASN B CA 1
ATOM 4112 C C . ASN B 1 121 ? 29.84801 -1.19801 -16.98655 1.000 20.57000 121 ASN B C 1
ATOM 4113 O O . ASN B 1 121 ? 30.13973 -1.42662 -18.16302 1.000 20.69000 121 ASN B O 1
ATOM 4124 N N . GLN B 1 122 ? 28.79101 -0.45119 -16.65686 1.000 19.94000 122 GLN B N 1
ATOM 4125 C CA . GLN B 1 122 ? 28.03664 0.23094 -17.70354 1.000 20.14000 122 GLN B CA 1
ATOM 4126 C C . GLN B 1 122 ? 28.91349 1.23900 -18.44333 1.000 18.62000 122 GLN B C 1
ATOM 4127 O O . GLN B 1 122 ? 28.83737 1.34767 -19.67022 1.000 18.53000 122 GLN B O 1
ATOM 4141 N N . PHE B 1 123 ? 29.72243 2.00447 -17.71055 1.000 15.59000 123 PHE B N 1
ATOM 4142 C CA . PHE B 1 123 ? 30.61343 2.97920 -18.33746 1.000 15.62000 123 PHE B CA 1
ATOM 4143 C C . PHE B 1 123 ? 31.54185 2.29124 -19.32542 1.000 16.57000 123 PHE B C 1
ATOM 4144 O O . PHE B 1 123 ? 31.72004 2.76232 -20.45698 1.000 15.73000 123 PHE B O 1
ATOM 4161 N N . VAL B 1 124 ? 32.08927 1.13789 -18.95129 1.000 17.02000 124 VAL B N 1
ATOM 4162 C CA . VAL B 1 124 ? 32.96595 0.41252 -19.86775 1.000 16.61000 124 VAL B CA 1
ATOM 4163 C C . VAL B 1 124 ? 32.20706 -0.01326 -21.11838 1.000 18.77000 124 VAL B C 1
ATOM 4164 O O . VAL B 1 124 ? 32.70230 0.12803 -22.24158 1.000 17.90000 124 VAL B O 1
ATOM 4177 N N . SER B 1 125 ? 30.99007 -0.52680 -20.96059 1.000 18.20000 125 SER B N 1
ATOM 4178 C CA . SER B 1 125 ? 30.24564 -0.99083 -22.13126 1.000 18.20000 125 SER B CA 1
ATOM 4179 C C . SER B 1 125 ? 29.87475 0.17101 -23.04775 1.000 19.02000 125 SER B C 1
ATOM 4180 O O . SER B 1 125 ? 29.95868 0.05875 -24.27563 1.000 19.53000 125 SER B O 1
ATOM 4188 N N . LEU B 1 126 ? 29.44342 1.29056 -22.46583 1.000 17.21000 126 LEU B N 1
ATOM 4189 C CA . LEU B 1 126 ? 29.13832 2.47051 -23.25932 1.000 16.82000 126 LEU B CA 1
ATOM 4190 C C . LEU B 1 126 ? 30.36869 2.96467 -23.99942 1.000 17.34000 126 LEU B C 1
ATOM 4191 O O . LEU B 1 126 ? 30.27664 3.40195 -25.15106 1.000 18.35000 126 LEU B O 1
ATOM 4207 N N . GLY B 1 127 ? 31.53449 2.88370 -23.36784 1.000 17.10000 127 GLY B N 1
ATOM 4208 C CA . GLY B 1 127 ? 32.76225 3.26613 -24.04285 1.000 18.37000 127 GLY B CA 1
ATOM 4209 C C . GLY B 1 127 ? 33.03903 2.42025 -25.27032 1.000 18.50000 127 GLY B C 1
ATOM 4210 O O . GLY B 1 127 ? 33.50180 2.92658 -26.29791 1.000 17.93000 127 GLY B O 1
ATOM 4214 N N . ASN B 1 128 ? 32.79086 1.11162 -25.17546 1.000 17.90000 128 ASN B N 1
ATOM 4215 C CA . ASN B 1 128 ? 32.95429 0.26009 -26.34921 1.000 18.98000 128 ASN B CA 1
ATOM 4216 C C . ASN B 1 128 ? 31.96900 0.63912 -27.45259 1.000 19.03000 128 ASN B C 1
ATOM 4217 O O . ASN B 1 128 ? 32.32780 0.65025 -28.64336 1.000 18.85000 128 ASN B O 1
ATOM 4228 N N . GLN B 1 129 ? 30.71908 0.93490 -27.08629 1.000 18.81000 129 GLN B N 1
ATOM 4229 C CA . GLN B 1 129 ? 29.74906 1.40941 -28.06804 1.000 17.71000 129 GLN B CA 1
ATOM 4230 C C . GLN B 1 129 ? 30.19913 2.71945 -28.70670 1.000 18.26000 129 GLN B C 1
ATOM 4231 O O . GLN B 1 129 ? 30.00287 2.93804 -29.90881 1.000 17.44000 129 GLN B O 1
ATOM 4245 N N . ALA B 1 130 ? 30.73355 3.63749 -27.89096 1.000 15.89000 130 ALA B N 1
ATOM 4246 C CA . ALA B 1 130 ? 31.22813 4.89929 -28.41355 1.000 17.94000 130 ALA B CA 1
ATOM 4247 C C . ALA B 1 130 ? 32.38794 4.67817 -29.37185 1.000 17.69000 130 ALA B C 1
ATOM 4248 O O . ALA B 1 130 ? 32.48791 5.35892 -30.39626 1.000 17.60000 130 ALA B O 1
ATOM 4255 N N . ASP B 1 131 ? 33.27050 3.72576 -29.06575 1.000 17.94000 131 ASP B N 1
ATOM 4256 C CA . ASP B 1 131 ? 34.39685 3.44412 -29.95239 1.000 19.78000 131 ASP B CA 1
ATOM 4257 C C . ASP B 1 131 ? 33.91866 3.00109 -31.33206 1.000 17.58000 131 ASP B C 1
ATOM 4258 O O . ASP B 1 131 ? 34.44295 3.44271 -32.36585 1.000 18.30000 131 ASP B O 1
ATOM 4267 N N . THR B 1 132 ? 32.91011 2.14655 -31.36754 1.000 17.82000 132 THR B N 1
ATOM 4268 C CA . THR B 1 132 ? 32.33411 1.72385 -32.63870 1.000 18.63000 132 THR B CA 1
ATOM 4269 C C . THR B 1 132 ? 31.81077 2.91417 -33.43546 1.000 18.84000 132 THR B C 1
ATOM 4270 O O . THR B 1 132 ? 32.05490 3.03009 -34.63521 1.000 18.48000 132 THR B O 1
ATOM 4281 N N . LEU B 1 133 ? 31.07493 3.81255 -32.78567 1.000 16.86000 133 LEU B N 1
ATOM 4282 C CA . LEU B 1 133 ? 30.56321 4.99243 -33.47710 1.000 16.56000 133 LEU B CA 1
ATOM 4283 C C . LEU B 1 133 ? 31.69160 5.92688 -33.90757 1.000 14.78000 133 LEU B C 1
ATOM 4284 O O . LEU B 1 133 ? 31.63343 6.53139 -34.98728 1.000 16.09000 133 LEU B O 1
ATOM 4300 N N . PHE B 1 134 ? 32.72049 6.07970 -33.08166 1.000 15.94000 134 PHE B N 1
ATOM 4301 C CA . PHE B 1 134 ? 33.84248 6.93921 -33.42527 1.000 15.62000 134 PHE B CA 1
ATOM 4302 C C . PHE B 1 134 ? 34.52898 6.46495 -34.70713 1.000 16.09000 134 PHE B C 1
ATOM 4303 O O . PHE B 1 134 ? 34.81611 7.26050 -35.61352 1.000 17.22000 134 PHE B O 1
ATOM 4320 N N . THR B 1 135 ? 34.80673 5.16072 -34.80165 1.000 17.35000 135 THR B N 1
ATOM 4321 C CA . THR B 1 135 ? 35.45506 4.64913 -36.01060 1.000 18.36000 135 THR B CA 1
ATOM 4322 C C . THR B 1 135 ? 34.52571 4.73235 -37.21927 1.000 16.96000 135 THR B C 1
ATOM 4323 O O . THR B 1 135 ? 34.96948 5.02739 -38.34728 1.000 18.17000 135 THR B O 1
ATOM 4334 N N . GLN B 1 136 ? 33.23249 4.50694 -37.00869 1.000 16.25000 136 GLN B N 1
ATOM 4335 C CA . GLN B 1 136 ? 32.28069 4.69162 -38.09665 1.000 16.62000 136 GLN B CA 1
ATOM 4336 C C . GLN B 1 136 ? 32.28840 6.12998 -38.58048 1.000 18.52000 136 GLN B C 1
ATOM 4337 O O . GLN B 1 136 ? 32.23080 6.39623 -39.78794 1.000 18.80000 136 GLN B O 1
ATOM 4351 N N . LEU B 1 137 ? 32.35655 7.07872 -37.65284 1.000 16.10000 137 LEU B N 1
ATOM 4352 C CA . LEU B 1 137 ? 32.35710 8.46767 -38.07188 1.000 16.15000 137 LEU B CA 1
ATOM 4353 C C . LEU B 1 137 ? 33.60797 8.78360 -38.86842 1.000 16.67000 137 LEU B C 1
ATOM 4354 O O . LEU B 1 137 ? 33.52282 9.44301 -39.91247 1.000 17.93000 137 LEU B O 1
ATOM 4370 N N . GLN B 1 138 ? 34.77275 8.30892 -38.42647 1.000 17.21000 138 GLN B N 1
ATOM 4371 C CA . GLN B 1 138 ? 35.99527 8.54421 -39.18290 1.000 20.33000 138 GLN B CA 1
ATOM 4372 C C . GLN B 1 138 ? 35.87949 8.00612 -40.60174 1.000 21.89000 138 GLN B C 1
ATOM 4373 O O . GLN B 1 138 ? 36.31204 8.66145 -41.55875 1.000 21.77000 138 GLN B O 1
ATOM 4387 N N . ARG B 1 139 ? 35.30195 6.81308 -40.76422 1.000 19.36000 139 ARG B N 1
ATOM 4388 C CA . ARG B 1 139 ? 35.19724 6.25116 -42.11174 1.000 20.76000 139 ARG B CA 1
ATOM 4389 C C . ARG B 1 139 ? 34.28616 7.10429 -42.97299 1.000 21.39000 139 ARG B C 1
ATOM 4390 O O . ARG B 1 139 ? 34.55610 7.31799 -44.16392 1.000 24.19000 139 ARG B O 1
ATOM 4411 N N . THR B 1 140 ? 33.17925 7.56766 -42.39652 1.000 21.43000 140 THR B N 1
ATOM 4412 C CA . THR B 1 140 ? 32.22263 8.36871 -43.14344 1.000 21.90000 140 THR B CA 1
ATOM 4413 C C . THR B 1 140 ? 32.84480 9.68422 -43.57845 1.000 26.09000 140 THR B C 1
ATOM 4414 O O . THR B 1 140 ? 32.63281 10.14298 -44.71054 1.000 24.50000 140 THR B O 1
ATOM 4425 N N . LEU B 1 141 ? 33.64138 10.29138 -42.70815 1.000 20.19000 141 LEU B N 1
ATOM 4426 C CA . LEU B 1 141 ? 34.27244 11.56056 -43.03765 1.000 24.89000 141 LEU B CA 1
ATOM 4427 C C . LEU B 1 141 ? 35.33619 11.38860 -44.11130 1.000 31.26000 141 LEU B C 1
ATOM 4428 O O . LEU B 1 141 ? 35.50955 12.26979 -44.95783 1.000 26.14000 141 LEU B O 1
ATOM 4444 N N . THR B 1 142 ? 36.07943 10.27822 -44.08185 1.000 27.93000 142 THR B N 1
ATOM 4445 C CA . THR B 1 142 ? 37.07029 10.04494 -45.13037 1.000 33.41000 142 THR B CA 1
ATOM 4446 C C . THR B 1 142 ? 36.42066 10.08866 -46.50270 1.000 36.31000 142 THR B C 1
ATOM 4447 O O . THR B 1 142 ? 37.02730 10.57353 -47.46527 1.000 36.77000 142 THR B O 1
ATOM 4458 N N . ASN B 1 143 ? 35.17765 9.63347 -46.60404 1.000 33.96000 143 ASN B N 1
ATOM 4459 C CA . ASN B 1 143 ? 34.48350 9.61926 -47.87912 1.000 38.98000 143 ASN B CA 1
ATOM 4460 C C . ASN B 1 143 ? 33.97621 10.99774 -48.27511 1.000 42.73000 143 ASN B C 1
ATOM 4461 O O . ASN B 1 143 ? 33.63369 11.20715 -49.44466 1.000 43.94000 143 ASN B O 1
ATOM 4472 N N . LEU B 1 144 ? 33.92887 11.94413 -47.33330 1.000 36.70000 144 LEU B N 1
ATOM 4473 C CA . LEU B 1 144 ? 33.57986 13.32428 -47.64383 1.000 42.88000 144 LEU B CA 1
ATOM 4474 C C . LEU B 1 144 ? 34.79147 14.17715 -48.00410 1.000 47.10000 144 LEU B C 1
ATOM 4475 O O . LEU B 1 144 ? 34.62745 15.20538 -48.67025 1.000 50.06000 144 LEU B O 1
ATOM 4491 N N . ASN B 1 145 ? 35.99727 13.77800 -47.58445 1.000 45.49000 145 ASN B N 1
ATOM 4492 C CA . ASN B 1 145 ? 37.19302 14.59566 -47.76025 1.000 51.41000 145 ASN B CA 1
ATOM 4493 C C . ASN B 1 145 ? 37.82592 14.44969 -49.14003 1.000 63.70000 145 ASN B C 1
ATOM 4494 O O . ASN B 1 145 ? 38.67513 15.27378 -49.49813 1.000 68.12000 145 ASN B O 1
ATOM 4505 N N . LYS B 1 146 ? 37.42828 13.43991 -49.91854 1.000 66.29000 146 LYS B N 1
ATOM 4506 C CA . LYS B 1 146 ? 38.00664 13.14750 -51.22953 1.000 71.75000 146 LYS B CA 1
ATOM 4507 C C . LYS B 1 146 ? 39.53375 13.18554 -51.24748 1.000 79.85000 146 LYS B C 1
ATOM 4508 O O . LYS B 1 146 ? 40.17606 12.14732 -51.44321 1.000 79.78000 146 LYS B O 1
ATOM 4527 N N . LYS B 1 147 ? 40.12468 14.36405 -51.06865 1.000 78.04000 147 LYS B N 1
ATOM 4528 C CA . LYS B 1 147 ? 41.58080 14.48540 -51.03034 1.000 75.43000 147 LYS B CA 1
ATOM 4529 C C . LYS B 1 147 ? 42.00427 15.87923 -50.57612 1.000 68.91000 147 LYS B C 1
ATOM 4530 O O . LYS B 1 147 ? 41.70480 16.87712 -51.23168 1.000 76.49000 147 LYS B O 1
ATOM 4549 N N . SER C 1 1 ? 58.80501 30.36513 5.01619 1.000 61.22000 1 SER C N 1
ATOM 4550 C CA . SER C 1 1 ? 59.86365 31.13397 5.73975 1.000 64.91000 1 SER C CA 1
ATOM 4551 C C . SER C 1 1 ? 59.89288 30.75586 7.22339 1.000 63.54000 1 SER C C 1
ATOM 4552 O O . SER C 1 1 ? 60.93083 30.85707 7.88087 1.000 61.41000 1 SER C O 1
ATOM 4562 N N . ASP C 1 2 ? 58.74761 30.32483 7.74387 1.000 59.86000 2 ASP C N 1
ATOM 4563 C CA . ASP C 1 2 ? 58.66279 29.69444 9.05305 1.000 52.22000 2 ASP C CA 1
ATOM 4564 C C . ASP C 1 2 ? 58.66858 28.18019 8.86886 1.000 45.30000 2 ASP C C 1
ATOM 4565 O O . ASP C 1 2 ? 58.30593 27.66437 7.80630 1.000 40.24000 2 ASP C O 1
ATOM 4574 N N . ALA C 1 3 ? 59.12199 27.47162 9.90492 1.000 43.97000 3 ALA C N 1
ATOM 4575 C CA . ALA C 1 3 ? 59.22170 26.02021 9.82199 1.000 39.40000 3 ALA C CA 1
ATOM 4576 C C . ALA C 1 3 ? 57.89570 25.39210 9.42059 1.000 42.59000 3 ALA C C 1
ATOM 4577 O O . ALA C 1 3 ? 57.86095 24.47315 8.59245 1.000 36.39000 3 ALA C O 1
ATOM 4584 N N . GLN C 1 4 ? 56.78845 25.87370 9.99079 1.000 39.92000 4 GLN C N 1
ATOM 4585 C CA . GLN C 1 4 ? 55.50506 25.22211 9.74569 1.000 43.51000 4 GLN C CA 1
ATOM 4586 C C . GLN C 1 4 ? 55.00281 25.47119 8.32913 1.000 39.80000 4 GLN C C 1
ATOM 4587 O O . GLN C 1 4 ? 54.38269 24.58409 7.72834 1.000 34.24000 4 GLN C O 1
ATOM 4601 N N . GLU C 1 5 ? 55.26190 26.65400 7.77324 1.000 36.06000 5 GLU C N 1
ATOM 4602 C CA . GLU C 1 5 ? 54.86812 26.89472 6.38976 1.000 38.38000 5 GLU C CA 1
ATOM 4603 C C . GLU C 1 5 ? 55.69180 26.04234 5.42986 1.000 35.05000 5 GLU C C 1
ATOM 4604 O O . GLU C 1 5 ? 55.17099 25.56145 4.41439 1.000 30.94000 5 GLU C O 1
ATOM 4616 N N . ILE C 1 6 ? 56.97464 25.83948 5.72434 1.000 28.23000 6 ILE C N 1
ATOM 4617 C CA . ILE C 1 6 ? 57.78470 24.99871 4.83894 1.000 29.40000 6 ILE C CA 1
ATOM 4618 C C . ILE C 1 6 ? 57.27733 23.56269 4.87083 1.000 31.19000 6 ILE C C 1
ATOM 4619 O O . ILE C 1 6 ? 57.16014 22.90171 3.82672 1.000 26.74000 6 ILE C O 1
ATOM 4635 N N . LEU C 1 7 ? 56.96000 23.05652 6.06197 1.000 29.33000 7 LEU C N 1
ATOM 4636 C CA . LEU C 1 7 ? 56.39106 21.72128 6.17880 1.000 29.98000 7 LEU C CA 1
ATOM 4637 C C . LEU C 1 7 ? 55.07194 21.62515 5.43382 1.000 32.15000 7 LEU C C 1
ATOM 4638 O O . LEU C 1 7 ? 54.79923 20.61850 4.77063 1.000 28.54000 7 LEU C O 1
ATOM 4654 N N . SER C 1 8 ? 54.24375 22.66251 5.51830 1.000 30.56000 8 SER C N 1
ATOM 4655 C CA . SER C 1 8 ? 52.97482 22.63790 4.80291 1.000 33.83000 8 SER C CA 1
ATOM 4656 C C . SER C 1 8 ? 53.21446 22.55410 3.30103 1.000 31.25000 8 SER C C 1
ATOM 4657 O O . SER C 1 8 ? 52.52759 21.80815 2.59229 1.000 31.54000 8 SER C O 1
ATOM 4665 N N . ARG C 1 9 ? 54.20540 23.29398 2.80196 1.000 26.69000 9 ARG C N 1
ATOM 4666 C CA . ARG C 1 9 ? 54.54776 23.21162 1.38836 1.000 28.15000 9 ARG C CA 1
ATOM 4667 C C . ARG C 1 9 ? 55.05523 21.82466 1.03301 1.000 23.62000 9 ARG C C 1
ATOM 4668 O O . ARG C 1 9 ? 54.71771 21.29139 -0.03831 1.000 24.66000 9 ARG C O 1
ATOM 4689 N N . LEU C 1 10 ? 55.88918 21.22897 1.88717 1.000 25.34000 10 LEU C N 1
ATOM 4690 C CA . LEU C 1 10 ? 56.40069 19.88869 1.60787 1.000 25.25000 10 LEU C CA 1
ATOM 4691 C C . LEU C 1 10 ? 55.27260 18.87641 1.56196 1.000 27.16000 10 LEU C C 1
ATOM 4692 O O . LEU C 1 10 ? 55.26325 17.97383 0.71601 1.000 22.63000 10 LEU C O 1
ATOM 4708 N N . ASN C 1 11 ? 54.31511 18.99058 2.47979 1.000 26.97000 11 ASN C N 1
ATOM 4709 C CA . ASN C 1 11 ? 53.19919 18.05293 2.47656 1.000 30.52000 11 ASN C CA 1
ATOM 4710 C C . ASN C 1 11 ? 52.41732 18.16155 1.17873 1.000 24.92000 11 ASN C C 1
ATOM 4711 O O . ASN C 1 11 ? 52.03568 17.14245 0.58441 1.000 25.23000 11 ASN C O 1
ATOM 4722 N N . SER C 1 12 ? 52.20527 19.38471 0.70350 1.000 24.30000 12 SER C N 1
ATOM 4723 C CA . SER C 1 12 ? 51.47549 19.59509 -0.53982 1.000 27.11000 12 SER C CA 1
ATOM 4724 C C . SER C 1 12 ? 52.25114 19.05335 -1.73367 1.000 23.84000 12 SER C C 1
ATOM 4725 O O . SER C 1 12 ? 51.66500 18.46241 -2.66189 1.000 22.74000 12 SER C O 1
ATOM 4733 N N . VAL C 1 13 ? 53.56356 19.28298 -1.75703 1.000 21.74000 13 VAL C N 1
ATOM 4734 C CA . VAL C 1 13 ? 54.37286 18.80015 -2.87479 1.000 21.53000 13 VAL C CA 1
ATOM 4735 C C . VAL C 1 13 ? 54.33473 17.28224 -2.93331 1.000 21.54000 13 VAL C C 1
ATOM 4736 O O . VAL C 1 13 ? 54.18797 16.69722 -4.01473 1.000 19.96000 13 VAL C O 1
ATOM 4749 N N . LEU C 1 14 ? 54.45497 16.61187 -1.79491 1.000 20.27000 14 LEU C N 1
ATOM 4750 C CA . LEU C 1 14 ? 54.48630 15.15508 -1.82042 1.000 21.08000 14 LEU C CA 1
ATOM 4751 C C . LEU C 1 14 ? 53.12221 14.58157 -2.16045 1.000 22.67000 14 LEU C C 1
ATOM 4752 O O . LEU C 1 14 ? 53.04177 13.53531 -2.81356 1.000 21.02000 14 LEU C O 1
ATOM 4768 N N . GLU C 1 15 ? 52.04757 15.25083 -1.74975 1.000 21.84000 15 GLU C N 1
ATOM 4769 C CA . GLU C 1 15 ? 50.71298 14.82449 -2.14820 1.000 23.21000 15 GLU C CA 1
ATOM 4770 C C . GLU C 1 15 ? 50.55993 14.90295 -3.66050 1.000 20.56000 15 GLU C C 1
ATOM 4771 O O . GLU C 1 15 ? 50.04743 13.96987 -4.30044 1.000 21.02000 15 GLU C O 1
ATOM 4783 N N . ALA C 1 16 ? 50.97138 16.03418 -4.25043 1.000 20.50000 16 ALA C N 1
ATOM 4784 C CA . ALA C 1 16 ? 50.86682 16.21609 -5.69066 1.000 19.04000 16 ALA C CA 1
ATOM 4785 C C . ALA C 1 16 ? 51.76388 15.23755 -6.41376 1.000 17.07000 16 ALA C C 1
ATOM 4786 O O . ALA C 1 16 ? 51.36091 14.65496 -7.43080 1.000 17.40000 16 ALA C O 1
ATOM 4793 N N . ALA C 1 17 ? 52.95676 15.02065 -5.89472 1.000 16.13000 17 ALA C N 1
ATOM 4794 C CA . ALA C 1 17 ? 53.88713 14.08470 -6.50593 1.000 16.28000 17 ALA C CA 1
ATOM 4795 C C . ALA C 1 17 ? 53.32602 12.67261 -6.53131 1.000 16.50000 17 ALA C C 1
ATOM 4796 O O . ALA C 1 17 ? 53.50321 11.95600 -7.52922 1.000 15.80000 17 ALA C O 1
ATOM 4803 N N . TRP C 1 18 ? 52.63290 12.25089 -5.47552 1.000 16.64000 18 TRP C N 1
ATOM 4804 C CA . TRP C 1 18 ? 52.08616 10.89843 -5.49053 1.000 18.24000 18 TRP C CA 1
ATOM 4805 C C . TRP C 1 18 ? 51.00815 10.75811 -6.55527 1.000 15.53000 18 TRP C C 1
ATOM 4806 O O . TRP C 1 18 ? 50.95423 9.74139 -7.24465 1.000 16.89000 18 TRP C O 1
ATOM 4827 N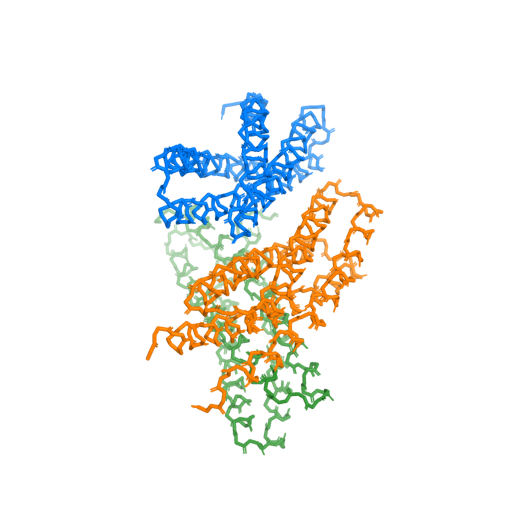 N . LYS C 1 19 ? 50.18495 11.77833 -6.75562 1.000 14.93000 19 LYS C N 1
ATOM 4828 C CA . LYS C 1 19 ? 49.20956 11.71055 -7.83331 1.000 16.86000 19 LYS C CA 1
ATOM 4829 C C . LYS C 1 19 ? 49.91227 11.61667 -9.17975 1.000 14.82000 19 LYS C C 1
ATOM 4830 O O . LYS C 1 19 ? 49.49150 10.86223 -10.06819 1.000 15.45000 19 LYS C O 1
ATOM 4849 N N . THR C 1 20 ? 50.98856 12.38791 -9.37139 1.000 14.35000 20 THR C N 1
ATOM 4850 C CA . THR C 1 20 ? 51.73948 12.31103 -10.61419 1.000 13.59000 20 THR C CA 1
ATOM 4851 C C . THR C 1 20 ? 52.37354 10.93772 -10.78543 1.000 13.10000 20 THR C C 1
ATOM 4852 O O . THR C 1 20 ? 52.37825 10.41391 -11.90198 1.000 13.30000 20 THR C O 1
ATOM 4863 N N . ILE C 1 21 ? 52.88440 10.33674 -9.71548 1.000 13.37000 21 ILE C N 1
ATOM 4864 C CA . ILE C 1 21 ? 53.43155 8.98799 -9.79349 1.000 14.42000 21 ILE C CA 1
ATOM 4865 C C . ILE C 1 21 ? 52.35038 8.00246 -10.20476 1.000 14.16000 21 ILE C C 1
ATOM 4866 O O . ILE C 1 21 ? 52.60313 7.08614 -10.99565 1.000 14.66000 21 ILE C O 1
ATOM 4882 N N . LEU C 1 22 ? 51.13709 8.15037 -9.65268 1.000 13.34000 22 LEU C N 1
ATOM 4883 C CA . LEU C 1 22 ? 50.03348 7.29660 -10.09377 1.000 14.45000 22 LEU C CA 1
ATOM 4884 C C . LEU C 1 22 ? 49.78578 7.45250 -11.59153 1.000 13.48000 22 LEU C C 1
ATOM 4885 O O . LEU C 1 22 ? 49.54159 6.46387 -12.29411 1.000 13.82000 22 LEU C O 1
ATOM 4901 N N . ASN C 1 23 ? 49.81574 8.67896 -12.10903 1.000 13.33000 23 ASN C N 1
ATOM 4902 C CA . ASN C 1 23 ? 49.64520 8.88704 -13.54224 1.000 14.72000 23 ASN C CA 1
ATOM 4903 C C . ASN C 1 23 ? 50.78222 8.27385 -14.33399 1.000 12.41000 23 ASN C C 1
ATOM 4904 O O . ASN C 1 23 ? 50.55775 7.70569 -15.40322 1.000 13.63000 23 ASN C O 1
ATOM 4915 N N . LEU C 1 24 ? 52.00739 8.39870 -13.84759 1.000 12.70000 24 LEU C N 1
ATOM 4916 C CA . LEU C 1 24 ? 53.13545 7.74323 -14.48946 1.000 12.58000 24 LEU C CA 1
ATOM 4917 C C . LEU C 1 24 ? 52.93636 6.23685 -14.53338 1.000 12.11000 24 LEU C C 1
ATOM 4918 O O . LEU C 1 24 ? 53.19339 5.60921 -15.57204 1.000 13.87000 24 LEU C O 1
ATOM 4934 N N . ALA C 1 25 ? 52.45816 5.64674 -13.43960 1.000 13.41000 25 ALA C N 1
ATOM 4935 C CA . ALA C 1 25 ? 52.21156 4.20308 -13.42213 1.000 13.58000 25 ALA C CA 1
ATOM 4936 C C . ALA C 1 25 ? 51.13690 3.81142 -14.42636 1.000 13.23000 25 ALA C C 1
ATOM 4937 O O . ALA C 1 25 ? 51.27032 2.79436 -15.11455 1.000 14.19000 25 ALA C O 1
ATOM 4944 N N . SER C 1 26 ? 50.07794 4.60610 -14.56222 1.000 12.63000 26 SER C N 1
ATOM 4945 C CA . SER C 1 26 ? 49.03417 4.25300 -15.51299 1.000 14.24000 26 SER C CA 1
ATOM 4946 C C . SER C 1 26 ? 49.54757 4.35488 -16.94596 1.000 13.75000 26 SER C C 1
ATOM 4947 O O . SER C 1 26 ? 49.25418 3.48849 -17.77934 1.000 13.63000 26 SER C O 1
ATOM 4955 N N . ALA C 1 27 ? 50.32196 5.40409 -17.25660 1.000 12.34000 27 ALA C N 1
ATOM 4956 C CA . ALA C 1 27 ? 50.87759 5.56908 -18.59962 1.000 13.53000 27 ALA C CA 1
ATOM 4957 C C . ALA C 1 27 ? 51.85227 4.45115 -18.92769 1.000 12.50000 27 ALA C C 1
ATOM 4958 O O . ALA C 1 27 ? 51.86564 3.93942 -20.05571 1.000 14.02000 27 ALA C O 1
ATOM 4965 N N . THR C 1 28 ? 52.65269 4.05477 -17.94692 1.000 13.49000 28 THR C N 1
ATOM 4966 C CA . THR C 1 28 ? 53.62693 2.97478 -18.09913 1.000 14.65000 28 THR C CA 1
ATOM 4967 C C . THR C 1 28 ? 52.91146 1.65057 -18.34485 1.000 14.32000 28 THR C C 1
ATOM 4968 O O . THR C 1 28 ? 53.30711 0.87744 -19.23740 1.000 14.22000 28 THR C O 1
ATOM 4979 N N . ASP C 1 29 ? 51.84248 1.38775 -17.58972 1.000 13.31000 29 ASP C N 1
ATOM 4980 C CA . ASP C 1 29 ? 51.05769 0.17066 -17.80830 1.000 14.27000 29 ASP C CA 1
ATOM 4981 C C . ASP C 1 29 ? 50.45942 0.15806 -19.21141 1.000 12.70000 29 ASP C C 1
ATOM 4982 O O . ASP C 1 29 ? 50.46068 -0.87822 -19.90906 1.000 13.99000 29 ASP C O 1
ATOM 4991 N N . ALA C 1 30 ? 49.96500 1.30459 -19.66742 1.000 12.53000 30 ALA C N 1
ATOM 4992 C CA . ALA C 1 30 ? 49.34162 1.40626 -20.97780 1.000 12.98000 30 ALA C CA 1
ATOM 4993 C C . ALA C 1 30 ? 50.37841 1.24151 -22.06976 1.000 11.82000 30 ALA C C 1
ATOM 4994 O O . ALA C 1 30 ? 50.10895 0.59376 -23.08930 1.000 13.45000 30 ALA C O 1
ATOM 5001 N N . ALA C 1 31 ? 51.57644 1.77594 -21.87150 1.000 11.98000 31 ALA C N 1
ATOM 5002 C CA . ALA C 1 31 ? 52.65422 1.56292 -22.82973 1.000 12.44000 31 ALA C CA 1
ATOM 5003 C C . ALA C 1 31 ? 53.02975 0.08813 -22.89604 1.000 12.85000 31 ALA C C 1
ATOM 5004 O O . ALA C 1 31 ? 53.20764 -0.45669 -23.99443 1.000 14.02000 31 ALA C O 1
ATOM 5011 N N . GLU C 1 32 ? 53.12544 -0.57911 -21.75026 1.000 13.67000 32 GLU C N 1
ATOM 5012 C CA . GLU C 1 32 ? 53.44508 -2.00789 -21.72963 1.000 14.83000 32 GLU C CA 1
ATOM 5013 C C . GLU C 1 32 ? 52.40970 -2.80076 -22.50616 1.000 15.73000 32 GLU C C 1
ATOM 5014 O O . GLU C 1 32 ? 52.75690 -3.70308 -23.27661 1.000 14.86000 32 GLU C O 1
ATOM 5026 N N . LYS C 1 33 ? 51.13277 -2.45935 -22.34282 1.000 14.84000 33 LYS C N 1
ATOM 5027 C CA . LYS C 1 33 ? 50.07022 -3.16918 -23.03397 1.000 15.72000 33 LYS C CA 1
ATOM 5028 C C . LYS C 1 33 ? 50.16092 -2.94509 -24.52939 1.000 15.63000 33 LYS C C 1
ATOM 5029 O O . LYS C 1 33 ? 50.01471 -3.89022 -25.31507 1.000 17.09000 33 LYS C O 1
ATOM 5048 N N . ALA C 1 34 ? 50.40564 -1.71462 -24.95258 1.000 13.59000 34 ALA C N 1
ATOM 5049 C CA . ALA C 1 34 ? 50.50235 -1.41996 -26.36980 1.000 14.80000 34 ALA C CA 1
ATOM 5050 C C . ALA C 1 34 ? 51.70878 -2.10193 -26.99362 1.000 14.33000 34 ALA C C 1
ATOM 5051 O O . ALA C 1 34 ? 51.64327 -2.57510 -28.14023 1.000 15.72000 34 ALA C O 1
ATOM 5058 N N . TYR C 1 35 ? 52.81385 -2.13780 -26.27438 1.000 14.52000 35 TYR C N 1
ATOM 5059 C CA . TYR C 1 35 ? 54.00832 -2.84799 -26.71186 1.000 15.89000 35 TYR C CA 1
ATOM 5060 C C . TYR C 1 35 ? 53.72580 -4.32882 -26.89541 1.000 15.93000 35 TYR C C 1
ATOM 5061 O O . TYR C 1 35 ? 54.05973 -4.90702 -27.94236 1.000 16.91000 35 TYR C O 1
ATOM 5079 N N . LYS C 1 36 ? 53.06873 -4.94892 -25.93090 1.000 15.55000 36 LYS C N 1
ATOM 5080 C CA . LYS C 1 36 ? 52.76312 -6.37673 -26.02944 1.000 17.52000 36 LYS C CA 1
ATOM 5081 C C . LYS C 1 36 ? 51.77856 -6.66725 -27.15114 1.000 20.61000 36 LYS C C 1
ATOM 5082 O O . LYS C 1 36 ? 51.86231 -7.72908 -27.79845 1.000 22.18000 36 LYS C O 1
ATOM 5101 N N . GLU C 1 37 ? 50.84841 -5.76053 -27.42062 1.000 17.50000 37 GLU C N 1
ATOM 5102 C CA . GLU C 1 37 ? 49.83424 -5.97260 -28.43965 1.000 19.69000 37 GLU C CA 1
ATOM 5103 C C . GLU C 1 37 ? 50.25740 -5.44542 -29.80030 1.000 18.30000 37 GLU C C 1
ATOM 5104 O O . GLU C 1 37 ? 49.50028 -5.57391 -30.77304 1.000 21.84000 37 GLU C O 1
ATOM 5116 N N . GLY C 1 38 ? 51.46045 -4.90118 -29.92012 1.000 18.36000 38 GLY C N 1
ATOM 5117 C CA . GLY C 1 38 ? 51.95727 -4.45021 -31.20357 1.000 18.54000 38 GLY C CA 1
ATOM 5118 C C . GLY C 1 38 ? 51.23241 -3.27027 -31.80512 1.000 19.68000 38 GLY C C 1
ATOM 5119 O O . GLY C 1 38 ? 51.11906 -3.17048 -33.02716 1.000 20.84000 38 GLY C O 1
ATOM 5123 N N . ARG C 1 39 ? 50.76972 -2.34143 -30.98006 1.000 16.07000 39 ARG C N 1
ATOM 5124 C CA . ARG C 1 39 ? 50.11123 -1.12358 -31.44116 1.000 17.10000 39 ARG C CA 1
ATOM 5125 C C . ARG C 1 39 ? 51.11369 0.02067 -31.29086 1.000 14.96000 39 ARG C C 1
ATOM 5126 O O . ARG C 1 39 ? 51.17783 0.68186 -30.23674 1.000 14.71000 39 ARG C O 1
ATOM 5147 N N . GLU C 1 40 ? 51.92202 0.24905 -32.31708 1.000 15.67000 40 GLU C N 1
ATOM 5148 C CA . GLU C 1 40 ? 53.05572 1.15206 -32.19277 1.000 15.92000 40 GLU C CA 1
ATOM 5149 C C . GLU C 1 40 ? 52.65384 2.61141 -32.05207 1.000 16.00000 40 GLU C C 1
ATOM 5150 O O . GLU C 1 40 ? 53.39230 3.38607 -31.42289 1.000 15.83000 40 GLU C O 1
ATOM 5162 N N . GLU C 1 41 ? 51.54249 3.03764 -32.63953 1.000 14.41000 41 GLU C N 1
ATOM 5163 C CA . GLU C 1 41 ? 51.11264 4.42218 -32.46895 1.000 15.81000 41 GLU C CA 1
ATOM 5164 C C . GLU C 1 41 ? 50.60404 4.64370 -31.05164 1.000 14.56000 41 GLU C C 1
ATOM 5165 O O . GLU C 1 41 ? 50.92805 5.65571 -30.42283 1.000 15.37000 41 GLU C O 1
ATOM 5177 N N . ASP C 1 42 ? 49.82701 3.70491 -30.52074 1.000 13.75000 42 ASP C N 1
ATOM 5178 C CA . ASP C 1 42 ? 49.40965 3.80828 -29.13135 1.000 13.59000 42 ASP C CA 1
ATOM 5179 C C . ASP C 1 42 ? 50.63658 3.84896 -28.24218 1.000 12.88000 42 ASP C C 1
ATOM 5180 O O . ASP C 1 42 ? 50.69506 4.62768 -27.27837 1.000 13.28000 42 ASP C O 1
ATOM 5189 N N . LEU C 1 43 ? 51.60041 2.98382 -28.49589 1.000 12.95000 43 LEU C N 1
ATOM 5190 C CA . LEU C 1 43 ? 52.80772 2.94274 -27.68840 1.000 13.49000 43 LEU C CA 1
ATOM 5191 C C . LEU C 1 43 ? 53.51039 4.28653 -27.70162 1.000 12.45000 43 LEU C C 1
ATOM 5192 O O . LEU C 1 43 ? 53.91527 4.79565 -26.63669 1.000 12.75000 43 LEU C O 1
ATOM 5208 N N . ALA C 1 44 ? 53.66008 4.88610 -28.87236 1.000 12.14000 44 ALA C N 1
ATOM 5209 C CA . ALA C 1 44 ? 54.31797 6.18047 -28.96933 1.000 13.56000 44 ALA C CA 1
ATOM 5210 C C . ALA C 1 44 ? 53.59982 7.22514 -28.12185 1.000 12.77000 44 ALA C C 1
ATOM 5211 O O . ALA C 1 44 ? 54.25631 8.02079 -27.43063 1.000 12.70000 44 ALA C O 1
ATOM 5218 N N . THR C 1 45 ? 52.26662 7.24776 -28.16281 1.000 13.32000 45 THR C N 1
ATOM 5219 C CA . THR C 1 45 ? 51.50099 8.20562 -27.37529 1.000 14.16000 45 THR C CA 1
ATOM 5220 C C . THR C 1 45 ? 51.70855 7.97348 -25.89191 1.000 13.45000 45 THR C C 1
ATOM 5221 O O . THR C 1 45 ? 51.94424 8.92387 -25.12588 1.000 12.91000 45 THR C O 1
ATOM 5232 N N . TYR C 1 46 ? 51.63165 6.73261 -25.44885 1.000 11.78000 46 TYR C N 1
ATOM 5233 C CA . TYR C 1 46 ? 51.75633 6.46455 -24.03211 1.000 12.50000 46 TYR C CA 1
ATOM 5234 C C . TYR C 1 46 ? 53.17713 6.70484 -23.53905 1.000 11.77000 46 TYR C C 1
ATOM 5235 O O . TYR C 1 46 ? 53.35453 7.10433 -22.37950 1.000 12.64000 46 TYR C O 1
ATOM 5253 N N . LEU C 1 47 ? 54.20082 6.47548 -24.35913 1.000 12.45000 47 LEU C N 1
ATOM 5254 C CA . LEU C 1 47 ? 55.55656 6.82458 -23.95556 1.000 13.12000 47 LEU C CA 1
ATOM 5255 C C . LEU C 1 47 ? 55.68890 8.32688 -23.78955 1.000 12.23000 47 LEU C C 1
ATOM 5256 O O . LEU C 1 47 ? 56.34722 8.77972 -22.83810 1.000 13.33000 47 LEU C O 1
ATOM 5272 N N . ASP C 1 48 ? 55.07310 9.10928 -24.65954 1.000 12.09000 48 ASP C N 1
ATOM 5273 C CA . ASP C 1 48 ? 55.12254 10.56561 -24.53789 1.000 13.29000 48 ASP C CA 1
ATOM 5274 C C . ASP C 1 48 ? 54.41173 11.00893 -23.26609 1.000 13.58000 48 ASP C C 1
ATOM 5275 O O . ASP C 1 48 ? 54.87814 11.90970 -22.54885 1.000 13.43000 48 ASP C O 1
ATOM 5284 N N . GLN C 1 49 ? 53.28244 10.38223 -22.95433 1.000 12.58000 49 GLN C N 1
ATOM 5285 C CA . GLN C 1 49 ? 52.56737 10.70054 -21.72748 1.000 13.81000 49 GLN C CA 1
ATOM 5286 C C . GLN C 1 49 ? 53.39678 10.33328 -20.51219 1.000 12.51000 49 GLN C C 1
ATOM 5287 O O . GLN C 1 49 ? 53.46736 11.10208 -19.54021 1.000 13.42000 49 GLN C O 1
ATOM 5301 N N . ALA C 1 50 ? 53.99037 9.14764 -20.49904 1.000 11.84000 50 ALA C N 1
ATOM 5302 C CA . ALA C 1 50 ? 54.85021 8.72859 -19.40441 1.000 11.98000 50 ALA C CA 1
ATOM 5303 C C . ALA C 1 50 ? 55.99035 9.71690 -19.21720 1.000 11.56000 50 ALA C C 1
ATOM 5304 O O . ALA C 1 50 ? 56.31279 10.09502 -18.08508 1.000 12.67000 50 ALA C O 1
ATOM 5311 N N . ALA C 1 51 ? 56.63013 10.14620 -20.30020 1.000 12.15000 51 ALA C N 1
ATOM 5312 C CA . ALA C 1 51 ? 57.73981 11.08171 -20.17619 1.000 12.52000 51 ALA C CA 1
ATOM 5313 C C . ALA C 1 51 ? 57.25906 12.39842 -19.58525 1.000 12.34000 51 ALA C C 1
ATOM 5314 O O . ALA C 1 51 ? 57.98171 13.03079 -18.80292 1.000 12.81000 51 ALA C O 1
ATOM 5321 N N . SER C 1 52 ? 56.04718 12.82049 -19.89178 1.000 12.23000 52 SER C N 1
ATOM 5322 C CA . SER C 1 52 ? 55.55914 14.07096 -19.34222 1.000 13.80000 52 SER C CA 1
ATOM 5323 C C . SER C 1 52 ? 55.38547 13.93913 -17.84313 1.000 13.67000 52 SER C C 1
ATOM 5324 O O . SER C 1 52 ? 55.82229 14.81256 -17.06049 1.000 14.44000 52 SER C O 1
ATOM 5332 N N . TYR C 1 53 ? 54.78811 12.83676 -17.38332 1.000 11.90000 53 TYR C N 1
ATOM 5333 C CA . TYR C 1 53 ? 54.62288 12.66743 -15.95030 1.000 12.63000 53 TYR C CA 1
ATOM 5334 C C . TYR C 1 53 ? 55.96165 12.45919 -15.26924 1.000 11.99000 53 TYR C C 1
ATOM 5335 O O . TYR C 1 53 ? 56.16260 12.92786 -14.13965 1.000 12.21000 53 TYR C O 1
ATOM 5353 N N . GLN C 1 54 ? 56.88517 11.74390 -15.89559 1.000 13.07000 54 GLN C N 1
ATOM 5354 C CA . GLN C 1 54 ? 58.20494 11.56094 -15.31822 1.000 12.34000 54 GLN C CA 1
ATOM 5355 C C . GLN C 1 54 ? 58.89533 12.90768 -15.13502 1.000 12.87000 54 GLN C C 1
ATOM 5356 O O . GLN C 1 54 ? 59.55023 13.14538 -14.10375 1.000 14.11000 54 GLN C O 1
ATOM 5370 N N . SER C 1 55 ? 58.75557 13.80191 -16.08497 1.000 12.75000 55 SER C N 1
ATOM 5371 C CA . SER C 1 55 ? 59.38691 15.11470 -15.93843 1.000 15.90000 55 SER C CA 1
ATOM 5372 C C . SER C 1 55 ? 58.75363 15.91456 -14.81535 1.000 15.00000 55 SER C C 1
ATOM 5373 O O . SER C 1 55 ? 59.45684 16.66543 -14.10946 1.000 14.32000 55 SER C O 1
ATOM 5381 N N . GLN C 1 56 ? 57.45903 15.72543 -14.57623 1.000 12.37000 56 GLN C N 1
ATOM 5382 C CA . GLN C 1 56 ? 56.79522 16.37726 -13.45842 1.000 13.39000 56 GLN C CA 1
ATOM 5383 C C . GLN C 1 56 ? 57.25008 15.78116 -12.14769 1.000 13.03000 56 GLN C C 1
ATOM 5384 O O . GLN C 1 56 ? 57.46681 16.52032 -11.17365 1.000 14.02000 56 GLN C O 1
ATOM 5398 N N . VAL C 1 57 ? 57.42326 14.46630 -12.05957 1.000 12.27000 57 VAL C N 1
ATOM 5399 C CA . VAL C 1 57 ? 57.99127 13.86912 -10.85331 1.000 12.55000 57 VAL C CA 1
ATOM 5400 C C . VAL C 1 57 ? 59.36850 14.45284 -10.58603 1.000 12.77000 57 VAL C C 1
ATOM 5401 O O . VAL C 1 57 ? 59.71473 14.78509 -9.43710 1.000 13.27000 57 VAL C O 1
ATOM 5414 N N . ASP C 1 58 ? 60.17603 14.58884 -11.62982 1.000 12.76000 58 ASP C N 1
ATOM 5415 C CA . ASP C 1 58 ? 61.52254 15.11932 -11.47712 1.000 13.66000 58 ASP C CA 1
ATOM 5416 C C . ASP C 1 58 ? 61.46197 16.50559 -10.86245 1.000 13.15000 58 ASP C C 1
ATOM 5417 O O . ASP C 1 58 ? 62.21563 16.80869 -9.92647 1.000 13.76000 58 ASP C O 1
ATOM 5426 N N . GLN C 1 59 ? 60.53173 17.33268 -11.31032 1.000 11.95000 59 GLN C N 1
ATOM 5427 C CA . GLN C 1 59 ? 60.42368 18.68974 -10.77797 1.000 12.99000 59 GLN C CA 1
ATOM 5428 C C . GLN C 1 59 ? 59.92013 18.68728 -9.33729 1.000 13.80000 59 GLN C C 1
ATOM 5429 O O . GLN C 1 59 ? 60.38489 19.49757 -8.50836 1.000 13.78000 59 GLN C O 1
ATOM 5443 N N . TYR C 1 60 ? 58.98451 17.80698 -8.97507 1.000 12.75000 60 TYR C N 1
ATOM 5444 C CA . TYR C 1 60 ? 58.60102 17.72297 -7.56832 1.000 14.96000 60 TYR C CA 1
ATOM 5445 C C . TYR C 1 60 ? 59.76671 17.26250 -6.72139 1.000 12.85000 60 TYR C C 1
ATOM 5446 O O . TYR C 1 60 ? 59.88952 17.69323 -5.56913 1.000 13.77000 60 TYR C O 1
ATOM 5464 N N . ALA C 1 61 ? 60.61495 16.38054 -7.23466 1.000 13.33000 61 ALA C N 1
ATOM 5465 C CA . ALA C 1 61 ? 61.79194 15.95431 -6.48903 1.000 13.76000 61 ALA C CA 1
ATOM 5466 C C . ALA C 1 61 ? 62.75995 17.11879 -6.27705 1.000 13.52000 61 ALA C C 1
ATOM 5467 O O . ALA C 1 61 ? 63.33729 17.26087 -5.18732 1.000 14.70000 61 ALA C O 1
ATOM 5474 N N . VAL C 1 62 ? 62.98410 17.93761 -7.29692 1.000 12.10000 62 VAL C N 1
ATOM 5475 C CA . VAL C 1 62 ? 63.78773 19.14961 -7.16749 1.000 13.39000 62 VAL C CA 1
ATOM 5476 C C . VAL C 1 62 ? 63.22185 20.03166 -6.06881 1.000 12.92000 62 VAL C C 1
ATOM 5477 O O . VAL C 1 62 ? 63.95678 20.50880 -5.18758 1.000 13.63000 62 VAL C O 1
ATOM 5490 N N . GLU C 1 63 ? 61.92770 20.27720 -6.10098 1.000 12.61000 63 GLU C N 1
ATOM 5491 C CA . GLU C 1 63 ? 61.29704 21.18015 -5.13991 1.000 14.78000 63 GLU C CA 1
ATOM 5492 C C . GLU C 1 63 ? 61.39738 20.62573 -3.73550 1.000 14.52000 63 GLU C C 1
ATOM 5493 O O . GLU C 1 63 ? 61.57193 21.38953 -2.77032 1.000 15.58000 63 GLU C O 1
ATOM 5505 N N . THR C 1 64 ? 61.32489 19.31003 -3.58729 1.000 13.88000 64 THR C N 1
ATOM 5506 C CA . THR C 1 64 ? 61.40830 18.68382 -2.28178 1.000 15.69000 64 THR C CA 1
ATOM 5507 C C . THR C 1 64 ? 62.79696 18.85801 -1.69125 1.000 14.79000 64 THR C C 1
ATOM 5508 O O . THR C 1 64 ? 62.94209 19.14223 -0.48240 1.000 14.48000 64 THR C O 1
ATOM 5519 N N . VAL C 1 65 ? 63.82985 18.67365 -2.48837 1.000 14.78000 65 VAL C N 1
ATOM 5520 C CA . VAL C 1 65 ? 65.19710 18.92630 -2.04027 1.000 16.08000 65 VAL C CA 1
ATOM 5521 C C . VAL C 1 65 ? 65.35272 20.37524 -1.58696 1.000 15.69000 65 VAL C C 1
ATOM 5522 O O . VAL C 1 65 ? 65.88565 20.65437 -0.49365 1.000 15.87000 65 VAL C O 1
ATOM 5535 N N . ARG C 1 66 ? 64.90016 21.31615 -2.39625 1.000 14.04000 66 ARG C N 1
ATOM 5536 C CA . ARG C 1 66 ? 65.03149 22.73160 -2.06163 1.000 14.99000 66 ARG C CA 1
ATOM 5537 C C . ARG C 1 66 ? 64.33893 23.01573 -0.73788 1.000 15.59000 66 ARG C C 1
ATOM 5538 O O . ARG C 1 66 ? 64.90874 23.66642 0.16220 1.000 16.25000 66 ARG C O 1
ATOM 5559 N N . LEU C 1 67 ? 63.12035 22.52725 -0.57711 1.000 14.67000 67 LEU C N 1
ATOM 5560 C CA . LEU C 1 67 ? 62.32690 22.81957 0.61377 1.000 17.61000 67 LEU C CA 1
ATOM 5561 C C . LEU C 1 67 ? 62.93648 22.21166 1.86347 1.000 16.16000 67 LEU C C 1
ATOM 5562 O O . LEU C 1 67 ? 62.94328 22.85141 2.93596 1.000 17.80000 67 LEU C O 1
ATOM 5578 N N . LEU C 1 68 ? 63.44289 20.99283 1.78115 1.000 15.94000 68 LEU C N 1
ATOM 5579 C CA . LEU C 1 68 ? 64.07096 20.38096 2.94890 1.000 16.33000 68 LEU C CA 1
ATOM 5580 C C . LEU C 1 68 ? 65.32798 21.13491 3.36078 1.000 18.63000 68 LEU C C 1
ATOM 5581 O O . LEU C 1 68 ? 65.60854 21.26644 4.56401 1.000 19.47000 68 LEU C O 1
ATOM 5597 N N . ALA C 1 69 ? 66.12422 21.60475 2.41149 1.000 16.92000 69 ALA C N 1
ATOM 5598 C CA . ALA C 1 69 ? 67.29309 22.40403 2.75079 1.000 18.74000 69 ALA C CA 1
ATOM 5599 C C . ALA C 1 69 ? 66.87914 23.68197 3.45373 1.000 19.19000 69 ALA C C 1
ATOM 5600 O O . ALA C 1 69 ? 67.54354 24.11492 4.41025 1.000 21.12000 69 ALA C O 1
ATOM 5607 N N . GLU C 1 70 ? 65.76889 24.28136 3.03340 1.000 16.40000 70 GLU C N 1
ATOM 5608 C CA . GLU C 1 70 ? 65.26200 25.48926 3.66830 1.000 20.54000 70 GLU C CA 1
ATOM 5609 C C . GLU C 1 70 ? 64.82988 25.17047 5.08490 1.000 21.48000 70 GLU C C 1
ATOM 5610 O O . GLU C 1 70 ? 65.14752 25.91479 6.03022 1.000 22.77000 70 GLU C O 1
ATOM 5622 N N . LEU C 1 71 ? 64.15204 24.03937 5.26765 1.000 19.34000 71 LEU C N 1
ATOM 5623 C CA . LEU C 1 71 ? 63.70534 23.63947 6.59576 1.000 24.74000 71 LEU C CA 1
ATOM 5624 C C . LEU C 1 71 ? 64.88764 23.40722 7.52607 1.000 22.68000 71 LEU C C 1
ATOM 5625 O O . LEU C 1 71 ? 64.82808 23.76089 8.71815 1.000 23.26000 71 LEU C O 1
ATOM 5641 N N . LYS C 1 72 ? 65.98190 22.83942 7.02540 1.000 21.86000 72 LYS C N 1
ATOM 5642 C CA . LYS C 1 72 ? 67.13059 22.60408 7.90063 1.000 27.11000 72 LYS C CA 1
ATOM 5643 C C . LYS C 1 72 ? 67.71927 23.90523 8.42317 1.000 30.08000 72 LYS C C 1
ATOM 5644 O O . LYS C 1 72 ? 68.31594 23.92376 9.50440 1.000 26.76000 72 LYS C O 1
ATOM 5663 N N . LYS C 1 73 ? 67.58415 24.99513 7.66816 1.000 27.58000 73 LYS C N 1
ATOM 5664 C CA . LYS C 1 73 ? 68.16318 26.26450 8.09679 1.000 30.30000 73 LYS C CA 1
ATOM 5665 C C . LYS C 1 73 ? 67.36803 26.89177 9.23034 1.000 35.40000 73 LYS C C 1
ATOM 5666 O O . LYS C 1 73 ? 67.95326 27.46292 10.15930 1.000 31.47000 73 LYS C O 1
ATOM 5685 N N . VAL C 1 74 ? 66.03630 26.83101 9.15289 1.000 33.61000 74 VAL C N 1
ATOM 5686 C CA . VAL C 1 74 ? 65.16916 27.49070 10.12576 1.000 38.17000 74 VAL C CA 1
ATOM 5687 C C . VAL C 1 74 ? 64.69177 26.55803 11.23372 1.000 40.30000 74 VAL C C 1
ATOM 5688 O O . VAL C 1 74 ? 64.20922 27.04469 12.26977 1.000 44.62000 74 VAL C O 1
ATOM 5701 N N . PHE C 1 75 ? 64.80052 25.24288 11.05013 1.000 35.55000 75 PHE C N 1
ATOM 5702 C CA . PHE C 1 75 ? 64.38071 24.26930 12.05672 1.000 39.09000 75 PHE C CA 1
ATOM 5703 C C . PHE C 1 75 ? 65.29780 23.06291 11.97332 1.000 39.96000 75 PHE C C 1
ATOM 5704 O O . PHE C 1 75 ? 64.91222 21.99004 11.48730 1.000 35.69000 75 PHE C O 1
ATOM 5721 N N . PRO C 1 76 ? 66.53895 23.20292 12.42698 1.000 39.75000 76 PRO C N 1
ATOM 5722 C CA . PRO C 1 76 ? 67.45727 22.06471 12.42492 1.000 44.03000 76 PRO C CA 1
ATOM 5723 C C . PRO C 1 76 ? 66.83604 20.87545 13.14204 1.000 49.68000 76 PRO C C 1
ATOM 5724 O O . PRO C 1 76 ? 66.08022 21.02535 14.10571 1.000 53.11000 76 PRO C O 1
ATOM 5735 N N . ASP C 1 77 ? 67.16451 19.68470 12.64956 1.000 46.64000 77 ASP C N 1
ATOM 5736 C CA . ASP C 1 77 ? 66.49227 18.45900 13.05761 1.000 48.87000 77 ASP C CA 1
ATOM 5737 C C . ASP C 1 77 ? 67.14291 17.29216 12.33252 1.000 47.88000 77 ASP C C 1
ATOM 5738 O O . ASP C 1 77 ? 67.14066 17.25930 11.10045 1.000 40.98000 77 ASP C O 1
ATOM 5747 N N . GLU C 1 78 ? 67.70534 16.33405 13.07431 1.000 47.78000 78 GLU C N 1
ATOM 5748 C CA . GLU C 1 78 ? 68.32457 15.17502 12.43645 1.000 51.14000 78 GLU C CA 1
ATOM 5749 C C . GLU C 1 78 ? 67.38345 14.51345 11.43965 1.000 47.96000 78 GLU C C 1
ATOM 5750 O O . GLU C 1 78 ? 67.83692 13.86863 10.48684 1.000 44.71000 78 GLU C O 1
ATOM 5762 N N . GLU C 1 79 ? 66.07402 14.66049 11.64547 1.000 43.25000 79 GLU C N 1
ATOM 5763 C CA . GLU C 1 79 ? 65.08959 14.02599 10.78047 1.000 43.92000 79 GLU C CA 1
ATOM 5764 C C . GLU C 1 79 ? 64.93967 14.77351 9.45877 1.000 40.21000 79 GLU C C 1
ATOM 5765 O O . GLU C 1 79 ? 64.80272 14.14623 8.39976 1.000 36.10000 79 GLU C O 1
ATOM 5777 N N . ALA C 1 80 ? 64.94225 16.10764 9.49652 1.000 36.70000 80 ALA C N 1
ATOM 5778 C CA . ALA C 1 80 ? 65.01507 16.86481 8.24998 1.000 33.65000 80 ALA C CA 1
ATOM 5779 C C . ALA C 1 80 ? 66.28827 16.52262 7.49274 1.000 33.78000 80 ALA C C 1
ATOM 5780 O O . ALA C 1 80 ? 66.27896 16.42279 6.26089 1.000 23.49000 80 ALA C O 1
ATOM 5787 N N . ASP C 1 81 ? 67.39483 16.32365 8.20384 1.000 29.30000 81 ASP C N 1
ATOM 5788 C CA . ASP C 1 81 ? 68.62234 15.89032 7.54598 1.000 36.44000 81 ASP C CA 1
ATOM 5789 C C . ASP C 1 81 ? 68.43654 14.52563 6.88671 1.000 34.06000 81 ASP C C 1
ATOM 5790 O O . ASP C 1 81 ? 68.86650 14.30976 5.74444 1.000 27.02000 81 ASP C O 1
ATOM 5799 N N . ARG C 1 82 ? 67.77556 13.59784 7.58150 1.000 28.83000 82 ARG C N 1
ATOM 5800 C CA . ARG C 1 82 ? 67.51305 12.28353 7.00680 1.000 33.18000 82 ARG C CA 1
ATOM 5801 C C . ARG C 1 82 ? 66.65402 12.40990 5.75753 1.000 24.12000 82 ARG C C 1
ATOM 5802 O O . ARG C 1 82 ? 66.91504 11.75574 4.73655 1.000 24.62000 82 ARG C O 1
ATOM 5823 N N . ALA C 1 83 ? 65.59730 13.21120 5.84490 1.000 22.83000 83 ALA C N 1
ATOM 5824 C CA . ALA C 1 83 ? 64.70377 13.40584 4.70473 1.000 24.18000 83 ALA C CA 1
ATOM 5825 C C . ALA C 1 83 ? 65.46044 13.96695 3.50646 1.000 21.05000 83 ALA C C 1
ATOM 5826 O O . ALA C 1 83 ? 65.28833 13.50004 2.37294 1.000 18.90000 83 ALA C O 1
ATOM 5833 N N . LEU C 1 84 ? 66.30796 14.96181 3.73408 1.000 20.07000 84 LEU C N 1
ATOM 5834 C CA . LEU C 1 84 ? 67.05574 15.55799 2.62992 1.000 19.06000 84 LEU C CA 1
ATOM 5835 C C . LEU C 1 84 ? 67.93983 14.53117 1.93669 1.000 21.84000 84 LEU C C 1
ATOM 5836 O O . LEU C 1 84 ? 68.01999 14.50543 0.70080 1.000 18.76000 84 LEU C O 1
ATOM 5852 N N . GLN C 1 85 ? 68.60378 13.65879 2.69358 1.000 21.33000 85 GLN C N 1
ATOM 5853 C CA . GLN C 1 85 ? 69.41866 12.63257 2.06306 1.000 24.51000 85 GLN C CA 1
ATOM 5854 C C . GLN C 1 85 ? 68.56142 11.68847 1.23190 1.000 20.12000 85 GLN C C 1
ATOM 5855 O O . GLN C 1 85 ? 68.94733 11.31496 0.11544 1.000 20.62000 85 GLN C O 1
ATOM 5869 N N . ILE C 1 86 ? 67.38869 11.30739 1.73550 1.000 19.59000 86 ILE C N 1
ATOM 5870 C CA . ILE C 1 86 ? 66.51098 10.42854 0.95757 1.000 21.61000 86 ILE C CA 1
ATOM 5871 C C . ILE C 1 86 ? 66.05780 11.15077 -0.30178 1.000 17.48000 86 ILE C C 1
ATOM 5872 O O . ILE C 1 86 ? 66.07991 10.59378 -1.41324 1.000 17.30000 86 ILE C O 1
ATOM 5888 N N . ALA C 1 87 ? 65.64075 12.40201 -0.13970 1.000 17.31000 87 ALA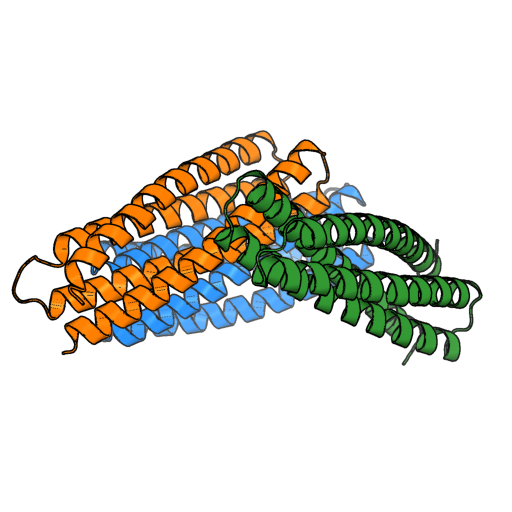 C N 1
ATOM 5889 C CA . ALA C 1 87 ? 65.13336 13.17212 -1.27475 1.000 16.71000 87 ALA C CA 1
ATOM 5890 C C . ALA C 1 87 ? 66.20021 13.36036 -2.33731 1.000 16.58000 87 ALA C C 1
ATOM 5891 O O . ALA C 1 87 ? 65.88557 13.36310 -3.53596 1.000 15.53000 87 ALA C O 1
ATOM 5898 N N . GLU C 1 88 ? 67.45735 13.53573 -1.94401 1.000 15.98000 88 GLU C N 1
ATOM 5899 C CA . GLU C 1 88 ? 68.53073 13.67683 -2.90848 1.000 16.98000 88 GLU C CA 1
ATOM 5900 C C . GLU C 1 88 ? 68.78216 12.37112 -3.65123 1.000 18.05000 88 GLU C C 1
ATOM 5901 O O . GLU C 1 88 ? 69.05614 12.38173 -4.86190 1.000 17.32000 88 GLU C O 1
ATOM 5913 N N . LYS C 1 89 ? 68.67517 11.23547 -2.95793 1.000 16.14000 89 LYS C N 1
ATOM 5914 C CA . LYS C 1 89 ? 68.82089 9.95158 -3.62461 1.000 18.58000 89 LYS C CA 1
ATOM 5915 C C . LYS C 1 89 ? 67.64719 9.71847 -4.56377 1.000 16.37000 89 LYS C C 1
ATOM 5916 O O . LYS C 1 89 ? 67.82078 9.19885 -5.67437 1.000 16.04000 89 LYS C O 1
ATOM 5935 N N . LEU C 1 90 ? 66.45456 10.11160 -4.13779 1.000 16.01000 90 LEU C N 1
ATOM 5936 C CA . LEU C 1 90 ? 65.29045 10.06028 -5.01727 1.000 16.9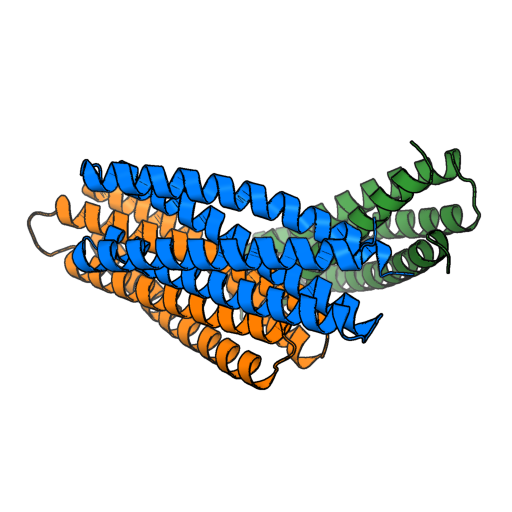2000 90 LEU C CA 1
ATOM 5937 C C . LEU C 1 90 ? 65.51160 10.89406 -6.27521 1.000 15.68000 90 LEU C C 1
ATOM 5938 O O . LEU C 1 90 ? 65.24761 10.42513 -7.38820 1.000 15.22000 90 LEU C O 1
ATOM 5954 N N . LEU C 1 91 ? 65.98628 12.12928 -6.12957 1.000 14.10000 91 LEU C N 1
ATOM 5955 C CA . LEU C 1 91 ? 66.22052 12.98691 -7.28527 1.000 14.28000 91 LEU C CA 1
ATOM 5956 C C . LEU C 1 91 ? 67.16884 12.32845 -8.27604 1.000 15.28000 91 LEU C C 1
ATOM 5957 O O . LEU C 1 91 ? 66.90753 12.32214 -9.48508 1.000 14.70000 91 LEU C O 1
ATOM 5973 N N . LYS C 1 92 ? 68.27652 11.76869 -7.79910 1.000 15.52000 92 LYS C N 1
ATOM 5974 C CA . LYS C 1 92 ? 69.19885 11.05782 -8.67253 1.000 17.40000 92 LYS C CA 1
ATOM 5975 C C . LYS C 1 92 ? 68.50412 9.90620 -9.39136 1.000 15.00000 92 LYS C C 1
ATOM 5976 O O . LYS C 1 92 ? 68.71758 9.68386 -10.60102 1.000 14.91000 92 LYS C O 1
ATOM 5995 N N . THR C 1 93 ? 67.68108 9.15378 -8.66186 1.000 15.25000 93 THR C N 1
ATOM 5996 C CA . THR C 1 93 ? 67.04136 7.97106 -9.23004 1.000 15.37000 93 THR C CA 1
ATOM 5997 C C . THR C 1 93 ? 66.00079 8.35559 -10.28233 1.000 14.91000 93 THR C C 1
ATOM 5998 O O . THR C 1 93 ? 65.92988 7.72204 -11.34429 1.000 15.45000 93 THR C O 1
ATOM 6009 N N . VAL C 1 94 ? 65.17867 9.37331 -10.00732 1.000 14.88000 94 VAL C N 1
ATOM 6010 C CA . VAL C 1 94 ? 64.16256 9.75521 -10.98600 1.000 14.57000 94 VAL C CA 1
ATOM 6011 C C . VAL C 1 94 ? 64.79860 10.35052 -12.22720 1.000 14.98000 94 VAL C C 1
ATOM 6012 O O . VAL C 1 94 ? 64.29850 10.13874 -13.34190 1.000 15.30000 94 VAL C O 1
ATOM 6025 N N . GLN C 1 95 ? 65.92990 11.04063 -12.09777 1.000 14.14000 95 GLN C N 1
ATOM 6026 C CA . GLN C 1 95 ? 66.61872 11.52455 -13.27975 1.000 15.19000 95 GLN C CA 1
ATOM 6027 C C . GLN C 1 95 ? 67.14268 10.35238 -14.09747 1.000 14.39000 95 GLN C C 1
ATOM 6028 O O . GLN C 1 95 ? 67.08468 10.38162 -15.33283 1.000 14.89000 95 GLN C O 1
ATOM 6042 N N . GLU C 1 96 ? 67.67441 9.31683 -13.43336 1.000 14.82000 96 GLU C N 1
ATOM 6043 C CA . GLU C 1 96 ? 68.10399 8.11530 -14.15113 1.000 16.71000 96 GLU C CA 1
ATOM 6044 C C . GLU C 1 96 ? 66.92827 7.43353 -14.84604 1.000 13.72000 96 GLU C C 1
ATOM 6045 O O . GLU C 1 96 ? 67.06084 6.94069 -15.98209 1.000 16.01000 96 GLU C O 1
ATOM 6057 N N . ALA C 1 97 ? 65.75944 7.41825 -14.21229 1.000 14.55000 97 ALA C N 1
ATOM 6058 C CA . ALA C 1 97 ? 64.57573 6.87332 -14.87714 1.000 15.54000 97 ALA C CA 1
ATOM 6059 C C . ALA C 1 97 ? 64.21671 7.68848 -16.10374 1.000 14.84000 97 ALA C C 1
ATOM 6060 O O . ALA C 1 97 ? 63.86792 7.12815 -17.14971 1.000 14.90000 97 ALA C O 1
ATOM 6067 N N . SER C 1 98 ? 64.31563 9.01581 -16.01443 1.000 14.27000 98 SER C N 1
ATOM 6068 C CA . SER C 1 98 ? 64.04262 9.88310 -17.14896 1.000 14.62000 98 SER C CA 1
ATOM 6069 C C . SER C 1 98 ? 64.98033 9.56459 -18.29659 1.000 15.34000 98 SER C C 1
ATOM 6070 O O . SER C 1 98 ? 64.56008 9.51765 -19.45573 1.000 14.75000 98 SER C O 1
ATOM 6078 N N . LYS C 1 99 ? 66.26685 9.40541 -18.00442 1.000 14.53000 99 LYS C N 1
ATOM 6079 C CA . LYS C 1 99 ? 67.23690 9.05596 -19.03596 1.000 14.44000 99 LYS C CA 1
ATOM 6080 C C . LYS C 1 99 ? 66.85816 7.75695 -19.72968 1.000 14.68000 99 LYS C C 1
ATOM 6081 O O . LYS C 1 99 ? 66.85912 7.67454 -20.96413 1.000 15.72000 99 LYS C O 1
ATOM 6100 N N . THR C 1 100 ? 66.55122 6.72455 -18.96470 1.000 14.74000 100 THR C N 1
ATOM 6101 C CA . THR C 1 100 ? 66.22485 5.44404 -19.58126 1.000 16.46000 100 THR C CA 1
ATOM 6102 C C . THR C 1 100 ? 64.91112 5.52840 -20.35109 1.000 15.26000 100 THR C C 1
ATOM 6103 O O . THR C 1 100 ? 64.77952 4.94171 -21.43457 1.000 15.18000 100 THR C O 1
ATOM 6114 N N . LEU C 1 101 ? 63.94683 6.29082 -19.86072 1.000 15.48000 101 LEU C N 1
ATOM 6115 C CA . LEU C 1 101 ? 62.72400 6.49535 -20.62849 1.000 15.19000 101 LEU C CA 1
ATOM 6116 C C . LEU C 1 101 ? 63.00502 7.21818 -21.93948 1.000 16.73000 101 LEU C C 1
ATOM 6117 O O . LEU C 1 101 ? 62.41556 6.88392 -22.97881 1.000 15.64000 101 LEU C O 1
ATOM 6133 N N . ASP C 1 102 ? 63.89381 8.21268 -21.91979 1.000 15.04000 102 ASP C N 1
ATOM 6134 C CA . ASP C 1 102 ? 64.32609 8.88385 -23.13445 1.000 17.09000 102 ASP C CA 1
ATOM 6135 C C . ASP C 1 102 ? 64.91856 7.89730 -24.12106 1.000 15.88000 102 ASP C C 1
ATOM 6136 O O . ASP C 1 102 ? 64.66855 7.99362 -25.33177 1.000 15.98000 102 ASP C O 1
ATOM 6145 N N . THR C 1 103 ? 65.74299 6.96915 -23.63050 1.000 15.99000 103 THR C N 1
ATOM 6146 C CA . THR C 1 103 ? 66.32868 5.95142 -24.49815 1.000 17.37000 103 THR C CA 1
ATOM 6147 C C . THR C 1 103 ? 65.23603 5.08194 -25.09615 1.000 17.70000 103 THR C C 1
ATOM 6148 O O . THR C 1 103 ? 65.28332 4.75237 -26.28518 1.000 17.35000 103 THR C O 1
ATOM 6159 N N . ALA C 1 104 ? 64.23849 4.71253 -24.30046 1.000 16.06000 104 ALA C N 1
ATOM 6160 C CA . ALA C 1 104 ? 63.09059 3.97744 -24.82582 1.000 16.20000 104 ALA C CA 1
ATOM 6161 C C . ALA C 1 104 ? 62.34081 4.77678 -25.88939 1.000 15.99000 104 ALA C C 1
ATOM 6162 O O . ALA C 1 104 ? 61.92298 4.21888 -26.91463 1.000 17.11000 104 ALA C O 1
ATOM 6169 N N . VAL C 1 105 ? 62.09557 6.06855 -25.65446 1.000 15.11000 105 VAL C N 1
ATOM 6170 C CA . VAL C 1 105 ? 61.41327 6.90645 -26.63990 1.000 14.99000 105 VAL C CA 1
ATOM 6171 C C . VAL C 1 105 ? 62.17182 6.89820 -27.95738 1.000 14.89000 105 VAL C C 1
ATOM 6172 O O . VAL C 1 105 ? 61.58618 6.69355 -29.03677 1.000 15.55000 105 VAL C O 1
ATOM 6185 N N . ALA C 1 106 ? 63.48630 7.10681 -27.89879 1.000 15.01000 106 ALA C N 1
ATOM 6186 C CA . ALA C 1 106 ? 64.29400 7.13721 -29.11107 1.000 16.33000 106 ALA C CA 1
ATOM 6187 C C . ALA C 1 106 ? 64.30634 5.77550 -29.78822 1.000 16.64000 106 ALA C C 1
ATOM 6188 O O . ALA C 1 106 ? 64.25925 5.70320 -31.02218 1.000 17.18000 106 ALA C O 1
ATOM 6195 N N . ALA C 1 107 ? 64.33917 4.70266 -29.01143 1.000 15.26000 107 ALA C N 1
ATOM 6196 C CA . ALA C 1 107 ? 64.35944 3.35672 -29.58515 1.000 17.88000 107 ALA C CA 1
ATOM 6197 C C . ALA C 1 107 ? 63.02706 3.03565 -30.23963 1.000 17.03000 107 ALA C C 1
ATOM 6198 O O . ALA C 1 107 ? 63.00008 2.40966 -31.31456 1.000 19.16000 107 ALA C O 1
ATOM 6205 N N . ALA C 1 108 ? 61.90401 3.41848 -29.62924 1.000 17.61000 108 ALA C N 1
ATOM 6206 C CA . ALA C 1 108 ? 60.62001 3.27172 -30.31071 1.000 17.52000 108 ALA C CA 1
ATOM 6207 C C . ALA C 1 108 ? 60.58907 4.08851 -31.59376 1.000 19.56000 108 ALA C C 1
ATOM 6208 O O . ALA C 1 108 ? 60.13655 3.59964 -32.64268 1.000 19.02000 108 ALA C O 1
ATOM 6215 N N . ALA C 1 109 ? 61.10405 5.31990 -31.55441 1.000 17.28000 109 ALA C N 1
ATOM 6216 C CA . ALA C 1 109 ? 61.12514 6.17269 -32.73392 1.000 19.03000 109 ALA C CA 1
ATOM 6217 C C . ALA C 1 109 ? 61.94435 5.53887 -33.84891 1.000 18.31000 109 ALA C C 1
ATOM 6218 O O . ALA C 1 109 ? 61.56713 5.60213 -35.03066 1.000 20.07000 109 ALA C O 1
ATOM 6225 N N . ASN C 1 110 ? 63.06239 4.92479 -33.50229 1.000 17.11000 110 ASN C N 1
ATOM 6226 C CA . ASN C 1 110 ? 63.95276 4.30021 -34.46214 1.000 21.12000 110 ASN C CA 1
ATOM 6227 C C . ASN C 1 110 ? 63.47681 2.91042 -34.86002 1.000 20.74000 110 ASN C C 1
ATOM 6228 O O . ASN C 1 110 ? 64.03975 2.32933 -35.80435 1.000 22.91000 110 ASN C O 1
ATOM 6239 N N . GLY C 1 111 ? 62.45140 2.38633 -34.20031 1.000 19.56000 111 GLY C N 1
ATOM 6240 C CA . GLY C 1 111 ? 62.00146 1.01506 -34.39205 1.000 22.67000 111 GLY C CA 1
ATOM 6241 C C . GLY C 1 111 ? 63.10440 0.02003 -34.09634 1.000 23.55000 111 GLY C C 1
ATOM 6242 O O . GLY C 1 111 ? 63.42996 -0.83525 -34.93206 1.000 24.60000 111 GLY C O 1
ATOM 6246 N N . ASP C 1 112 ? 63.70333 0.11735 -32.91397 1.000 23.03000 112 ASP C N 1
ATOM 6247 C CA . ASP C 1 112 ? 64.83465 -0.70980 -32.50154 1.000 21.47000 112 ASP C CA 1
ATOM 6248 C C . ASP C 1 112 ? 64.39304 -1.44425 -31.24687 1.000 27.29000 112 ASP C C 1
ATOM 6249 O O . ASP C 1 112 ? 64.57370 -0.96292 -30.12526 1.000 20.76000 112 ASP C O 1
ATOM 6258 N N . GLU C 1 113 ? 63.78985 -2.61411 -31.43746 1.000 22.73000 113 GLU C N 1
ATOM 6259 C CA . GLU C 1 113 ? 63.17695 -3.34525 -30.33660 1.000 25.91000 113 GLU C CA 1
ATOM 6260 C C . GLU C 1 113 ? 64.20870 -3.81289 -29.31359 1.000 26.86000 113 GLU C C 1
ATOM 6261 O O . GLU C 1 113 ? 63.92258 -3.83620 -28.10775 1.000 24.45000 113 GLU C O 1
ATOM 6273 N N . GLU C 1 114 ? 65.41538 -4.16245 -29.75406 1.000 23.42000 114 GLU C N 1
ATOM 6274 C CA . GLU C 1 114 ? 66.42244 -4.64408 -28.81375 1.000 27.63000 114 GLU C CA 1
ATOM 6275 C C . GLU C 1 114 ? 66.80102 -3.54301 -27.82829 1.000 27.45000 114 GLU C C 1
ATOM 6276 O O . GLU C 1 114 ? 66.83837 -3.76778 -26.61010 1.000 24.96000 114 GLU C O 1
ATOM 6288 N N . THR C 1 115 ? 67.07096 -2.33544 -28.34146 1.000 24.99000 115 THR C N 1
ATOM 6289 C CA . THR C 1 115 ? 67.36920 -1.21518 -27.45287 1.000 21.35000 115 THR C CA 1
ATOM 6290 C C . THR C 1 115 ? 66.15313 -0.84461 -26.62311 1.000 21.46000 115 THR C C 1
ATOM 6291 O O . THR C 1 115 ? 66.27881 -0.54931 -25.42751 1.000 20.36000 115 THR C O 1
ATOM 6302 N N . PHE C 1 116 ? 64.96830 -0.85392 -27.23256 1.000 19.26000 116 PHE C N 1
ATOM 6303 C CA . PHE C 1 116 ? 63.75855 -0.50002 -26.50416 1.000 17.53000 116 PHE C CA 1
ATOM 6304 C C . PHE C 1 116 ? 63.54684 -1.40565 -25.30397 1.000 20.76000 116 PHE C C 1
ATOM 6305 O O . PHE C 1 116 ? 63.29097 -0.93329 -24.19702 1.000 18.77000 116 PHE C O 1
ATOM 6322 N N . ALA C 1 117 ? 63.61897 -2.72111 -25.51173 1.000 19.98000 117 ALA C N 1
ATOM 6323 C CA . ALA C 1 117 ? 63.34789 -3.65661 -24.43352 1.000 21.30000 117 ALA C CA 1
ATOM 6324 C C . ALA C 1 117 ? 64.30084 -3.44808 -23.27489 1.000 20.90000 117 ALA C C 1
ATOM 6325 O O . ALA C 1 117 ? 63.88353 -3.46841 -22.11319 1.000 20.88000 117 ALA C O 1
ATOM 6332 N N . LYS C 1 118 ? 65.57931 -3.23005 -23.56004 1.000 19.38000 118 LYS C N 1
ATOM 6333 C CA . LYS C 1 118 ? 66.52184 -3.04453 -22.46779 1.000 21.68000 118 LYS C CA 1
ATOM 6334 C C . LYS C 1 118 ? 66.21274 -1.76545 -21.70588 1.000 20.08000 118 LYS C C 1
ATOM 6335 O O . LYS C 1 118 ? 66.23312 -1.75287 -20.46553 1.000 20.56000 118 LYS C O 1
ATOM 6354 N N . ALA C 1 119 ? 65.94641 -0.67971 -22.43174 1.000 16.80000 119 ALA C N 1
ATOM 6355 C CA . ALA C 1 119 ? 65.68657 0.59426 -21.76814 1.000 18.38000 119 ALA C CA 1
ATOM 6356 C C . ALA C 1 119 ? 64.39369 0.54397 -20.98187 1.000 19.10000 119 ALA C C 1
ATOM 6357 O O . ALA C 1 119 ? 64.32676 1.05283 -19.85976 1.000 18.07000 119 ALA C O 1
ATOM 6364 N N . PHE C 1 120 ? 63.34217 -0.05314 -21.53760 1.000 17.72000 120 PHE C N 1
ATOM 6365 C CA . PHE C 1 120 ? 62.07757 -0.07258 -20.82505 1.000 18.63000 120 PHE C CA 1
ATOM 6366 C C . PHE C 1 120 ? 62.18079 -0.91484 -19.56692 1.000 21.09000 120 PHE C C 1
ATOM 6367 O O . PHE C 1 120 ? 61.61931 -0.55885 -18.52578 1.000 20.76000 120 PHE C O 1
ATOM 6384 N N . ASN C 1 121 ? 62.90613 -2.03208 -19.62914 1.000 18.88000 121 ASN C N 1
ATOM 6385 C CA . ASN C 1 121 ? 63.10010 -2.85154 -18.44036 1.000 21.63000 121 ASN C CA 1
ATOM 6386 C C . ASN C 1 121 ? 63.89295 -2.09362 -17.38132 1.000 20.23000 121 ASN C C 1
ATOM 6387 O O . ASN C 1 121 ? 63.60795 -2.20463 -16.18673 1.000 21.22000 121 ASN C O 1
ATOM 6398 N N . GLN C 1 122 ? 64.89354 -1.32599 -17.79949 1.000 18.86000 122 GLN C N 1
ATOM 6399 C CA . GLN C 1 122 ? 65.65355 -0.54256 -16.83258 1.000 18.56000 122 GLN C CA 1
ATOM 6400 C C . GLN C 1 122 ? 64.78380 0.54242 -16.22564 1.000 20.20000 122 GLN C C 1
ATOM 6401 O O . GLN C 1 122 ? 64.86819 0.81477 -15.02861 1.000 17.98000 122 GLN C O 1
ATOM 6415 N N . PHE C 1 123 ? 63.94174 1.16956 -17.03619 1.000 16.99000 123 PHE C N 1
ATOM 6416 C CA . PHE C 1 123 ? 63.01716 2.16938 -16.52499 1.000 18.76000 123 PHE C CA 1
ATOM 6417 C C . PHE C 1 123 ? 62.15324 1.57705 -15.42593 1.000 19.81000 123 PHE C C 1
ATOM 6418 O O . PHE C 1 123 ? 61.99215 2.17528 -14.35699 1.000 19.89000 123 PHE C O 1
ATOM 6435 N N . VAL C 1 124 ? 61.62233 0.37241 -15.64194 1.000 19.91000 124 VAL C N 1
ATOM 6436 C CA . VAL C 1 124 ? 60.78847 -0.25881 -14.62237 1.000 21.95000 124 VAL C CA 1
ATOM 6437 C C . VAL C 1 124 ? 61.58565 -0.51517 -13.35068 1.000 20.99000 124 VAL C C 1
ATOM 6438 O O . VAL C 1 124 ? 61.11057 -0.24332 -12.24266 1.000 21.71000 124 VAL C O 1
ATOM 6451 N N . SER C 1 125 ? 62.81672 -1.00831 -13.48116 1.000 22.00000 125 SER C N 1
ATOM 6452 C CA . SER C 1 125 ? 63.61984 -1.30854 -12.30258 1.000 23.48000 125 SER C CA 1
ATOM 6453 C C . SER C 1 125 ? 63.93941 -0.03314 -11.52602 1.000 23.52000 125 SER C C 1
ATOM 6454 O O . SER C 1 125 ? 63.86178 -0.00573 -10.29159 1.000 23.32000 125 SER C O 1
ATOM 6462 N N . LEU C 1 126 ? 64.25769 1.04696 -12.23392 1.000 19.65000 126 LEU C N 1
ATOM 6463 C CA . LEU C 1 126 ? 64.52953 2.31225 -11.56156 1.000 19.77000 126 LEU C CA 1
ATOM 6464 C C . LEU C 1 126 ? 63.27629 2.89152 -10.93488 1.000 19.83000 126 LEU C C 1
ATOM 6465 O O . LEU C 1 126 ? 63.33532 3.50061 -9.86050 1.000 18.54000 126 LEU C O 1
ATOM 6481 N N . GLY C 1 127 ? 62.13125 2.74154 -11.58258 1.000 19.26000 127 GLY C N 1
ATOM 6482 C CA . GLY C 1 127 ? 60.89430 3.20359 -10.98001 1.000 19.15000 127 GLY C CA 1
ATOM 6483 C C . GLY C 1 127 ? 60.59697 2.50217 -9.66920 1.000 20.93000 127 GLY C C 1
ATOM 6484 O O . GLY C 1 127 ? 60.09280 3.11159 -8.72355 1.000 20.61000 127 GLY C O 1
ATOM 6488 N N . ASN C 1 128 ? 60.90389 1.20935 -9.59260 1.000 20.97000 128 ASN C N 1
ATOM 6489 C CA . ASN C 1 128 ? 60.71122 0.49317 -8.33486 1.000 21.87000 128 ASN C CA 1
ATOM 6490 C C . ASN C 1 128 ? 61.69858 0.95922 -7.27082 1.000 21.76000 128 ASN C C 1
ATOM 6491 O O . ASN C 1 128 ? 61.32914 1.08294 -6.10017 1.000 21.61000 128 ASN C O 1
ATOM 6502 N N . GLN C 1 129 ? 62.94888 1.23903 -7.65355 1.000 19.45000 129 GLN C N 1
ATOM 6503 C CA . GLN C 1 129 ? 63.88932 1.85640 -6.72393 1.000 20.54000 129 GLN C CA 1
ATOM 6504 C C . GLN C 1 129 ? 63.37159 3.19865 -6.22572 1.000 22.44000 129 GLN C C 1
ATOM 6505 O O . GLN C 1 129 ? 63.47958 3.51192 -5.03218 1.000 21.27000 129 GLN C O 1
ATOM 6519 N N . ALA C 1 130 ? 62.82948 4.02191 -7.13331 1.000 18.24000 130 ALA C N 1
ATOM 6520 C CA . ALA C 1 130 ? 62.32886 5.33555 -6.74160 1.000 17.48000 130 ALA C CA 1
ATOM 6521 C C . ALA C 1 130 ? 61.11713 5.20174 -5.84153 1.000 19.79000 130 ALA C C 1
ATOM 6522 O O . ALA C 1 130 ? 60.95534 5.97074 -4.88867 1.000 18.68000 130 ALA C O 1
ATOM 6529 N N . ASP C 1 131 ? 60.26740 4.21310 -6.11808 1.000 18.39000 131 ASP C N 1
ATOM 6530 C CA . ASP C 1 131 ? 59.12360 3.92550 -5.26708 1.000 21.39000 131 ASP C CA 1
ATOM 6531 C C . ASP C 1 131 ? 59.55275 3.59538 -3.84378 1.000 21.27000 131 ASP C C 1
ATOM 6532 O O . ASP C 1 131 ? 58.96014 4.09228 -2.88413 1.000 21.70000 131 ASP C O 1
ATOM 6541 N N . THR C 1 132 ? 60.58880 2.77353 -3.69095 1.000 19.81000 132 THR C N 1
ATOM 6542 C CA . THR C 1 132 ? 61.08584 2.45892 -2.35389 1.000 23.55000 132 THR C CA 1
ATOM 6543 C C . THR C 1 132 ? 61.56387 3.72371 -1.65734 1.000 23.80000 132 THR C C 1
ATOM 6544 O O . THR C 1 132 ? 61.26638 3.96493 -0.48305 1.000 20.91000 132 THR C O 1
ATOM 6555 N N . LEU C 1 133 ? 62.32208 4.54831 -2.37268 1.000 20.56000 133 LEU C N 1
ATOM 6556 C CA . LEU C 1 133 ? 62.80830 5.79296 -1.79117 1.000 20.38000 133 LEU C CA 1
ATOM 6557 C C . LEU C 1 133 ? 61.66709 6.73179 -1.45755 1.000 20.04000 133 LEU C C 1
ATOM 6558 O O . LEU C 1 133 ? 61.70740 7.43880 -0.44709 1.000 18.65000 133 LEU C O 1
ATOM 6574 N N . PHE C 1 134 ? 60.64953 6.79400 -2.31090 1.000 18.88000 134 PHE C N 1
ATOM 6575 C CA . PHE C 1 134 ? 59.53839 7.69553 -2.05690 1.000 17.42000 134 PHE C CA 1
ATOM 6576 C C . PHE C 1 134 ? 58.78496 7.27699 -0.79566 1.000 23.45000 134 PHE C C 1
ATOM 6577 O O . PHE C 1 134 ? 58.37078 8.12877 0.00172 1.000 20.26000 134 PHE C O 1
ATOM 6594 N N . THR C 1 135 ? 58.62584 5.96804 -0.58979 1.000 20.98000 135 THR C N 1
ATOM 6595 C CA . THR C 1 135 ? 58.00867 5.47013 0.63763 1.000 24.81000 135 THR C CA 1
ATOM 6596 C C . THR C 1 135 ? 58.83248 5.85441 1.85653 1.000 23.79000 135 THR C C 1
ATOM 6597 O O . THR C 1 135 ? 58.28518 6.30183 2.87780 1.000 24.13000 135 THR C O 1
ATOM 6608 N N . GLN C 1 136 ? 60.14784 5.67197 1.78244 1.000 20.39000 136 GLN C N 1
ATOM 6609 C CA . GLN C 1 136 ? 61.00968 6.08869 2.88464 1.000 22.36000 136 GLN C CA 1
ATOM 6610 C C . GLN C 1 136 ? 60.85634 7.57799 3.15243 1.000 26.17000 136 GLN C C 1
ATOM 6611 O O . GLN C 1 136 ? 60.80763 8.01217 4.31556 1.000 25.88000 136 GLN C O 1
ATOM 6625 N N . LEU C 1 137 ? 60.78423 8.38215 2.08812 1.000 22.81000 137 LEU C N 1
ATOM 6626 C CA . LEU C 1 137 ? 60.62200 9.82042 2.24629 1.000 21.78000 137 LEU C CA 1
ATOM 6627 C C . LEU C 1 137 ? 59.29921 10.16084 2.91738 1.000 26.51000 137 LEU C C 1
ATOM 6628 O O . LEU C 1 137 ? 59.25072 11.00653 3.81867 1.000 24.68000 137 LEU C O 1
ATOM 6644 N N . GLN C 1 138 ? 58.20856 9.5265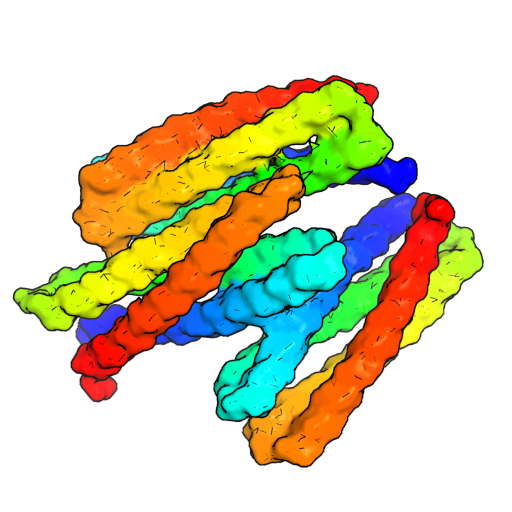8 2.48593 1.000 22.45000 138 GLN C N 1
ATOM 6645 C CA . GLN C 1 138 ? 56.91270 9.78667 3.10109 1.000 23.54000 138 GLN C CA 1
ATOM 6646 C C . GLN C 1 138 ? 56.93719 9.44963 4.58472 1.000 29.52000 138 GLN C C 1
ATOM 6647 O O . GLN C 1 138 ? 56.39624 10.20034 5.39940 1.000 27.55000 138 GLN C O 1
ATOM 6661 N N . ARG C 1 139 ? 57.55152 8.32334 4.94997 1.000 25.41000 139 ARG C N 1
ATOM 6662 C CA . ARG C 1 139 ? 57.62980 7.95207 6.36334 1.000 30.14000 139 ARG C CA 1
ATOM 6663 C C . ARG C 1 139 ? 58.36833 9.02250 7.14786 1.000 32.40000 139 ARG C C 1
ATOM 6664 O O . ARG C 1 139 ? 57.92989 9.43732 8.22745 1.000 30.63000 139 ARG C O 1
ATOM 6685 N N . THR C 1 140 ? 59.49375 9.48652 6.60983 1.000 28.95000 140 THR C N 1
ATOM 6686 C CA . THR C 1 140 ? 60.28979 10.50124 7.29195 1.000 30.81000 140 THR C CA 1
ATOM 6687 C C . THR C 1 140 ? 59.53349 11.81958 7.40776 1.000 30.49000 140 THR C C 1
ATOM 6688 O O . THR C 1 140 ? 59.60034 12.48502 8.44964 1.000 31.66000 140 THR C O 1
ATOM 6699 N N . LEU C 1 141 ? 58.79005 12.21290 6.37165 1.000 27.36000 141 LEU C N 1
ATOM 6700 C CA . LEU C 1 141 ? 57.99086 13.42892 6.47664 1.000 28.25000 141 LEU C CA 1
ATOM 6701 C C . LEU C 1 141 ? 56.89594 13.27476 7.52723 1.000 37.86000 141 LEU C C 1
ATOM 6702 O O . LEU C 1 141 ? 56.59563 14.22210 8.26193 1.000 32.00000 141 LEU C O 1
ATOM 6718 N N . THR C 1 142 ? 56.28992 12.08958 7.61381 1.000 34.46000 142 THR C N 1
ATOM 6719 C CA . THR C 1 142 ? 55.31490 11.83573 8.67007 1.000 42.54000 142 THR C CA 1
ATOM 6720 C C . THR C 1 142 ? 55.92748 12.06551 10.04507 1.000 40.25000 142 THR C C 1
ATOM 6721 O O . THR C 1 142 ? 55.30717 12.69136 10.91319 1.000 43.31000 142 THR C O 1
ATOM 6732 N N . ASN C 1 143 ? 57.14350 11.56216 10.26423 1.000 33.76000 143 ASN C N 1
ATOM 6733 C CA . ASN C 1 143 ? 57.81942 11.80467 11.53355 1.000 38.06000 143 ASN C CA 1
ATOM 6734 C C . ASN C 1 143 ? 58.12858 13.28676 11.73294 1.000 44.87000 143 ASN C C 1
ATOM 6735 O O . ASN C 1 143 ? 58.03315 13.79533 12.85665 1.000 40.72000 143 ASN C O 1
ATOM 6746 N N . LEU C 1 144 ? 58.50138 13.99898 10.66392 1.000 37.09000 144 LEU C N 1
ATOM 6747 C CA . LEU C 1 144 ? 58.76967 15.42994 10.79875 1.000 39.89000 144 LEU C CA 1
ATOM 6748 C C . LEU C 1 144 ? 57.52525 16.18965 11.23689 1.000 45.82000 144 LEU C C 1
ATOM 6749 O O . LEU C 1 144 ? 57.60956 17.10489 12.06349 1.000 48.18000 144 LEU C O 1
ATOM 6765 N N . ASN C 1 145 ? 56.36352 15.84515 10.68186 1.000 39.06000 145 ASN C N 1
ATOM 6766 C CA . ASN C 1 145 ? 55.13446 16.48879 11.13037 1.000 46.66000 145 ASN C CA 1
ATOM 6767 C C . ASN C 1 145 ? 54.78905 16.11518 12.56686 1.000 45.32000 145 ASN C C 1
ATOM 6768 O O . ASN C 1 145 ? 53.90320 16.74856 13.14547 1.000 47.55000 145 ASN C O 1
ATOM 6779 N N . LYS C 1 146 ? 55.46519 15.09820 13.11856 1.000 47.65000 146 LYS C N 1
ATOM 6780 C CA . LYS C 1 146 ? 55.41311 14.64956 14.51019 1.000 51.32000 146 LYS C CA 1
ATOM 6781 C C . LYS C 1 146 ? 54.80754 13.24851 14.55123 1.000 55.13000 146 LYS C C 1
ATOM 6782 O O . LYS C 1 146 ? 53.59272 13.09086 14.37628 1.000 60.13000 146 LYS C O 1
ATOM 6801 N N . LYS C 1 147 ? 55.65401 12.24026 14.77067 1.000 58.02000 147 LYS C N 1
ATOM 6802 C CA . LYS C 1 147 ? 55.28870 10.81545 14.70702 1.000 62.06000 147 LYS C CA 1
ATOM 6803 C C . LYS C 1 147 ? 53.79011 10.52452 14.81051 1.000 66.48000 147 LYS C C 1
ATOM 6804 O O . LYS C 1 147 ? 53.19005 9.95912 13.89054 1.000 69.25000 147 LYS C O 1
#

Secondary structure (DSSP, 8-state):
--HHHHHHHHHHHHHHHHHHHHHHHHHHHHHHHHHHHT-HHHHHHHHHHHHHHHHHHHHHHHHHHHHHHHHHHHS-SHHHHHHHHHHHHHHHHHHHHHHHHHHHHHHHHHT-HHHHHHHHHHHHHHHHHHHHHHHHHHHHHHHHHT-/-HHHHHHHHHHHHHHHHHHHHHHHHHHHHHHHHHHHHT-HHHHHHHHHHHHHHHHHHHHHHHHHHHHHHHHHHH-SSSTTHHHHHHHHHHHHHHHHHHHHHHHHHHHHHHT-HHHHHHHHHHHHHHHHHHHHHHHHHHHHHHHHH--/--HHHHHHHHHHHHHHHHHHHHHHHHHHHHHHHHHHHT-HHHHHHHHHHHHHHHHHHHHHHHHHHHHHHHHHHHS--HHHHHHHHHHHHHHHHHHHHHHHHHHHHHHHHHT-HHHHHHHHHHHHHHHHHHHHHHHHHHHHHHHHTT-

Radius of gyration: 24.17 Å; Cα contacts (8 Å, |Δi|>4): 495; chains: 3; bounding box: 57×43×68 Å

B-factor: mean 27.82, std 14.24, range [11.12, 112.6]